Protein AF-0000000085049348 (afdb_homodimer)

Organism: Asticcacaulis excentricus (strain ATCC 15261 / DSM 4724 / KCTC 12464 / NCIMB 9791 / VKM B-1370 / CB 48) (NCBI:txid573065)

Secondary structure (DSSP, 8-state):
---HHHHHHHHHHHHHHHHHHHHHHHHHTT-HHHHHHHHHHHHHHHHHHHHHHHHHHTT-----------HHHHHHTT--S-EEEE-TTSPPEE-SHHHHHHHT-SSB--TTHHHHHHHHSSS---EEEETTEEEEEEEEEEEETTEEEEEEEEEE-HHHHHHHHHHHHHHHHHHHHHHHHHHHHHHHHHHHHHHHHHTT--SHHHHHHHHHHHHHHHHHHHHHHHHHHHHHHHT-PPP--EEE-HHHHHHHHHHHHHT-GGGTTEEEEEEE-TTPPPEEE-HHHHHHHHHHHHHHHHHHTTT-SS-EEEEEEEEE-SSEEEEEEEE-SS---HHHHTTTTTS---SSTT--S-HHHHHHHHHHHTT-EEEEE--TT-SEEEEEEEE---/---HHHHHHHHHHHHHHHHHHHHHHHHHTT-HHHHHHHHHHHHHHHHHHHHHHHHHHTT-----------HHHHHHTT-SS-EEEE-TTSPPEE-SHHHHHHHT-SSB--TTHHHHHHHHSSS---EEEETTEEEEEEEEEEEETTEEEEEEEEEE-HHHHHHHHHHHHHHHHHHHHHHHHHHHHHHHHHHHHHHHHHTT--SHHHHHHHHHHHHHHHHHHHHHHHHHHHHHHHT-PPP--EEE-HHHHHHHHHHHHHT-GGGTTEEEEEEE-TTPPPEEE-HHHHHHHHHHHHHHHHHHTTT-SS-EEEEEEEEE-SSEEEEEEEE-SS---HHHHTTTTTS---SSTT--S-HHHHHHHHHHHTT-EEEEE--TT-SEEEEEEEE---

pLDDT: mean 81.72, std 16.05, range [27.27, 98.62]

InterPro domains:
  IPR003594 Histidine kinase/HSP90-like ATPase domain [PF02518] (282-389)
  IPR003594 Histidine kinase/HSP90-like ATPase domain [SM00387] (281-390)
  IPR004358 Signal transduction histidine kinase-related protein, C-terminal [PR00344] (321-335)
  IPR004358 Signal transduction histidine kinase-related protein, C-terminal [PR00344] (339-349)
  IPR004358 Signal transduction histidine kinase-related protein, C-terminal [PR00344] (350-368)
  IPR004358 Signal transduction histidine kinase-related protein, C-terminal [PR00344] (374-387)
  IPR005467 Histidine kinase domain [PS50109] (175-390)
  IPR036890 Histidine kinase/HSP90-like ATPase superfamily [G3DSA:3.30.565.10] (240-390)
  IPR036890 Histidine kinase/HSP90-like ATPase superfamily [SSF55874] (227-388)

Solvent-accessible surface area (backbone atoms only — not comparable to full-atom values): 40828 Å² total; per-residue (Å²): 129,83,57,71,68,58,56,52,51,51,51,48,50,50,50,40,53,54,31,52,52,48,22,51,52,22,53,74,66,67,37,59,68,58,21,52,54,27,48,50,52,37,48,53,52,45,50,55,60,52,58,60,56,58,68,55,60,70,67,45,55,75,68,52,73,70,57,65,52,42,66,53,46,54,51,40,43,67,38,84,48,26,29,31,38,41,42,88,93,50,71,40,28,34,66,19,50,36,20,17,60,74,47,69,34,88,36,64,4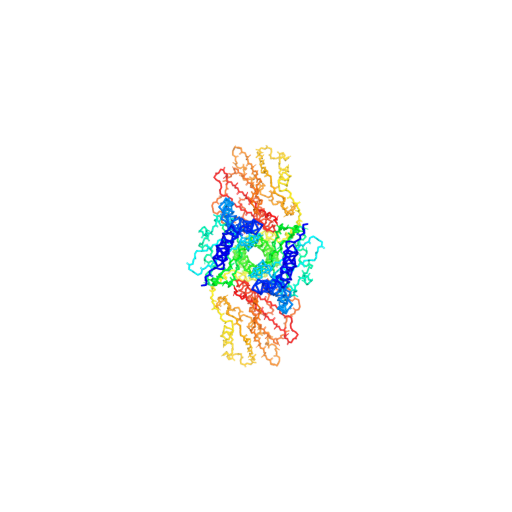7,66,64,65,34,67,50,53,50,56,26,64,40,76,66,52,47,50,62,32,74,51,96,91,37,40,28,42,56,46,62,40,81,43,79,49,96,94,43,72,35,33,40,33,38,46,42,83,40,42,36,60,50,26,29,46,41,34,50,45,51,24,54,50,32,46,54,50,39,53,56,49,48,70,38,48,53,56,38,45,51,28,38,52,51,24,42,59,41,42,64,83,53,77,57,70,45,47,50,53,22,43,50,30,36,52,52,30,42,52,39,46,51,51,48,49,51,54,45,49,52,47,35,55,54,29,62,59,70,81,72,64,53,33,83,36,52,58,60,59,52,50,52,57,55,48,46,63,50,72,69,30,73,92,39,67,77,44,47,78,45,78,46,67,49,86,82,62,65,60,26,60,38,26,63,69,58,54,48,51,27,48,50,34,53,50,50,50,38,55,59,40,22,63,78,47,89,64,82,27,46,41,39,36,38,36,42,66,56,96,54,28,37,35,42,36,42,31,15,63,27,82,47,74,60,73,87,48,58,86,44,55,72,78,38,70,64,47,96,44,94,86,46,77,21,41,48,65,37,45,26,29,44,52,26,12,55,55,26,19,36,58,44,80,50,93,44,90,91,36,44,37,32,40,34,39,35,35,47,44,77,104,128,82,57,72,68,58,56,52,51,50,51,48,50,51,49,40,53,54,33,49,50,49,22,52,54,24,53,73,67,67,38,61,68,56,22,51,54,28,49,50,53,36,50,54,53,45,50,55,59,52,59,58,57,59,67,56,62,70,67,46,54,77,70,52,75,70,58,65,53,43,67,54,47,56,51,40,43,67,39,84,49,26,30,32,38,40,42,89,94,50,72,41,27,36,65,20,50,35,20,17,60,76,48,70,34,88,37,65,47,65,62,63,35,67,49,52,51,57,28,65,40,77,64,49,48,51,61,32,72,52,96,92,38,39,26,42,54,45,64,40,82,42,78,49,96,94,42,72,34,33,40,34,37,46,40,84,40,43,38,59,50,26,28,46,42,33,51,45,51,24,55,50,32,47,54,50,39,53,56,49,48,69,38,48,52,56,38,44,52,28,38,52,50,25,41,58,41,44,65,84,52,78,54,70,45,47,50,52,21,44,50,29,36,51,52,29,42,52,40,45,51,51,48,49,53,54,45,49,52,47,35,57,54,30,62,59,70,83,72,64,52,33,84,37,51,59,59,59,53,50,52,58,56,48,47,62,50,71,70,31,76,92,40,68,77,44,46,78,45,80,45,69,48,86,82,62,63,61,27,62,39,28,64,70,59,52,48,50,29,49,49,34,53,52,49,51,38,55,59,40,20,65,78,46,88,65,85,27,45,41,39,37,36,37,43,64,57,96,55,27,37,35,43,37,42,31,14,62,26,81,45,74,59,74,87,47,58,86,44,56,72,78,38,69,64,47,96,44,94,85,47,77,21,41,48,66,39,45,25,31,44,52,25,12,54,56,25,19,36,58,46,80,50,93,45,91,91,37,42,37,31,40,34,38,34,35,47,43,77,106

Structure (mmCIF, N/CA/C/O backbone):
data_AF-0000000085049348-model_v1
#
loop_
_entity.id
_entity.type
_entity.pdbx_description
1 polymer 'histidine kinase'
#
loop_
_atom_site.group_PDB
_atom_site.id
_atom_site.type_symbol
_atom_site.label_atom_id
_atom_site.label_alt_id
_atom_site.label_comp_id
_atom_site.label_asym_id
_atom_site.label_entity_id
_atom_site.label_seq_id
_atom_site.pdbx_PDB_ins_code
_atom_site.Cartn_x
_atom_site.Cartn_y
_atom_site.Cartn_z
_atom_site.occupancy
_atom_site.B_iso_or_equiv
_atom_site.auth_seq_id
_atom_site.auth_comp_id
_atom_site.auth_asym_id
_atom_site.auth_atom_id
_atom_site.pdbx_PDB_model_num
ATOM 1 N N . MET A 1 1 ? 10.352 49.906 39.625 1 27.27 1 MET A N 1
ATOM 2 C CA . MET A 1 1 ? 9.906 50.844 38.625 1 27.27 1 MET A CA 1
ATOM 3 C C . MET A 1 1 ? 8.477 51.312 38.875 1 27.27 1 MET A C 1
ATOM 5 O O . MET A 1 1 ? 7.551 50.5 38.844 1 27.27 1 MET A O 1
ATOM 9 N N . VAL A 1 2 ? 8.359 52.219 39.688 1 42.31 2 VAL A N 1
ATOM 10 C CA . VAL A 1 2 ? 7.113 52.781 40.188 1 42.31 2 VAL A CA 1
ATOM 11 C C . VAL A 1 2 ? 6.203 53.125 39 1 42.31 2 VAL A C 1
ATOM 13 O O . VAL A 1 2 ? 6.605 53.844 38.094 1 42.31 2 VAL A O 1
ATOM 16 N N . SER A 1 3 ? 5.156 52.25 38.781 1 48.78 3 SER A N 1
ATOM 17 C CA . SER A 1 3 ? 4.324 52.25 37.594 1 48.78 3 SER A CA 1
ATOM 18 C C . SER A 1 3 ? 3.725 53.625 37.312 1 48.78 3 SER A C 1
ATOM 20 O O . SER A 1 3 ? 3.441 54.375 38.25 1 48.78 3 SER A O 1
ATOM 22 N N . GLU A 1 4 ? 3.85 54.094 36.094 1 55.69 4 GLU A N 1
ATOM 23 C CA . GLU A 1 4 ? 3.521 55.344 35.438 1 55.69 4 GLU A CA 1
ATOM 24 C C . GLU A 1 4 ? 2.125 55.844 35.844 1 55.69 4 GLU A C 1
ATOM 26 O O . GLU A 1 4 ? 1.901 57.031 36.031 1 55.69 4 GLU A O 1
ATOM 31 N N . PRO A 1 5 ? 1.223 54.844 36.188 1 59.09 5 PRO A N 1
ATOM 32 C CA . PRO A 1 5 ? -0.125 55.312 36.469 1 59.09 5 PRO A CA 1
ATOM 33 C C . PRO A 1 5 ? -0.217 56 37.844 1 59.09 5 PRO A C 1
ATOM 35 O O . PRO A 1 5 ? -0.988 56.938 38.031 1 59.09 5 PRO A O 1
ATOM 38 N N . ARG A 1 6 ? 0.5 55.594 38.812 1 57.62 6 ARG A N 1
ATOM 39 C CA . ARG A 1 6 ? 0.413 56.125 40.188 1 57.62 6 ARG A CA 1
ATOM 40 C C . ARG A 1 6 ? 1.01 57.531 40.25 1 57.62 6 ARG A C 1
ATOM 42 O O . ARG A 1 6 ? 0.539 58.344 41.031 1 57.62 6 ARG A O 1
ATOM 49 N N . LEU A 1 7 ? 1.936 57.75 39.469 1 60.59 7 LEU A N 1
ATOM 50 C CA . LEU A 1 7 ? 2.602 59.062 39.5 1 60.59 7 LEU A CA 1
ATOM 51 C C . LEU A 1 7 ? 1.714 60.125 38.906 1 60.59 7 LEU A C 1
ATOM 53 O O . LEU A 1 7 ? 1.661 61.25 39.438 1 60.59 7 LEU A O 1
ATOM 57 N N . ARG A 1 8 ? 0.784 59.719 38 1 63.69 8 ARG A N 1
ATOM 58 C CA . ARG A 1 8 ? -0.141 60.656 37.344 1 63.69 8 ARG A CA 1
ATOM 59 C C . ARG A 1 8 ? -1.269 61.031 38.312 1 63.69 8 ARG A C 1
ATOM 61 O O . ARG A 1 8 ? -1.679 62.188 38.344 1 63.69 8 ARG A O 1
ATOM 68 N N . GLN A 1 9 ? -1.614 59.875 38.969 1 64.19 9 GLN A N 1
ATOM 69 C CA . GLN A 1 9 ? -2.652 60.125 39.969 1 64.19 9 GLN A CA 1
ATOM 70 C C . GLN A 1 9 ? -2.133 61 41.094 1 64.19 9 GLN A C 1
ATOM 72 O O . GLN A 1 9 ? -2.85 61.875 41.594 1 64.19 9 GLN A O 1
ATOM 77 N N . GLY A 1 10 ? -0.919 60.781 41.5 1 65.94 10 GLY A N 1
ATOM 78 C CA . GLY A 1 10 ? -0.31 61.594 42.531 1 65.94 10 GLY A CA 1
ATOM 79 C C . GLY A 1 10 ? -0.125 63.031 42.125 1 65.94 10 GLY A C 1
ATOM 80 O O . GLY A 1 10 ? -0.373 63.969 42.938 1 65.94 10 GLY A O 1
ATOM 81 N N . LEU A 1 11 ? 0.167 63.281 40.875 1 67.88 11 LEU A N 1
ATOM 82 C CA . LEU A 1 11 ? 0.379 64.625 40.375 1 67.88 11 LEU A CA 1
ATOM 83 C C . LEU A 1 11 ? -0.946 65.375 40.219 1 67.88 11 LEU A C 1
ATOM 85 O O . LEU A 1 11 ? -1.028 66.562 40.5 1 67.88 11 LEU A O 1
ATOM 89 N N . ALA A 1 12 ? -2.035 64.5 39.938 1 66.38 12 ALA A N 1
ATOM 90 C CA . ALA A 1 12 ? -3.377 65.062 39.844 1 66.38 12 ALA A CA 1
ATOM 91 C C . ALA A 1 12 ? -3.885 65.438 41.219 1 66.38 12 ALA A C 1
ATOM 93 O O . ALA A 1 12 ? -4.52 66.5 41.375 1 66.38 12 ALA A O 1
ATOM 94 N N . LEU A 1 13 ? -3.5 64.625 42.125 1 69.81 13 LEU A N 1
ATOM 95 C CA . LEU A 1 13 ? -3.904 64.938 43.469 1 69.81 13 LEU A CA 1
ATOM 96 C C . LEU A 1 13 ? -3.164 66.125 44 1 69.81 13 LEU A C 1
ATOM 98 O O . LEU A 1 13 ? -3.75 67 44.688 1 69.81 13 LEU A O 1
ATOM 102 N N . LEU A 1 14 ? -1.941 66.312 43.656 1 70.25 14 LEU A N 1
ATOM 103 C CA . LEU A 1 14 ? -1.152 67.5 44.062 1 70.25 14 LEU A CA 1
ATOM 104 C C . LEU A 1 14 ? -1.65 68.75 43.375 1 70.25 14 LEU A C 1
ATOM 106 O O . LEU A 1 14 ? -1.762 69.812 44.031 1 70.25 14 LEU A O 1
ATOM 110 N N . ALA A 1 15 ? -2.105 68.562 42.156 1 68.88 15 ALA A N 1
ATOM 111 C CA . ALA A 1 15 ? -2.646 69.688 41.406 1 68.88 15 ALA A CA 1
ATOM 112 C C . ALA A 1 15 ? -3.986 70.125 41.969 1 68.88 15 ALA A C 1
ATOM 114 O O . ALA A 1 15 ? -4.266 71.375 42.062 1 68.88 15 ALA A O 1
ATOM 115 N N . LEU A 1 16 ? -4.703 69.062 42.438 1 69.25 16 LEU A N 1
ATOM 116 C CA . LEU A 1 16 ? -5.984 69.312 43.062 1 69.25 16 LEU A CA 1
ATOM 117 C C . LEU A 1 16 ? -5.781 70.062 44.375 1 69.25 16 LEU A C 1
ATOM 119 O O . LEU A 1 16 ? -6.516 71 44.688 1 69.25 16 LEU A O 1
ATOM 123 N N . ALA A 1 17 ? -4.832 69.75 45.156 1 72.38 17 ALA A N 1
ATOM 124 C CA . ALA A 1 17 ? -4.543 70.375 46.438 1 72.38 17 ALA A CA 1
ATOM 125 C C . ALA A 1 17 ? -4.066 71.812 46.219 1 72.38 17 ALA A C 1
ATOM 127 O O . ALA A 1 17 ? -4.484 72.75 46.938 1 72.38 17 ALA A O 1
ATOM 128 N N . LEU A 1 18 ? -3.283 72.062 45.188 1 69.94 18 LEU A N 1
ATOM 129 C CA . LEU A 1 18 ? -2.748 73.438 44.906 1 69.94 18 LEU A CA 1
ATOM 130 C C . LEU A 1 18 ? -3.838 74.375 44.375 1 69.94 18 LEU A C 1
ATOM 132 O O . LEU A 1 18 ? -3.889 75.5 44.75 1 69.94 18 LEU A O 1
ATOM 136 N N . SER A 1 19 ? -4.781 73.625 43.531 1 67.94 19 SER A N 1
ATOM 137 C CA . SER A 1 19 ? -5.906 74.438 43.031 1 67.94 19 SER A CA 1
ATOM 138 C C . SER A 1 19 ? -6.859 74.812 44.156 1 67.94 19 SER A C 1
ATOM 140 O O . SER A 1 19 ? -7.371 75.938 44.188 1 67.94 19 SER A O 1
ATOM 142 N N . ALA A 1 20 ? -7.031 73.875 45.062 1 70.31 20 ALA A N 1
ATOM 143 C CA . ALA A 1 20 ? -7.891 74.125 46.219 1 70.31 20 ALA A CA 1
ATOM 144 C C . ALA A 1 20 ? -7.301 75.25 47.094 1 70.31 20 ALA A C 1
ATOM 146 O O . ALA A 1 20 ? -8.031 76.125 47.562 1 70.31 20 ALA A O 1
ATOM 147 N N . ALA A 1 21 ? -6.023 75.312 47.281 1 71.19 21 ALA A N 1
ATOM 148 C CA . ALA A 1 21 ? -5.355 76.312 48.062 1 71.19 21 ALA A CA 1
ATOM 149 C C . ALA A 1 21 ? -5.48 77.688 47.344 1 71.19 21 ALA A C 1
ATOM 151 O O . ALA A 1 21 ? -5.695 78.75 48 1 71.19 21 ALA A O 1
ATOM 152 N N . PHE A 1 22 ? -5.441 77.625 46.094 1 66.94 22 PHE A N 1
ATOM 153 C CA . PHE A 1 22 ? -5.609 78.875 45.281 1 66.94 22 PHE A CA 1
ATOM 154 C C . PHE A 1 22 ? -7.012 79.438 45.469 1 66.94 22 PHE A C 1
ATOM 156 O O . PHE A 1 22 ? -7.176 80.625 45.625 1 66.94 22 PHE A O 1
ATOM 163 N N . VAL A 1 23 ? -8.016 78.5 45.344 1 67.56 23 VAL A N 1
ATOM 164 C CA . VAL A 1 23 ? -9.398 78.938 45.531 1 67.56 23 VAL A CA 1
ATOM 165 C C . VAL A 1 23 ? -9.57 79.562 46.906 1 67.56 23 VAL A C 1
ATOM 167 O O . VAL A 1 23 ? -10.211 80.562 47.062 1 67.56 23 VAL A O 1
ATOM 170 N N . GLY A 1 24 ? -9.016 79.062 47.875 1 70.5 24 GLY A N 1
ATOM 171 C CA . GLY A 1 24 ? -9.086 79.562 49.219 1 70.5 24 GLY A CA 1
ATOM 172 C C . GLY A 1 24 ? -8.484 80.938 49.344 1 70.5 24 GLY A C 1
ATOM 173 O O . GLY A 1 24 ? -9.062 81.875 49.969 1 70.5 24 GLY A O 1
ATOM 174 N N . ASP A 1 25 ? -7.363 81.125 48.781 1 67.5 25 ASP A N 1
ATOM 175 C CA . ASP A 1 25 ? -6.695 82.438 48.844 1 67.5 25 ASP A CA 1
ATOM 176 C C . ASP A 1 25 ? -7.48 83.5 48.094 1 67.5 25 ASP A C 1
ATOM 178 O O . ASP A 1 25 ? -7.602 84.625 48.531 1 67.5 25 ASP A O 1
ATOM 182 N N . ALA A 1 26 ? -8.086 83.062 46.969 1 64.94 26 ALA A N 1
ATOM 183 C CA . ALA A 1 26 ? -8.883 84 46.156 1 64.94 26 ALA A CA 1
ATOM 184 C C . ALA A 1 26 ? -10.133 84.438 46.938 1 64.94 26 ALA A C 1
ATOM 186 O O . ALA A 1 26 ? -10.523 85.625 46.875 1 64.94 26 ALA A O 1
ATOM 187 N N . VAL A 1 27 ? -10.688 83.5 47.625 1 67.31 27 VAL A N 1
ATOM 188 C CA . VAL A 1 27 ? -11.875 83.812 48.438 1 67.31 27 VAL A CA 1
ATOM 189 C C . VAL A 1 27 ? -11.508 84.75 49.562 1 67.31 27 VAL A C 1
ATOM 191 O O . VAL A 1 27 ? -12.227 85.688 49.844 1 67.31 27 VAL A O 1
ATOM 194 N N . ASN A 1 28 ? -10.453 84.5 50.125 1 69.62 28 ASN A N 1
ATOM 195 C CA . ASN A 1 28 ? -10.047 85.375 51.219 1 69.62 28 ASN A CA 1
ATOM 196 C C . ASN A 1 28 ? -9.734 86.75 50.75 1 69.62 28 ASN A C 1
ATOM 198 O O . ASN A 1 28 ? -9.93 87.75 51.5 1 69.62 28 ASN A O 1
ATOM 202 N N . ARG A 1 29 ? -9.352 86.938 49.562 1 66.81 29 ARG A N 1
ATOM 203 C CA . ARG A 1 29 ? -8.992 88.25 49.062 1 66.81 29 ARG A CA 1
ATOM 204 C C . ARG A 1 29 ? -10.133 88.875 48.219 1 66.81 29 ARG A C 1
ATOM 206 O O . ARG A 1 29 ? -9.953 89.875 47.562 1 66.81 29 ARG A O 1
ATOM 213 N N . ALA A 1 30 ? -11.336 88.25 48.156 1 66.75 30 ALA A N 1
ATOM 214 C CA . ALA A 1 30 ? -12.578 88.688 47.531 1 66.75 30 ALA A CA 1
ATOM 215 C C . ALA A 1 30 ? -12.438 88.812 46 1 66.75 30 ALA A C 1
ATOM 217 O O . ALA A 1 30 ? -13.016 89.688 45.375 1 66.75 30 ALA A O 1
ATOM 218 N N . LEU A 1 31 ? -11.406 88.25 45.594 1 66 31 LEU A N 1
ATOM 219 C CA . LEU A 1 31 ? -11.273 88.188 44.125 1 66 31 LEU A CA 1
ATOM 220 C C . LEU A 1 31 ? -12.164 87.062 43.562 1 66 31 LEU A C 1
ATOM 222 O O . LEU A 1 31 ? -11.703 85.938 43.344 1 66 31 LEU A O 1
ATOM 226 N N . TRP A 1 32 ? -13.492 87.312 43.344 1 68.12 32 TRP A N 1
ATOM 227 C CA . TRP A 1 32 ? -14.555 86.312 43.125 1 68.12 32 TRP A CA 1
ATOM 228 C C . TRP A 1 32 ? -14.406 85.688 41.75 1 68.12 32 TRP A C 1
ATOM 230 O O . TRP A 1 32 ? -14.711 84.5 41.594 1 68.12 32 TRP A O 1
ATOM 240 N N . ALA A 1 33 ? -13.891 86.375 40.875 1 64.81 33 ALA A N 1
ATOM 241 C CA . ALA A 1 33 ? -13.703 85.812 39.531 1 64.81 33 ALA A CA 1
ATOM 242 C C . ALA A 1 33 ? -12.602 84.812 39.5 1 64.81 33 ALA A C 1
ATOM 244 O O . ALA A 1 33 ? -12.742 83.75 38.875 1 64.81 33 ALA A O 1
ATOM 245 N N . ASN A 1 34 ? -11.547 85 40.25 1 63.97 34 ASN A N 1
ATOM 246 C CA . ASN A 1 34 ? -10.438 84.062 40.375 1 63.97 34 ASN A CA 1
ATOM 247 C C . ASN A 1 34 ? -10.844 82.875 41.188 1 63.97 34 ASN A C 1
ATOM 249 O O . ASN A 1 34 ? -10.438 81.75 40.875 1 63.97 34 ASN A O 1
ATOM 253 N N . ALA A 1 35 ? -11.734 82.938 42.156 1 67.81 35 ALA A N 1
ATOM 254 C CA . ALA A 1 35 ? -12.273 81.875 42.969 1 67.81 35 ALA A CA 1
ATOM 255 C C . ALA A 1 35 ? -13.164 80.938 42.094 1 67.81 35 ALA A C 1
ATOM 257 O O . ALA A 1 35 ? -13.094 79.75 42.219 1 67.81 35 ALA A O 1
ATOM 258 N N . ALA A 1 36 ? -13.906 81.562 41.219 1 67.38 36 ALA A N 1
ATOM 259 C CA . ALA A 1 36 ? -14.773 80.75 40.344 1 67.38 36 ALA A CA 1
ATOM 260 C C . ALA A 1 36 ? -13.961 79.938 39.312 1 67.38 36 ALA A C 1
ATOM 262 O O . ALA A 1 36 ? -14.258 78.812 39.062 1 67.38 36 ALA A O 1
ATOM 263 N N . LEU A 1 37 ? -12.906 80.625 38.844 1 67.25 37 LEU A N 1
ATOM 264 C CA . LEU A 1 37 ? -12.039 79.938 37.875 1 67.25 37 LEU A CA 1
ATOM 265 C C . LEU A 1 37 ? -11.258 78.812 38.531 1 67.25 37 LEU A C 1
ATOM 267 O O . LEU A 1 37 ? -11.117 77.75 37.969 1 67.25 37 LEU A O 1
ATOM 271 N N . GLY A 1 38 ? -10.797 79 39.719 1 64.88 38 GLY A N 1
ATOM 272 C CA . GLY A 1 38 ? -10.141 77.938 40.469 1 64.88 38 GLY A CA 1
ATOM 273 C C . GLY A 1 38 ? -11.07 76.812 40.844 1 64.88 38 GLY A C 1
ATOM 274 O O . GLY A 1 38 ? -10.688 75.625 40.781 1 64.88 38 GLY A O 1
ATOM 275 N N . ALA A 1 39 ? -12.32 77.062 41.156 1 71.5 39 ALA A N 1
ATOM 276 C CA . ALA A 1 39 ? -13.32 76.062 41.469 1 71.5 39 ALA A CA 1
ATOM 277 C C . ALA A 1 39 ? -13.656 75.188 40.25 1 71.5 39 ALA A C 1
ATOM 279 O O . ALA A 1 39 ? -13.828 74 40.344 1 71.5 39 ALA A O 1
ATOM 280 N N . LEU A 1 40 ? -13.688 75.875 39.094 1 69.75 40 LEU A N 1
ATOM 281 C CA . LEU A 1 40 ? -13.93 75.125 37.875 1 69.75 40 LEU A CA 1
ATOM 282 C C . LEU A 1 40 ? -12.766 74.188 37.562 1 69.75 40 LEU A C 1
ATOM 284 O O . LEU A 1 40 ? -12.969 73.062 37.156 1 69.75 40 LEU A O 1
ATOM 288 N N . VAL A 1 41 ? -11.523 74.625 37.812 1 69.12 41 VAL A N 1
ATOM 289 C CA . VAL A 1 41 ? -10.336 73.812 37.594 1 69.12 41 VAL A CA 1
ATOM 290 C C . VAL A 1 41 ? -10.336 72.625 38.594 1 69.12 41 VAL A C 1
ATOM 292 O O . VAL A 1 41 ? -10.031 71.5 38.25 1 69.12 41 VAL A O 1
ATOM 295 N N . CYS A 1 42 ? -10.797 72.812 39.875 1 68.44 42 CYS A N 1
ATOM 296 C CA . CYS A 1 42 ? -10.961 71.75 40.875 1 68.44 42 CYS A CA 1
ATOM 297 C C . CYS A 1 42 ? -12.016 70.75 40.438 1 68.44 42 CYS A C 1
ATOM 299 O O . CYS A 1 42 ? -11.828 69.562 40.594 1 68.44 42 CYS A O 1
ATOM 301 N N . LEU A 1 43 ? -13.109 71.25 39.906 1 67.5 43 LEU A N 1
ATOM 302 C CA . LEU A 1 43 ? -14.172 70.375 39.438 1 67.5 43 LEU A CA 1
ATOM 303 C C . LEU A 1 43 ? -13.719 69.562 38.25 1 67.5 43 LEU A C 1
ATOM 305 O O . LEU A 1 43 ? -14.008 68.312 38.188 1 67.5 43 LEU A O 1
ATOM 309 N N . ILE A 1 44 ? -13.023 70.125 37.281 1 68.19 44 ILE A N 1
ATOM 310 C CA . ILE A 1 44 ? -12.523 69.375 36.125 1 68.19 44 ILE A CA 1
ATOM 311 C C . ILE A 1 44 ? -11.477 68.375 36.562 1 68.19 44 ILE A C 1
ATOM 313 O O . ILE A 1 44 ? -11.492 67.25 36.094 1 68.19 44 ILE A O 1
ATOM 317 N N . LEU A 1 45 ? -10.492 68.625 37.531 1 66.69 45 LEU A N 1
ATOM 318 C CA . LEU A 1 45 ? -9.5 67.75 38.031 1 66.69 45 LEU A CA 1
ATOM 319 C C . LEU A 1 45 ? -10.156 66.625 38.906 1 66.69 45 LEU A C 1
ATOM 321 O O . LEU A 1 45 ? -9.766 65.5 38.844 1 66.69 45 LEU A O 1
ATOM 325 N N . PHE A 1 46 ? -11.266 67 39.688 1 66.62 46 PHE A N 1
ATOM 326 C CA . PHE A 1 46 ? -12.047 66 40.438 1 66.62 46 PHE A CA 1
ATOM 327 C C . PHE A 1 46 ? -12.828 65.062 39.5 1 66.62 46 PHE A C 1
ATOM 329 O O . PHE A 1 46 ? -12.852 63.875 39.719 1 66.62 46 PHE A O 1
ATOM 336 N N . ALA A 1 47 ? -13.594 65.625 38.562 1 61.09 47 ALA A N 1
ATOM 337 C CA . ALA A 1 47 ? -14.266 64.75 37.562 1 61.09 47 ALA A CA 1
ATOM 338 C C . ALA A 1 47 ? -13.266 63.875 36.812 1 61.09 47 ALA A C 1
ATOM 340 O O . ALA A 1 47 ? -13.562 62.719 36.531 1 61.09 47 ALA A O 1
ATOM 341 N N . TYR A 1 48 ? -12.062 64.312 36.5 1 60.28 48 TYR A N 1
ATOM 342 C CA . TYR A 1 48 ? -10.984 63.531 35.906 1 60.28 48 TYR A CA 1
ATOM 343 C C . TYR A 1 48 ? -10.531 62.438 36.875 1 60.28 48 TYR A C 1
ATOM 345 O O . TYR A 1 48 ? -10.312 61.281 36.469 1 60.28 48 TYR A O 1
ATOM 353 N N . LEU A 1 49 ? -10.367 62.688 38.156 1 58.72 49 LEU A N 1
ATOM 354 C CA . LEU A 1 49 ? -9.992 61.719 39.188 1 58.72 49 LEU A CA 1
ATOM 355 C C . LEU A 1 49 ? -11.141 60.75 39.438 1 58.72 49 LEU A C 1
ATOM 357 O O . LEU A 1 49 ? -10.922 59.562 39.688 1 58.72 49 LEU A O 1
ATOM 361 N N . MET A 1 50 ? -12.406 61.219 39.594 1 56.34 50 MET A N 1
ATOM 362 C CA . MET A 1 50 ? -13.555 60.344 39.844 1 56.34 50 MET A CA 1
ATOM 363 C C . MET A 1 50 ? -13.922 59.594 38.562 1 56.34 50 MET A C 1
ATOM 365 O O . MET A 1 50 ? -14.484 58.5 38.656 1 56.34 50 MET A O 1
ATOM 369 N N . SER A 1 51 ? -14.062 60.125 37.375 1 47.91 51 SER A N 1
ATOM 370 C CA . SER A 1 51 ? -14.344 59.375 36.156 1 47.91 51 SER A CA 1
ATOM 371 C C . SER A 1 51 ? -13.273 58.344 35.906 1 47.91 51 SER A C 1
ATOM 373 O O . SER A 1 51 ? -13.492 57.406 35.125 1 47.91 51 SER A O 1
ATOM 375 N N . GLY A 1 52 ? -12.109 58.375 36.5 1 42.78 52 GLY A N 1
ATOM 376 C CA . GLY A 1 52 ? -11.125 57.312 36.406 1 42.78 52 GLY A CA 1
ATOM 377 C C . GLY A 1 52 ? -11.539 56.031 37.125 1 42.78 52 GLY A C 1
ATOM 378 O O . GLY A 1 52 ? -11.188 54.938 36.719 1 42.78 52 GLY A O 1
ATOM 379 N N . ASP A 1 53 ? -12.172 56.062 38.312 1 40 53 ASP A N 1
ATOM 380 C CA . ASP A 1 53 ? -12.5 54.844 39.031 1 40 53 ASP A CA 1
ATOM 381 C C . ASP A 1 53 ? -13.805 54.219 38.531 1 40 53 ASP A C 1
ATOM 383 O O . ASP A 1 53 ? -14.016 53.031 38.656 1 40 53 ASP A O 1
ATOM 387 N N . ARG A 1 54 ? -14.93 54.844 38.406 1 38.69 54 ARG A N 1
ATOM 388 C CA . ARG A 1 54 ? -16.172 54.156 38.031 1 38.69 54 ARG A CA 1
ATOM 389 C C . ARG A 1 54 ? -16.094 53.594 36.625 1 38.69 54 ARG A C 1
ATOM 391 O O . ARG A 1 54 ? -16.938 52.781 36.219 1 38.69 54 ARG A O 1
ATOM 398 N N . ALA A 1 55 ? -15.609 54.156 35.688 1 33.44 55 ALA A N 1
ATOM 399 C CA . ALA A 1 55 ? -15.555 53.5 34.406 1 33.44 55 ALA A CA 1
ATOM 400 C C . ALA A 1 55 ? -14.727 52.219 34.5 1 33.44 55 ALA A C 1
ATOM 402 O O . ALA A 1 55 ? -14.641 51.438 33.531 1 33.44 55 ALA A O 1
ATOM 403 N N . ALA A 1 56 ? -14.109 51.969 35.625 1 31.5 56 ALA A N 1
ATOM 404 C CA . ALA A 1 56 ? -13.539 50.656 35.781 1 31.5 56 ALA A CA 1
ATOM 405 C C . ALA A 1 56 ? -14.602 49.625 36.188 1 31.5 56 ALA A C 1
ATOM 407 O O . ALA A 1 56 ? -14.484 48.438 35.906 1 31.5 56 ALA A O 1
ATOM 408 N N . ALA A 1 57 ? -15.484 49.875 37.094 1 31.19 57 ALA A N 1
ATOM 409 C CA . ALA A 1 57 ? -16.266 48.781 37.656 1 31.19 57 ALA A CA 1
ATOM 410 C C . ALA A 1 57 ? -17.328 48.281 36.688 1 31.19 57 ALA A C 1
ATOM 412 O O . ALA A 1 57 ? -17.688 47.125 36.656 1 31.19 57 ALA A O 1
ATOM 413 N N . ALA A 1 58 ? -18.266 49 36.375 1 32.81 58 ALA A N 1
ATOM 414 C CA . ALA A 1 58 ? -19.453 48.438 35.719 1 32.81 58 ALA A CA 1
ATOM 415 C C . ALA A 1 58 ? -19.078 47.781 34.406 1 32.81 58 ALA A C 1
ATOM 417 O O . ALA A 1 58 ? -19.844 47 33.844 1 32.81 58 ALA A O 1
ATOM 418 N N . ALA A 1 59 ? -18.516 48.531 33.625 1 30.59 59 ALA A N 1
ATOM 419 C CA . ALA A 1 59 ? -18.234 47.938 32.312 1 30.59 59 ALA A CA 1
ATOM 420 C C . ALA A 1 59 ? -17.281 46.75 32.469 1 30.59 59 ALA A C 1
ATOM 422 O O . ALA A 1 59 ? -16.109 46.875 32.094 1 30.59 59 ALA A O 1
ATOM 423 N N . SER A 1 60 ? -17.219 46.281 33.688 1 27.41 60 SER A N 1
ATOM 424 C CA . SER A 1 60 ? -16.516 45.031 33.406 1 27.41 60 SER A CA 1
ATOM 425 C C . SER A 1 60 ? -17.266 44.188 32.406 1 27.41 60 SER A C 1
ATOM 427 O O . SER A 1 60 ? -18.359 43.688 32.688 1 27.41 60 SER A O 1
ATOM 429 N N . PRO A 1 61 ? -17.609 44.625 31.281 1 30.72 61 PRO A N 1
ATOM 430 C CA . PRO A 1 61 ? -18.359 43.562 30.625 1 30.72 61 PRO A CA 1
ATOM 431 C C . PRO A 1 61 ? -18.047 42.188 31.219 1 30.72 61 PRO A C 1
ATOM 433 O O . PRO A 1 61 ? -16.984 42 31.828 1 30.72 61 PRO A O 1
ATOM 436 N N . PRO A 1 62 ? -19.031 41.281 31.688 1 30.75 62 PRO A N 1
ATOM 437 C CA . PRO A 1 62 ? -18.453 39.969 31.984 1 30.75 62 PRO A CA 1
ATOM 438 C C . PRO A 1 62 ? -17.094 39.781 31.312 1 30.75 62 PRO A C 1
ATOM 440 O O . PRO A 1 62 ? -16.844 40.312 30.234 1 30.75 62 PRO A O 1
ATOM 443 N N . SER A 1 63 ? -16.016 39.938 32.062 1 30.17 63 SER A N 1
ATOM 444 C CA . SER A 1 63 ? -14.766 39.5 31.438 1 30.17 63 SER A CA 1
ATOM 445 C C . SER A 1 63 ? -15.023 38.469 30.359 1 30.17 63 SER A C 1
ATOM 447 O O . SER A 1 63 ? -15.367 37.344 30.656 1 30.17 63 SER A O 1
ATOM 449 N N . ALA A 1 64 ? -15.836 38.844 29.531 1 35.19 64 ALA A N 1
ATOM 450 C CA . ALA A 1 64 ? -15.688 37.75 28.562 1 35.19 64 ALA A CA 1
ATOM 451 C C . ALA A 1 64 ? -14.312 37.125 28.672 1 35.19 64 ALA A C 1
ATOM 453 O O . ALA A 1 64 ? -13.305 37.812 28.844 1 35.19 64 ALA A O 1
ATOM 454 N N . PRO A 1 65 ? -14.195 36 29.422 1 33.22 65 PRO A N 1
ATOM 455 C CA . PRO A 1 65 ? -12.781 35.594 29.422 1 33.22 65 PRO A CA 1
ATOM 456 C C . PRO A 1 65 ? -11.953 36.344 28.391 1 33.22 65 PRO A C 1
ATOM 458 O O . PRO A 1 65 ? -12.312 36.375 27.203 1 33.22 65 PRO A O 1
ATOM 461 N N . THR A 1 66 ? -11.797 37.656 28.672 1 33.53 66 THR A N 1
ATOM 462 C CA . THR A 1 66 ? -10.781 38.25 27.812 1 33.53 66 THR A CA 1
ATOM 463 C C . THR A 1 66 ? -9.781 37.219 27.344 1 33.53 66 THR A C 1
ATOM 465 O O . THR A 1 66 ? -8.719 37.031 27.953 1 33.53 66 THR A O 1
ATOM 468 N N . GLY A 1 67 ? -10.117 36.094 27.703 1 34.41 67 GLY A N 1
ATOM 469 C CA . GLY A 1 67 ? -9.289 35.156 26.953 1 34.41 67 GLY A CA 1
ATOM 470 C C . GLY A 1 67 ? -8.742 35.75 25.672 1 34.41 67 GLY A C 1
ATOM 471 O O . GLY A 1 67 ? -9.484 35.906 24.703 1 34.41 67 GLY A O 1
ATOM 472 N N . HIS A 1 68 ? -8.227 37 25.844 1 36.38 68 HIS A N 1
ATOM 473 C CA . HIS A 1 68 ? -7.305 37.312 24.766 1 36.38 68 HIS A CA 1
ATOM 474 C C . HIS A 1 68 ? -7.047 36.094 23.875 1 36.38 68 HIS A C 1
ATOM 476 O O . HIS A 1 68 ? -6.285 35.219 24.25 1 36.38 68 HIS A O 1
ATOM 482 N N . SER A 1 69 ? -7.984 35.625 23.609 1 44.56 69 SER A N 1
ATOM 483 C CA . SER A 1 69 ? -7.758 34.625 22.547 1 44.56 69 SER A CA 1
ATOM 484 C C . SER A 1 69 ? -6.555 35.031 21.703 1 44.56 69 SER A C 1
ATOM 486 O O . SER A 1 69 ? -6.598 36 20.969 1 44.56 69 SER A O 1
ATOM 488 N N . ASP A 1 70 ? -5.293 35.219 22.453 1 53.69 70 ASP A N 1
ATOM 489 C CA . ASP A 1 70 ? -4.02 35.344 21.75 1 53.69 70 ASP A CA 1
ATOM 490 C C . ASP A 1 70 ? -4.199 35.125 20.25 1 53.69 70 ASP A C 1
ATOM 492 O O . ASP A 1 70 ? -4.766 34.094 19.828 1 53.69 70 ASP A O 1
ATOM 496 N N . PRO A 1 71 ? -4.359 36.469 19.625 1 56.19 71 PRO A N 1
ATOM 497 C CA . PRO A 1 71 ? -4.48 36.344 18.172 1 56.19 71 PRO A CA 1
ATOM 498 C C . PRO A 1 71 ? -3.898 35.031 17.656 1 56.19 71 PRO A C 1
ATOM 500 O O . PRO A 1 71 ? -4.406 34.469 16.688 1 56.19 71 PRO A O 1
ATOM 503 N N . VAL A 1 72 ? -3.01 34.656 18.484 1 65.19 72 VAL A N 1
ATOM 504 C CA . VAL A 1 72 ? -2.375 33.406 18.062 1 65.19 72 VAL A CA 1
ATOM 505 C C . VAL A 1 72 ? -3.35 32.25 18.234 1 65.19 72 VAL A C 1
ATOM 507 O O . VAL A 1 72 ? -3.463 31.391 17.344 1 65.19 72 VAL A O 1
ATOM 510 N N . HIS A 1 73 ? -4.125 32.375 19.328 1 65.75 73 HIS A N 1
ATOM 511 C CA . HIS A 1 73 ? -5.035 31.266 19.594 1 65.75 73 HIS A CA 1
ATOM 512 C C . HIS A 1 73 ? -6.184 31.234 18.578 1 65.75 73 HIS A C 1
ATOM 514 O O . HIS A 1 73 ? -6.605 30.172 18.141 1 65.75 73 HIS A O 1
ATOM 520 N N . VAL A 1 74 ? -6.613 32.438 18.297 1 66.44 74 VAL A N 1
ATOM 521 C CA . VAL A 1 74 ? -7.699 32.531 17.328 1 66.44 74 VAL A CA 1
ATOM 522 C C . VAL A 1 74 ? -7.234 32 15.977 1 66.44 74 VAL A C 1
ATOM 524 O O . VAL A 1 74 ? -7.969 31.266 15.305 1 66.44 74 VAL A O 1
ATOM 527 N N . PHE A 1 75 ? -6.055 32.281 15.719 1 71.06 75 PHE A N 1
ATOM 528 C CA . PHE A 1 75 ? -5.531 31.828 14.43 1 71.06 75 PHE A CA 1
ATOM 529 C C . PHE A 1 75 ? -5.336 30.312 14.414 1 71.06 75 PHE A C 1
ATOM 531 O O . PHE A 1 75 ? -5.664 29.656 13.43 1 71.06 75 PHE A O 1
ATOM 538 N N . LEU A 1 76 ? -4.891 29.828 15.57 1 78.19 76 LEU A N 1
ATOM 539 C CA . LEU A 1 76 ? -4.641 28.391 15.664 1 78.19 76 LEU A CA 1
ATOM 540 C C . LEU A 1 76 ? -5.941 27.609 15.531 1 78.19 76 LEU A C 1
ATOM 542 O O . LEU A 1 76 ? -5.957 26.5 14.977 1 78.19 76 LEU A O 1
ATOM 546 N N . ASP A 1 77 ? -6.941 28.203 15.961 1 81.25 77 ASP A N 1
ATOM 547 C CA . ASP A 1 77 ? -8.234 27.531 15.922 1 81.25 77 ASP A CA 1
ATOM 548 C C . ASP A 1 77 ? -8.781 27.453 14.5 1 81.25 77 ASP A C 1
ATOM 550 O O . ASP A 1 77 ? -9.719 26.719 14.227 1 81.25 77 ASP A O 1
ATOM 554 N N . GLN A 1 78 ? -8.133 28.172 13.633 1 73.5 78 GLN A N 1
ATOM 555 C CA . GLN A 1 78 ? -8.562 28.156 12.234 1 73.5 78 GLN A CA 1
ATOM 556 C C . GLN A 1 78 ? -7.816 27.078 11.445 1 73.5 78 GLN A C 1
ATOM 558 O O . GLN A 1 78 ? -8.211 26.734 10.328 1 73.5 78 GLN A O 1
ATOM 563 N N . ILE A 1 79 ? -6.77 26.578 12.047 1 75.94 79 ILE A N 1
ATOM 564 C CA . ILE A 1 79 ? -6.016 25.516 11.391 1 75.94 79 ILE A CA 1
ATOM 565 C C . ILE A 1 79 ? -6.758 24.188 11.539 1 75.94 79 ILE A C 1
ATOM 567 O O . ILE A 1 79 ? -7.031 23.75 12.656 1 75.94 79 ILE A O 1
ATOM 571 N N . PRO A 1 80 ? -7.102 23.547 10.477 1 77.12 80 PRO A N 1
ATOM 572 C CA . PRO A 1 80 ? -7.926 22.344 10.555 1 77.12 80 PRO A CA 1
ATOM 573 C C . PRO A 1 80 ? -7.117 21.094 10.938 1 77.12 80 PRO A C 1
ATOM 575 O O . PRO A 1 80 ? -7.645 19.984 10.906 1 77.12 80 PRO A O 1
ATOM 578 N N . LEU A 1 81 ? -5.953 21.234 11.312 1 84.62 81 LEU A N 1
ATOM 579 C CA . LEU A 1 81 ? -5.117 20.109 11.75 1 84.62 81 LEU A CA 1
ATOM 580 C C . LEU A 1 81 ? -4.918 20.141 13.258 1 84.62 81 LEU A C 1
ATOM 582 O O . LEU A 1 81 ? -4.602 21.188 13.828 1 84.62 81 LEU A O 1
ATOM 586 N N . PRO A 1 82 ? -5.195 18.984 13.844 1 89.56 82 PRO A N 1
ATOM 587 C CA . PRO A 1 82 ? -4.977 18.953 15.289 1 89.56 82 PRO A CA 1
ATOM 588 C C . PRO A 1 82 ? -3.537 19.281 15.672 1 89.56 82 PRO A C 1
ATOM 590 O O . PRO A 1 82 ? -2.596 18.688 15.148 1 89.56 82 PRO A O 1
ATOM 593 N N . LEU A 1 83 ? -3.439 20.234 16.531 1 89.12 83 LEU A N 1
ATOM 594 C CA . LEU A 1 83 ? -2.16 20.656 17.109 1 89.12 83 LEU A CA 1
ATOM 595 C C . LEU A 1 83 ? -2.082 20.297 18.578 1 89.12 83 LEU A C 1
ATOM 597 O O . LEU A 1 83 ? -2.969 20.672 19.359 1 89.12 83 LEU A O 1
ATOM 601 N N . ILE A 1 84 ? -1.005 19.594 18.906 1 90.69 84 ILE A N 1
ATOM 602 C CA . ILE A 1 84 ? -0.842 19.109 20.281 1 90.69 84 ILE A CA 1
ATOM 603 C C . ILE A 1 84 ? 0.477 19.625 20.844 1 90.69 84 ILE A C 1
ATOM 605 O O . ILE A 1 84 ? 1.523 19.531 20.203 1 90.69 84 ILE A O 1
ATOM 609 N N . SER A 1 85 ? 0.413 20.219 21.953 1 90.12 85 SER A N 1
ATOM 610 C CA . SER A 1 85 ? 1.619 20.672 22.641 1 90.12 85 SER A CA 1
ATOM 611 C C . SER A 1 85 ? 2.121 19.609 23.609 1 90.12 85 SER A C 1
ATOM 613 O O . SER A 1 85 ? 1.336 19.016 24.359 1 90.12 85 SER A O 1
ATOM 615 N N . LEU A 1 86 ? 3.328 19.344 23.406 1 88.06 86 LEU A N 1
ATOM 616 C CA . LEU A 1 86 ? 3.99 18.391 24.281 1 88.06 86 LEU A CA 1
ATOM 617 C C . LEU A 1 86 ? 5.074 19.062 25.125 1 88.06 86 LEU A C 1
ATOM 619 O O . LEU A 1 86 ? 6.172 19.328 24.625 1 88.06 86 LEU A O 1
ATOM 623 N N . ALA A 1 87 ? 4.773 19.391 26.344 1 82 87 ALA A N 1
ATOM 624 C CA . ALA A 1 87 ? 5.762 19.938 27.266 1 82 87 ALA A CA 1
ATOM 625 C C . ALA A 1 87 ? 6.492 18.828 28.016 1 82 87 ALA A C 1
ATOM 627 O O . ALA A 1 87 ? 5.93 17.75 28.234 1 82 87 ALA A O 1
ATOM 628 N N . PRO A 1 88 ? 7.812 19.141 28.344 1 77.31 88 PRO A N 1
ATOM 629 C CA . PRO A 1 88 ? 8.547 18.125 29.109 1 77.31 88 PRO A CA 1
ATOM 630 C C . PRO A 1 88 ? 7.863 17.781 30.422 1 77.31 88 PRO A C 1
ATOM 632 O O . PRO A 1 88 ? 7.582 18.656 31.234 1 77.31 88 PRO A O 1
ATOM 635 N N . GLY A 1 89 ? 7.559 16.531 30.594 1 74.44 89 GLY A N 1
ATOM 636 C CA . GLY A 1 89 ? 7.004 16.047 31.844 1 74.44 89 GLY A CA 1
ATOM 637 C C . GLY A 1 89 ? 5.531 16.359 32 1 74.44 89 GLY A C 1
ATOM 638 O O . GLY A 1 89 ? 4.926 16.016 33.031 1 74.44 89 GLY A O 1
ATOM 639 N N . GLY A 1 90 ? 4.988 17.031 31.078 1 78.69 90 GLY A N 1
ATOM 640 C CA . GLY A 1 90 ? 3.594 17.422 31.219 1 78.69 90 GLY A CA 1
ATOM 641 C C . GLY A 1 90 ? 2.65 16.547 30.406 1 78.69 90 GLY A C 1
ATOM 642 O O . GLY A 1 90 ? 3.092 15.648 29.688 1 78.69 90 GLY A O 1
ATOM 643 N N . MET A 1 91 ? 1.387 16.766 30.719 1 87.56 91 MET A N 1
ATOM 644 C CA . MET A 1 91 ? 0.344 16.109 29.922 1 87.56 91 MET A CA 1
ATOM 645 C C . MET A 1 91 ? 0.204 16.781 28.562 1 87.56 91 MET A C 1
ATOM 647 O O . MET A 1 91 ? 0.281 18 28.453 1 87.56 91 MET A O 1
ATOM 651 N N . PRO A 1 92 ? 0.068 15.891 27.531 1 91.88 92 PRO A N 1
ATOM 652 C CA . PRO A 1 92 ? -0.208 16.5 26.234 1 91.88 92 PRO A CA 1
ATOM 653 C C . PRO A 1 92 ? -1.462 17.375 26.234 1 91.88 92 PRO A C 1
ATOM 655 O O . PRO A 1 92 ? -2.449 17.031 26.891 1 91.88 92 PRO A O 1
ATOM 658 N N . GLN A 1 93 ? -1.38 18.516 25.562 1 92.81 93 GLN A N 1
ATOM 659 C CA . GLN A 1 93 ? -2.488 19.469 25.562 1 92.81 93 GLN A CA 1
ATOM 660 C C . GLN A 1 93 ? -2.967 19.766 24.141 1 92.81 93 GLN A C 1
ATOM 662 O O . GLN A 1 93 ? -2.16 19.875 23.219 1 92.81 93 GLN A O 1
ATOM 667 N N . ALA A 1 94 ? -4.238 19.922 24.016 1 93.62 94 ALA A N 1
ATOM 668 C CA . ALA A 1 94 ? -4.832 20.328 22.75 1 93.62 94 ALA A CA 1
ATOM 669 C C . ALA A 1 94 ? -4.703 21.844 22.547 1 93.62 94 ALA A C 1
ATOM 671 O O . ALA A 1 94 ? -5.258 22.625 23.312 1 93.62 94 ALA A O 1
ATOM 672 N N . VAL A 1 95 ? -4.082 22.219 21.453 1 88.75 95 VAL A N 1
ATOM 673 C CA . VAL A 1 95 ? -3.719 23.609 21.25 1 88.75 95 VAL A CA 1
ATOM 674 C C . VAL A 1 95 ? -4.812 24.328 20.469 1 88.75 95 VAL A C 1
ATOM 676 O O . VAL A 1 95 ? -5.039 25.516 20.656 1 88.75 95 VAL A O 1
ATOM 679 N N . ASN A 1 96 ? -5.43 23.609 19.578 1 88.56 96 ASN A N 1
ATOM 680 C CA . ASN A 1 96 ? -6.426 24.266 18.75 1 88.56 96 ASN A CA 1
ATOM 681 C C . ASN A 1 96 ? -7.75 23.516 18.734 1 88.56 96 ASN A C 1
ATOM 683 O O . ASN A 1 96 ? -7.871 22.469 19.391 1 88.56 96 ASN A O 1
ATOM 687 N N . ARG A 1 97 ? -8.711 24.094 18.047 1 89.44 97 ARG A N 1
ATOM 688 C CA . ARG A 1 97 ? -10.062 23.547 18.031 1 89.44 97 ARG A CA 1
ATOM 689 C C . ARG A 1 97 ? -10.078 22.156 17.438 1 89.44 97 ARG A C 1
ATOM 691 O O . ARG A 1 97 ? -10.781 21.266 17.922 1 89.44 97 ARG A O 1
ATOM 698 N N . ALA A 1 98 ? -9.297 21.969 16.391 1 89.38 98 ALA A N 1
ATOM 699 C CA . ALA A 1 98 ? -9.25 20.672 15.742 1 89.38 98 ALA A CA 1
ATOM 700 C C . ALA A 1 98 ? -8.773 19.594 16.719 1 89.38 98 ALA A C 1
ATOM 702 O O . ALA A 1 98 ? -9.328 18.484 16.75 1 89.38 98 ALA A O 1
ATOM 703 N N . ALA A 1 99 ? -7.781 19.891 17.484 1 92.62 99 ALA A N 1
ATOM 704 C CA . ALA A 1 99 ? -7.273 18.938 18.469 1 92.62 99 ALA A CA 1
ATOM 705 C C . ALA A 1 99 ? -8.297 18.688 19.578 1 92.62 99 ALA A C 1
ATOM 707 O O . ALA A 1 99 ? -8.508 17.547 19.984 1 92.62 99 ALA A O 1
ATOM 708 N N . ARG A 1 100 ? -8.93 19.734 20 1 93.62 100 ARG A N 1
ATOM 709 C CA . ARG A 1 100 ? -9.938 19.594 21.047 1 93.62 100 ARG A CA 1
ATOM 710 C C . ARG A 1 100 ? -11.102 18.734 20.578 1 93.62 100 ARG A C 1
ATOM 712 O O . ARG A 1 100 ? -11.625 17.922 21.328 1 93.62 100 ARG A O 1
ATOM 719 N N . ALA A 1 101 ? -11.422 18.938 19.375 1 90.06 101 ALA A N 1
ATOM 720 C CA . ALA A 1 101 ? -12.5 18.141 18.797 1 90.06 101 ALA A CA 1
ATOM 721 C C . ALA A 1 101 ? -12.094 16.688 18.656 1 90.06 101 ALA A C 1
ATOM 723 O O . ALA A 1 101 ? -12.859 15.781 18.984 1 90.06 101 ALA A O 1
ATOM 724 N N . LEU A 1 102 ? -10.938 16.406 18.156 1 90.19 102 LEU A N 1
ATOM 725 C CA . LEU A 1 102 ? -10.453 15.047 17.922 1 90.19 102 LEU A CA 1
ATOM 726 C C . LEU A 1 102 ? -10.367 14.266 19.219 1 90.19 102 LEU A C 1
ATOM 728 O O . LEU A 1 102 ? -10.805 13.109 19.281 1 90.19 102 LEU A O 1
ATOM 732 N N . PHE A 1 103 ? -9.859 14.914 20.203 1 93.06 103 PHE A N 1
ATOM 733 C CA . PHE A 1 103 ? -9.625 14.203 21.469 1 93.06 103 PHE A CA 1
ATOM 734 C C . PHE A 1 103 ? -10.773 14.43 22.438 1 93.06 103 PHE A C 1
ATOM 736 O O . PHE A 1 103 ? -10.734 13.945 23.578 1 93.06 103 PHE A O 1
ATOM 743 N N . GLU A 1 104 ? -11.75 15.156 21.969 1 90.56 104 GLU A N 1
ATOM 744 C CA . GLU A 1 104 ? -12.922 15.445 22.797 1 90.56 104 GLU A CA 1
ATOM 745 C C . GLU A 1 104 ? -12.508 15.977 24.172 1 90.56 104 GLU A C 1
ATOM 747 O O . GLU A 1 104 ? -12.938 15.445 25.203 1 90.56 104 GLU A O 1
ATOM 752 N N . THR A 1 105 ? -11.703 17.031 24.125 1 89.88 105 THR A N 1
ATOM 753 C CA . THR A 1 105 ? -11.203 17.656 25.344 1 89.88 105 THR A CA 1
ATOM 754 C C . THR A 1 105 ? -11.133 19.172 25.172 1 89.88 105 THR A C 1
ATOM 756 O O . THR A 1 105 ? -11.18 19.688 24.047 1 89.88 105 THR A O 1
ATOM 759 N N . ASP A 1 106 ? -11.062 19.797 26.281 1 88.12 106 ASP A N 1
ATOM 760 C CA . ASP A 1 106 ? -10.922 21.25 26.234 1 88.12 106 ASP A CA 1
ATOM 761 C C . ASP A 1 106 ? -9.461 21.672 26.359 1 88.12 106 ASP A C 1
ATOM 763 O O . ASP A 1 106 ? -9.094 22.781 25.969 1 88.12 106 ASP A O 1
ATOM 767 N N . ASP A 1 107 ? -8.758 20.781 26.922 1 88.19 107 ASP A N 1
ATOM 768 C CA . ASP A 1 107 ? -7.367 21.156 27.156 1 88.19 107 ASP A CA 1
ATOM 769 C C . ASP A 1 107 ? -6.465 19.922 27.188 1 88.19 107 ASP A C 1
ATOM 771 O O . ASP A 1 107 ? -6.035 19.438 26.141 1 88.19 107 ASP A O 1
ATOM 775 N N . ALA A 1 108 ? -6.402 19.234 28.344 1 90.31 108 ALA A N 1
ATOM 776 C CA . ALA A 1 108 ? -5.496 18.094 28.516 1 90.31 108 ALA A CA 1
ATOM 777 C C . ALA A 1 108 ? -6.02 16.859 27.797 1 90.31 108 ALA A C 1
ATOM 779 O O . ALA A 1 108 ? -7.219 16.562 27.844 1 90.31 108 ALA A O 1
ATOM 780 N N . ILE A 1 109 ? -5.145 16.172 27.141 1 92.12 109 ILE A N 1
ATOM 781 C CA . ILE A 1 109 ? -5.496 14.977 26.391 1 92.12 109 ILE A CA 1
ATOM 782 C C . ILE A 1 109 ? -5.359 13.75 27.281 1 92.12 109 ILE A C 1
ATOM 784 O O . ILE A 1 109 ? -4.254 13.398 27.703 1 92.12 109 ILE A O 1
ATOM 788 N N . VAL A 1 110 ? -6.5 13.188 27.516 1 89.5 110 VAL A N 1
ATOM 789 C CA . VAL A 1 110 ? -6.516 11.984 28.344 1 89.5 110 VAL A CA 1
ATOM 790 C C . VAL A 1 110 ? -6.797 10.758 27.469 1 89.5 110 VAL A C 1
ATOM 792 O O . VAL A 1 110 ? -6.031 9.789 27.5 1 89.5 110 VAL A O 1
ATOM 795 N N . ARG A 1 111 ? -7.898 10.922 26.688 1 88.75 111 ARG A N 1
ATOM 796 C CA . ARG A 1 111 ? -8.211 9.844 25.75 1 88.75 111 ARG A CA 1
ATOM 797 C C . ARG A 1 111 ? -7.223 9.82 24.594 1 88.75 111 ARG A C 1
ATOM 799 O O . ARG A 1 111 ? -6.957 10.859 23.984 1 88.75 111 ARG A O 1
ATOM 806 N N . GLY A 1 112 ? -6.684 8.68 24.297 1 88.06 112 GLY A N 1
ATOM 807 C CA . GLY A 1 112 ? -5.742 8.555 23.188 1 88.06 112 GLY A CA 1
ATOM 808 C C . GLY A 1 112 ? -4.32 8.906 23.594 1 88.06 112 GLY A C 1
ATOM 809 O O . GLY A 1 112 ? -3.414 8.875 22.75 1 88.06 112 GLY A O 1
ATOM 810 N N . ARG A 1 113 ? -4.191 9.211 24.844 1 87.06 113 ARG A N 1
ATOM 811 C CA . ARG A 1 113 ? -2.887 9.641 25.328 1 87.06 113 ARG A CA 1
ATOM 812 C C . ARG A 1 113 ? -1.84 8.547 25.156 1 87.06 113 ARG A C 1
ATOM 814 O O . ARG A 1 113 ? -0.72 8.82 24.719 1 87.06 113 ARG A O 1
ATOM 821 N N . GLU A 1 114 ? -2.186 7.367 25.469 1 85.81 114 GLU A N 1
ATOM 822 C CA . GLU A 1 114 ? -1.232 6.266 25.375 1 85.81 114 GLU A CA 1
ATOM 823 C C . GLU A 1 114 ? -0.748 6.082 23.938 1 85.81 114 GLU A C 1
ATOM 825 O O . GLU A 1 114 ? 0.446 5.891 23.703 1 85.81 114 GLU A O 1
ATOM 830 N N . ALA A 1 115 ? -1.67 6.148 23.031 1 85.75 115 ALA A N 1
ATOM 831 C CA . ALA A 1 115 ? -1.304 6.012 21.625 1 85.75 115 ALA A CA 1
ATOM 832 C C . ALA A 1 115 ? -0.4 7.156 21.172 1 85.75 115 ALA A C 1
ATOM 834 O O . ALA A 1 115 ? 0.577 6.938 20.453 1 85.75 115 ALA A O 1
ATOM 835 N N . LEU A 1 116 ? -0.732 8.297 21.625 1 85.38 116 LEU A N 1
ATOM 836 C CA . LEU A 1 116 ? 0.033 9.484 21.266 1 85.38 116 LEU A CA 1
ATOM 837 C C . LEU A 1 116 ? 1.453 9.406 21.812 1 85.38 116 LEU A C 1
ATOM 839 O O . LEU A 1 116 ? 2.42 9.648 21.094 1 85.38 116 LEU A O 1
ATOM 843 N N . LEU A 1 117 ? 1.57 9.023 23.062 1 82.12 117 LEU A N 1
ATOM 844 C CA . LEU A 1 117 ? 2.879 8.953 23.703 1 82.12 117 LEU A CA 1
ATOM 845 C C . LEU A 1 117 ? 3.729 7.848 23.078 1 82.12 117 LEU A C 1
ATOM 847 O O . LEU A 1 117 ? 4.941 8.008 22.922 1 82.12 117 LEU A O 1
ATOM 851 N N . SER A 1 118 ? 3.07 6.785 22.766 1 79.12 118 SER A N 1
ATOM 852 C CA . SER A 1 118 ? 3.791 5.684 22.125 1 79.12 118 SER A CA 1
ATOM 853 C C . SER A 1 118 ? 4.363 6.105 20.781 1 79.12 118 SER A C 1
ATOM 855 O O . SER A 1 118 ? 5.469 5.699 20.422 1 79.12 118 SER A O 1
ATOM 857 N N . ALA A 1 119 ? 3.631 6.949 20.109 1 77.12 119 ALA A N 1
ATOM 858 C CA . ALA A 1 119 ? 4.059 7.406 18.781 1 77.12 119 ALA A CA 1
ATOM 859 C C . ALA A 1 119 ? 5.203 8.414 18.891 1 77.12 119 ALA A C 1
ATOM 861 O O . ALA A 1 119 ? 5.965 8.602 17.953 1 77.12 119 ALA A O 1
ATOM 862 N N . LEU A 1 120 ? 5.27 8.984 20.062 1 74.25 120 LEU A N 1
ATOM 863 C CA . LEU A 1 120 ? 6.258 10.047 20.266 1 74.25 120 LEU A CA 1
ATOM 864 C C . LEU A 1 120 ? 7.555 9.477 20.828 1 74.25 120 LEU A C 1
ATOM 866 O O . LEU A 1 120 ? 8.586 10.156 20.812 1 74.25 120 LEU A O 1
ATOM 870 N N . THR A 1 121 ? 7.531 8.352 21.328 1 68.5 121 THR A N 1
ATOM 871 C CA . THR A 1 121 ? 8.711 7.75 21.938 1 68.5 121 THR A CA 1
ATOM 872 C C . THR A 1 121 ? 9.586 7.078 20.875 1 68.5 121 THR A C 1
ATOM 874 O O . THR A 1 121 ? 9.094 6.262 20.094 1 68.5 121 THR A O 1
ATOM 877 N N . PRO A 1 122 ? 10.844 7.707 20.719 1 59.16 122 PRO A N 1
ATOM 878 C CA . PRO A 1 122 ? 11.758 6.996 19.812 1 59.16 122 PRO A CA 1
ATOM 879 C C . PRO A 1 122 ? 11.836 5.5 20.109 1 59.16 122 PRO A C 1
ATOM 881 O O . PRO A 1 122 ? 11.688 5.09 21.266 1 59.16 122 PRO A O 1
ATOM 884 N N . PRO A 1 123 ? 12.172 4.535 19.219 1 52.97 123 PRO A N 1
ATOM 885 C CA . PRO A 1 123 ? 12.336 4.859 17.797 1 52.97 123 PRO A CA 1
ATOM 886 C C . PRO A 1 123 ? 11.008 5.145 17.109 1 52.97 123 PRO A C 1
ATOM 888 O O . PRO A 1 123 ? 10.062 4.359 17.219 1 52.97 123 PRO A O 1
ATOM 891 N N . ASN A 1 124 ? 10.594 6.355 17.031 1 53.78 124 ASN A N 1
ATOM 892 C CA . ASN A 1 124 ? 9.367 7.047 16.641 1 53.78 124 ASN A CA 1
ATOM 893 C C . ASN A 1 124 ? 8.766 6.445 15.367 1 53.78 124 ASN A C 1
ATOM 895 O O . ASN A 1 124 ? 9.484 6.152 14.414 1 53.78 124 ASN A O 1
ATOM 899 N N . GLU A 1 125 ? 7.777 5.473 15.586 1 58.28 125 GLU A N 1
ATOM 900 C CA . GLU A 1 125 ? 7.016 5.266 14.352 1 58.28 125 GLU A CA 1
ATOM 901 C C . GLU A 1 125 ? 6.031 6.406 14.117 1 58.28 125 GLU A C 1
ATOM 903 O O . GLU A 1 125 ? 5.156 6.664 14.945 1 58.28 125 GLU A O 1
ATOM 908 N N . PRO A 1 126 ? 6.355 7.332 13.195 1 60.19 126 PRO A N 1
ATOM 909 C CA . PRO A 1 126 ? 5.473 8.484 13 1 60.19 126 PRO A CA 1
ATOM 910 C C . PRO A 1 126 ? 4.051 8.078 12.633 1 60.19 126 PRO A C 1
ATOM 912 O O . PRO A 1 126 ? 3.266 8.922 12.18 1 60.19 126 PRO A O 1
ATOM 915 N N . ARG A 1 127 ? 3.709 6.656 12.891 1 67.88 127 ARG A N 1
ATOM 916 C CA . ARG A 1 127 ? 2.326 6.293 12.594 1 67.88 127 ARG A CA 1
ATOM 917 C C . ARG A 1 127 ? 1.507 6.18 13.875 1 67.88 127 ARG A C 1
ATOM 919 O O . ARG A 1 127 ? 1.965 5.602 14.867 1 67.88 127 ARG A O 1
ATOM 926 N N . LEU A 1 128 ? 0.395 6.875 13.852 1 82 128 LEU A N 1
ATOM 927 C CA . LEU A 1 128 ? -0.496 6.91 15.008 1 82 128 LEU A CA 1
ATOM 928 C C . LEU A 1 128 ? -1.884 6.395 14.641 1 82 128 LEU A C 1
ATOM 930 O O . LEU A 1 128 ? -2.5 6.887 13.688 1 82 128 LEU A O 1
ATOM 934 N N . ASP A 1 129 ? -2.209 5.281 15.25 1 84.94 129 ASP A N 1
ATOM 935 C CA . ASP A 1 129 ? -3.588 4.812 15.141 1 84.94 129 ASP A CA 1
ATOM 936 C C . ASP A 1 129 ? -4.461 5.41 16.234 1 84.94 129 ASP A C 1
ATOM 938 O O . ASP A 1 129 ? -4.27 5.117 17.422 1 84.94 129 ASP A O 1
ATOM 942 N N . LEU A 1 130 ? -5.328 6.266 15.797 1 86.5 130 LEU A N 1
ATOM 943 C CA . LEU A 1 130 ? -6.191 6.945 16.766 1 86.5 130 LEU A CA 1
ATOM 944 C C . LEU A 1 130 ? -7.656 6.828 16.344 1 86.5 130 LEU A C 1
ATOM 946 O O . LEU A 1 130 ? -8.016 7.18 15.227 1 86.5 130 LEU A O 1
ATOM 950 N N . PHE A 1 131 ? -8.453 6.273 17.25 1 84.75 131 PHE A N 1
ATOM 951 C CA . PHE A 1 131 ? -9.898 6.242 17.094 1 84.75 131 PHE A CA 1
ATOM 952 C C . PHE A 1 131 ? -10.289 5.574 15.773 1 84.75 131 PHE A C 1
ATOM 954 O O . PHE A 1 131 ? -11.172 6.055 15.062 1 84.75 131 PHE A O 1
ATOM 961 N N . GLY A 1 132 ? -9.586 4.57 15.383 1 80.19 132 GLY A N 1
ATOM 962 C CA . GLY A 1 132 ? -9.93 3.752 14.227 1 80.19 132 GLY A CA 1
ATOM 963 C C . GLY A 1 132 ? -9.383 4.309 12.922 1 80.19 132 GLY A C 1
ATOM 964 O O . GLY A 1 132 ? -9.711 3.811 11.844 1 80.19 132 GLY A O 1
ATOM 965 N N . ARG A 1 133 ? -8.609 5.371 13.062 1 87.94 133 ARG A N 1
ATOM 966 C CA . ARG A 1 133 ? -8.023 5.977 11.867 1 87.94 133 ARG A CA 1
ATOM 967 C C . ARG A 1 133 ? -6.512 6.105 12.008 1 87.94 133 ARG A C 1
ATOM 969 O O . ARG A 1 133 ? -5.988 6.133 13.125 1 87.94 133 ARG A O 1
ATOM 976 N N . ARG A 1 134 ? -5.902 6.242 10.836 1 87.44 134 ARG A N 1
ATOM 977 C CA . ARG A 1 134 ? -4.453 6.41 10.812 1 87.44 134 ARG A CA 1
ATOM 978 C C . ARG A 1 134 ? -4.074 7.875 10.625 1 87.44 134 ARG A C 1
ATOM 980 O O . ARG A 1 134 ? -4.598 8.547 9.734 1 87.44 134 ARG A O 1
ATOM 987 N N . TYR A 1 135 ? -3.102 8.281 11.492 1 87.5 135 TYR A N 1
ATOM 988 C CA . TYR A 1 135 ? -2.635 9.664 11.43 1 87.5 135 TYR A CA 1
ATOM 989 C C . TYR A 1 135 ? -1.124 9.727 11.242 1 87.5 135 TYR A C 1
ATOM 991 O O . TYR A 1 135 ? -0.389 8.93 11.836 1 87.5 135 TYR A O 1
ATOM 999 N N . ALA A 1 136 ? -0.717 10.617 10.406 1 83.12 136 ALA A N 1
ATOM 1000 C CA . ALA A 1 136 ? 0.697 10.977 10.352 1 83.12 136 ALA A CA 1
ATOM 1001 C C . ALA A 1 136 ? 1.039 12.023 11.406 1 83.12 136 ALA A C 1
ATOM 1003 O O . ALA A 1 136 ? 0.322 13.016 11.562 1 83.12 136 ALA A O 1
ATOM 1004 N N . LEU A 1 137 ? 2.092 11.727 12.125 1 83.75 137 LEU A N 1
ATOM 1005 C CA . LEU A 1 137 ? 2.518 12.625 13.195 1 83.75 137 LEU A CA 1
ATOM 1006 C C . LEU A 1 137 ? 3.801 13.352 12.82 1 83.75 137 LEU A C 1
ATOM 1008 O O . LEU A 1 137 ? 4.773 12.727 12.391 1 83.75 137 LEU A O 1
ATOM 1012 N N . THR A 1 138 ? 3.754 14.672 12.922 1 77.81 138 THR A N 1
ATOM 1013 C CA . THR A 1 138 ? 4.938 15.508 12.719 1 77.81 138 THR A CA 1
ATOM 1014 C C . THR A 1 138 ? 5.27 16.281 13.984 1 77.81 138 THR A C 1
ATOM 1016 O O . THR A 1 138 ? 4.387 16.875 14.609 1 77.81 138 THR A O 1
ATOM 1019 N N . LEU A 1 139 ? 6.547 16.25 14.336 1 79.44 139 LEU A N 1
ATOM 1020 C CA . LEU A 1 139 ? 6.988 16.922 15.555 1 79.44 139 LEU A CA 1
ATOM 1021 C C . LEU A 1 139 ? 7.922 18.078 15.227 1 79.44 139 LEU A C 1
ATOM 1023 O O . LEU A 1 139 ? 8.797 17.953 14.375 1 79.44 139 LEU A O 1
ATOM 1027 N N . ASN A 1 140 ? 7.621 19.188 15.938 1 76.5 140 ASN A N 1
ATOM 1028 C CA . ASN A 1 140 ? 8.484 20.359 15.812 1 76.5 140 ASN A CA 1
ATOM 1029 C C . ASN A 1 140 ? 8.805 20.969 17.172 1 76.5 140 ASN A C 1
ATOM 1031 O O . ASN A 1 140 ? 7.945 21 18.062 1 76.5 140 ASN A O 1
ATOM 1035 N N . GLU A 1 141 ? 10.023 21.406 17.266 1 78.62 141 GLU A N 1
ATOM 1036 C CA . GLU A 1 141 ? 10.406 22.141 18.469 1 78.62 141 GLU A CA 1
ATOM 1037 C C . GLU A 1 141 ? 10.141 23.625 18.328 1 78.62 141 GLU A C 1
ATOM 1039 O O . GLU A 1 141 ? 10.578 24.25 17.359 1 78.62 141 GLU A O 1
ATOM 1044 N N . VAL A 1 142 ? 9.32 24.094 19.219 1 75.5 142 VAL A N 1
ATOM 1045 C CA . VAL A 1 142 ? 8.977 25.516 19.219 1 75.5 142 VAL A CA 1
ATOM 1046 C C . VAL A 1 142 ? 9.594 26.203 20.422 1 75.5 142 VAL A C 1
ATOM 1048 O O . VAL A 1 142 ? 9.469 25.719 21.547 1 75.5 142 VAL A O 1
ATOM 1051 N N . GLN A 1 143 ? 10.344 27.25 20.125 1 76.88 143 GLN A N 1
ATOM 1052 C CA . GLN A 1 143 ? 10.945 28.047 21.203 1 76.88 143 GLN A CA 1
ATOM 1053 C C . GLN A 1 143 ? 10.094 29.266 21.516 1 76.88 143 GLN A C 1
ATOM 1055 O O . GLN A 1 143 ? 9.742 30.047 20.625 1 76.88 143 GLN A O 1
ATOM 1060 N N . THR A 1 144 ? 9.594 29.281 22.688 1 69.94 144 THR A N 1
ATOM 1061 C CA . THR A 1 144 ? 8.852 30.453 23.141 1 69.94 144 THR A CA 1
ATOM 1062 C C . THR A 1 144 ? 9.602 31.172 24.266 1 69.94 144 THR A C 1
ATOM 1064 O O . THR A 1 144 ? 10.695 30.766 24.641 1 69.94 144 THR A O 1
ATOM 1067 N N . GLU A 1 145 ? 9.102 32.344 24.609 1 67.75 145 GLU A N 1
ATOM 1068 C CA . GLU A 1 145 ? 9.688 33.062 25.734 1 67.75 145 GLU A CA 1
ATOM 1069 C C . GLU A 1 145 ? 9.648 32.219 27.016 1 67.75 145 GLU A C 1
ATOM 1071 O O . GLU A 1 145 ? 10.547 32.344 27.859 1 67.75 145 GLU A O 1
ATOM 1076 N N . ASP A 1 146 ? 8.625 31.438 27.219 1 68.31 146 ASP A N 1
ATOM 1077 C CA . ASP A 1 146 ? 8.414 30.641 28.438 1 68.31 146 ASP A CA 1
ATOM 1078 C C . ASP A 1 146 ? 9.195 29.328 28.375 1 68.31 146 ASP A C 1
ATOM 1080 O O . ASP A 1 146 ? 9.172 28.547 29.328 1 68.31 146 ASP A O 1
ATOM 1084 N N . GLY A 1 147 ? 9.883 29.125 27.297 1 75.25 147 GLY A N 1
ATOM 1085 C CA . GLY A 1 147 ? 10.648 27.891 27.156 1 75.25 147 GLY A CA 1
ATOM 1086 C C . GLY A 1 147 ? 10.359 27.156 25.875 1 75.25 147 GLY A C 1
ATOM 1087 O O . GLY A 1 147 ? 9.625 27.641 25.016 1 75.25 147 GLY A O 1
ATOM 1088 N N . ALA A 1 148 ? 11.078 26.031 25.812 1 79.06 148 ALA A N 1
ATOM 1089 C CA . ALA A 1 148 ? 10.945 25.219 24.594 1 79.06 148 ALA A CA 1
ATOM 1090 C C . ALA A 1 148 ? 9.898 24.125 24.781 1 79.06 148 ALA A C 1
ATOM 1092 O O . ALA A 1 148 ? 9.758 23.562 25.875 1 79.06 148 ALA A O 1
ATOM 1093 N N . PHE A 1 149 ? 8.984 23.984 23.812 1 81.25 149 PHE A N 1
ATOM 1094 C CA . PHE A 1 149 ? 8.07 22.844 23.812 1 81.25 149 PHE A CA 1
ATOM 1095 C C . PHE A 1 149 ? 7.969 22.234 22.406 1 81.25 149 PHE A C 1
ATOM 1097 O O . PHE A 1 149 ? 8.461 22.812 21.438 1 81.25 149 PHE A O 1
ATOM 1104 N N . ARG A 1 150 ? 7.43 20.984 22.438 1 85.06 150 ARG A N 1
ATOM 1105 C CA . ARG A 1 150 ? 7.238 20.312 21.156 1 85.06 150 ARG A CA 1
ATOM 1106 C C . ARG A 1 150 ? 5.785 20.422 20.688 1 85.06 150 ARG A C 1
ATOM 1108 O O . ARG A 1 150 ? 4.863 20.297 21.5 1 85.06 150 ARG A O 1
ATOM 1115 N N . LEU A 1 151 ? 5.652 20.781 19.453 1 85.06 151 LEU A N 1
ATOM 1116 C CA . LEU A 1 151 ? 4.34 20.859 18.828 1 85.06 151 LEU A CA 1
ATOM 1117 C C . LEU A 1 151 ? 4.133 19.688 17.859 1 85.06 151 LEU A C 1
ATOM 1119 O O . LEU A 1 151 ? 4.914 19.516 16.922 1 85.06 151 LEU A O 1
ATOM 1123 N N . ALA A 1 152 ? 3.129 18.891 18.203 1 86.06 152 ALA A N 1
ATOM 1124 C CA . ALA A 1 152 ? 2.787 17.766 17.328 1 86.06 152 ALA A CA 1
ATOM 1125 C C . ALA A 1 152 ? 1.581 18.094 16.453 1 86.06 152 ALA A C 1
ATOM 1127 O O . ALA A 1 152 ? 0.618 18.703 16.922 1 86.06 152 ALA A O 1
ATOM 1128 N N . THR A 1 153 ? 1.697 17.781 15.195 1 85 153 THR A N 1
ATOM 1129 C CA . THR A 1 153 ? 0.591 17.922 14.258 1 85 153 THR A CA 1
ATOM 1130 C C . THR A 1 153 ? 0.12 16.547 13.766 1 85 153 THR A C 1
ATOM 1132 O O . THR A 1 153 ? 0.937 15.695 13.43 1 85 153 THR A O 1
ATOM 1135 N N . LEU A 1 154 ? -1.198 16.359 13.734 1 88 154 LEU A N 1
ATOM 1136 C CA . LEU A 1 154 ? -1.771 15.109 13.266 1 88 154 LEU A CA 1
ATOM 1137 C C . LEU A 1 154 ? -2.488 15.305 11.93 1 88 154 LEU A C 1
ATOM 1139 O O . LEU A 1 154 ? -3.322 16.203 11.797 1 88 154 LEU A O 1
ATOM 1143 N N . THR A 1 155 ? -2.105 14.539 10.945 1 83.94 155 THR A N 1
ATOM 1144 C CA . THR A 1 155 ? -2.77 14.547 9.648 1 83.94 155 THR A CA 1
ATOM 1145 C C . THR A 1 155 ? -3.447 13.211 9.383 1 83.94 155 THR A C 1
ATOM 1147 O O . THR A 1 155 ? -2.797 12.164 9.398 1 83.94 155 THR A O 1
ATOM 1150 N N . ASP A 1 156 ? -4.734 13.281 9.117 1 86.38 156 ASP A N 1
ATOM 1151 C CA . ASP A 1 156 ? -5.465 12.062 8.781 1 86.38 156 ASP A CA 1
ATOM 1152 C C . ASP A 1 156 ? -5.031 11.523 7.418 1 86.38 156 ASP A C 1
ATOM 1154 O O . ASP A 1 156 ? -5.23 12.18 6.395 1 86.38 156 ASP A O 1
ATOM 1158 N N . VAL A 1 157 ? -4.434 10.305 7.434 1 86.19 157 VAL A N 1
ATOM 1159 C CA . VAL A 1 157 ? -3.918 9.773 6.18 1 86.19 157 VAL A CA 1
ATOM 1160 C C . VAL A 1 157 ? -4.621 8.453 5.852 1 86.19 157 VAL A C 1
ATOM 1162 O O . VAL A 1 157 ? -4.152 7.688 5.004 1 86.19 157 VAL A O 1
ATOM 1165 N N . GLN A 1 158 ? -5.734 8.227 6.406 1 88.56 158 GLN A N 1
ATOM 1166 C CA . GLN A 1 158 ? -6.422 6.949 6.258 1 88.56 158 GLN A CA 1
ATOM 1167 C C . GLN A 1 158 ? -6.805 6.695 4.805 1 88.56 158 GLN A C 1
ATOM 1169 O O . GLN A 1 158 ? -6.547 5.613 4.27 1 88.56 158 GLN A O 1
ATOM 1174 N N . SER A 1 159 ? -7.406 7.613 4.184 1 88.44 159 SER A N 1
ATOM 1175 C CA . SER A 1 159 ? -7.879 7.441 2.814 1 88.44 159 SER A CA 1
ATOM 1176 C C . SER A 1 159 ? -6.715 7.207 1.856 1 88.44 159 SER A C 1
ATOM 1178 O O . SER A 1 159 ? -6.82 6.398 0.933 1 88.44 159 SER A O 1
ATOM 1180 N N . GLU A 1 160 ? -5.695 7.914 2.107 1 85.81 160 GLU A N 1
ATOM 1181 C CA . GLU A 1 160 ? -4.508 7.738 1.273 1 85.81 160 GLU A CA 1
ATOM 1182 C C . GLU A 1 160 ? -3.932 6.336 1.427 1 85.81 160 GLU A C 1
ATOM 1184 O O . GLU A 1 160 ? -3.506 5.723 0.445 1 85.81 160 GLU A O 1
ATOM 1189 N N . ILE A 1 161 ? -3.914 5.887 2.625 1 88.81 161 ILE A N 1
ATOM 1190 C CA . ILE A 1 161 ? -3.422 4.547 2.908 1 88.81 161 ILE A CA 1
ATOM 1191 C C . ILE A 1 161 ? -4.262 3.518 2.154 1 88.81 161 ILE A C 1
ATOM 1193 O O . ILE A 1 161 ? -3.721 2.607 1.521 1 88.81 161 ILE A O 1
ATOM 1197 N N . TYR A 1 162 ? -5.523 3.672 2.158 1 90.94 162 TYR A N 1
ATOM 1198 C CA . TYR A 1 162 ? -6.406 2.754 1.449 1 90.94 162 TYR A CA 1
ATOM 1199 C C . TYR A 1 162 ? -6.117 2.764 -0.047 1 90.94 162 TYR A C 1
ATOM 1201 O O . TYR A 1 162 ? -6.02 1.705 -0.672 1 90.94 162 TYR A O 1
ATOM 1209 N N . ARG A 1 163 ? -5.934 3.852 -0.595 1 89.62 163 ARG A N 1
ATOM 1210 C CA . ARG A 1 163 ? -5.668 3.965 -2.025 1 89.62 163 ARG A CA 1
ATOM 1211 C C . ARG A 1 163 ? -4.344 3.303 -2.393 1 89.62 163 ARG A C 1
ATOM 1213 O O . ARG A 1 163 ? -4.242 2.637 -3.424 1 89.62 163 ARG A O 1
ATOM 1220 N N . VAL A 1 164 ? -3.389 3.516 -1.533 1 89.62 164 VAL A N 1
ATOM 1221 C CA . VAL A 1 164 ? -2.074 2.926 -1.771 1 89.62 164 VAL A CA 1
ATOM 1222 C C . VAL A 1 164 ? -2.166 1.405 -1.677 1 89.62 164 VAL A C 1
ATOM 1224 O O . VAL A 1 164 ? -1.572 0.69 -2.486 1 89.62 164 VAL A O 1
ATOM 1227 N N . GLU A 1 165 ? -2.881 0.965 -0.732 1 90.44 165 GLU A N 1
ATOM 1228 C CA . GLU A 1 165 ? -3.088 -0.473 -0.594 1 90.44 165 GLU A CA 1
ATOM 1229 C C . GLU A 1 165 ? -3.725 -1.062 -1.85 1 90.44 165 GLU A C 1
ATOM 1231 O O . GLU A 1 165 ? -3.262 -2.08 -2.369 1 90.44 165 GLU A O 1
ATOM 1236 N N . ALA A 1 166 ? -4.723 -0.436 -2.342 1 90.94 166 ALA A N 1
ATOM 1237 C CA . ALA A 1 166 ? -5.418 -0.908 -3.537 1 90.94 166 ALA A CA 1
ATOM 1238 C C . ALA A 1 166 ? -4.48 -0.931 -4.742 1 90.94 166 ALA A C 1
ATOM 1240 O O . ALA A 1 166 ? -4.449 -1.908 -5.492 1 90.94 166 ALA A O 1
ATOM 1241 N N . ALA A 1 167 ? -3.742 0.109 -4.887 1 88.81 167 ALA A N 1
ATOM 1242 C CA . ALA A 1 167 ? -2.83 0.215 -6.023 1 88.81 167 ALA A CA 1
ATOM 1243 C C . ALA A 1 167 ? -1.724 -0.832 -5.938 1 88.81 167 ALA A C 1
ATOM 1245 O O . ALA A 1 167 ? -1.366 -1.45 -6.941 1 88.81 167 ALA A O 1
ATOM 1246 N N . THR A 1 168 ? -1.193 -1.014 -4.77 1 88 168 THR A N 1
ATOM 1247 C CA . THR A 1 168 ? -0.12 -1.98 -4.562 1 88 168 THR A CA 1
ATOM 1248 C C . THR A 1 168 ? -0.606 -3.396 -4.852 1 88 168 THR A C 1
ATOM 1250 O O . THR A 1 168 ? 0.089 -4.176 -5.512 1 88 168 THR A O 1
ATOM 1253 N N . LEU A 1 169 ? -1.736 -3.691 -4.352 1 87.75 169 LEU A N 1
ATOM 1254 C CA . LEU A 1 169 ? -2.322 -5 -4.625 1 87.75 169 LEU A CA 1
ATOM 1255 C C . LEU A 1 169 ? -2.51 -5.211 -6.121 1 87.75 169 LEU A C 1
ATOM 1257 O O . LEU A 1 169 ? -2.133 -6.254 -6.656 1 87.75 169 LEU A O 1
ATOM 1261 N N . ARG A 1 170 ? -3.057 -4.281 -6.77 1 87.25 170 ARG A N 1
ATOM 1262 C CA . ARG A 1 170 ? -3.299 -4.352 -8.203 1 87.25 170 ARG A CA 1
ATOM 1263 C C . ARG A 1 170 ? -2 -4.594 -8.969 1 87.25 170 ARG A C 1
ATOM 1265 O O . ARG A 1 170 ? -1.929 -5.492 -9.812 1 87.25 170 ARG A O 1
ATOM 1272 N N . ASP A 1 171 ? -1.007 -3.877 -8.656 1 84.44 171 ASP A N 1
ATOM 1273 C CA . ASP A 1 171 ? 0.271 -3.971 -9.352 1 84.44 171 ASP A CA 1
ATOM 1274 C C . ASP A 1 171 ? 0.938 -5.32 -9.102 1 84.44 171 ASP A C 1
ATOM 1276 O O . ASP A 1 171 ? 1.483 -5.934 -10.016 1 84.44 171 ASP A O 1
ATOM 1280 N N . THR A 1 172 ? 0.875 -5.703 -7.902 1 83.62 172 THR A N 1
ATOM 1281 C CA . THR A 1 172 ? 1.464 -6.984 -7.531 1 83.62 172 THR A CA 1
ATOM 1282 C C . THR A 1 172 ? 0.767 -8.133 -8.258 1 83.62 172 THR A C 1
ATOM 1284 O O . THR A 1 172 ? 1.426 -9 -8.836 1 83.62 172 THR A O 1
ATOM 1287 N N . LEU A 1 173 ? -0.528 -8.078 -8.273 1 86.75 173 LEU A N 1
ATOM 1288 C CA . LEU A 1 173 ? -1.309 -9.148 -8.883 1 86.75 173 LEU A CA 1
ATOM 1289 C C . LEU A 1 173 ? -1.132 -9.164 -10.391 1 86.75 173 LEU A C 1
ATOM 1291 O O . LEU A 1 173 ? -1.157 -10.234 -11.016 1 86.75 173 LEU A O 1
ATOM 1295 N N . GLN A 1 174 ? -0.973 -8.031 -10.945 1 85.44 174 GLN A N 1
ATOM 1296 C CA . GLN A 1 174 ? -0.758 -7.957 -12.391 1 85.44 174 GLN A CA 1
ATOM 1297 C C . GLN A 1 174 ? 0.535 -8.664 -12.789 1 85.44 174 GLN A C 1
ATOM 1299 O O . GLN A 1 174 ? 0.548 -9.469 -13.719 1 85.44 174 GLN A O 1
ATOM 1304 N N . VAL A 1 175 ? 1.54 -8.414 -12.078 1 80.81 175 VAL A N 1
ATOM 1305 C CA . VAL A 1 175 ? 2.852 -8.977 -12.398 1 80.81 175 VAL A CA 1
ATOM 1306 C C . VAL A 1 175 ? 2.879 -10.461 -12.055 1 80.81 175 VAL A C 1
ATOM 1308 O O . VAL A 1 175 ? 3.256 -11.289 -12.891 1 80.81 175 VAL A O 1
ATOM 1311 N N . LEU A 1 176 ? 2.426 -10.844 -10.883 1 84.12 176 LEU A N 1
ATOM 1312 C CA . LEU A 1 176 ? 2.443 -12.234 -10.445 1 84.12 176 LEU A CA 1
ATOM 1313 C C . LEU A 1 176 ? 1.513 -13.094 -11.297 1 84.12 176 LEU A C 1
ATOM 1315 O O . LEU A 1 176 ? 1.853 -14.219 -11.648 1 84.12 176 LEU A O 1
ATOM 1319 N N . GLY A 1 177 ? 0.34 -12.453 -11.508 1 87.25 177 GLY A N 1
ATOM 1320 C CA . GLY A 1 177 ? -0.606 -13.18 -12.336 1 87.25 177 GLY A CA 1
ATOM 1321 C C . GLY A 1 177 ? -0.042 -13.562 -13.695 1 87.25 177 GLY A C 1
ATOM 1322 O O . GLY A 1 177 ? -0.236 -14.688 -14.156 1 87.25 177 GLY A O 1
ATOM 1323 N N . HIS A 1 178 ? 0.638 -12.617 -14.305 1 85.12 178 HIS A N 1
ATOM 1324 C CA . HIS A 1 178 ? 1.242 -12.852 -15.609 1 85.12 178 HIS A CA 1
ATOM 1325 C C . HIS A 1 178 ? 2.305 -13.945 -15.531 1 85.12 178 HIS A C 1
ATOM 1327 O O . HIS A 1 178 ? 2.312 -14.867 -16.344 1 85.12 178 HIS A O 1
ATOM 1333 N N . GLU A 1 179 ? 3.107 -13.977 -14.555 1 82.62 179 GLU A N 1
ATOM 1334 C CA . GLU A 1 179 ? 4.199 -14.938 -14.414 1 82.62 179 GLU A CA 1
ATOM 1335 C C . GLU A 1 179 ? 3.672 -16.328 -14.062 1 82.62 179 GLU A C 1
ATOM 1337 O O . GLU A 1 179 ? 4.172 -17.328 -14.578 1 82.62 179 GLU A O 1
ATOM 1342 N N . ILE A 1 180 ? 2.707 -16.391 -13.273 1 88.56 180 ILE A N 1
ATOM 1343 C CA . ILE A 1 180 ? 2.141 -17.672 -12.867 1 88.56 180 ILE A CA 1
ATOM 1344 C C . ILE A 1 180 ? 1.43 -18.312 -14.055 1 88.56 180 ILE A C 1
ATOM 1346 O O . ILE A 1 180 ? 1.592 -19.516 -14.305 1 88.56 180 ILE A O 1
ATOM 1350 N N . MET A 1 181 ? 0.751 -17.516 -14.82 1 89.44 181 MET A N 1
ATOM 1351 C CA . MET A 1 181 ? 0.027 -18.031 -15.977 1 89.44 181 MET A CA 1
ATOM 1352 C C . MET A 1 181 ? 0.995 -18.531 -17.047 1 89.44 181 MET A C 1
ATOM 1354 O O . MET A 1 181 ? 0.718 -19.516 -17.734 1 89.44 181 MET A O 1
ATOM 1358 N N . ASN A 1 182 ? 2.098 -17.875 -17.141 1 88.94 182 ASN A N 1
ATOM 1359 C CA . ASN A 1 182 ? 3.113 -18.281 -18.109 1 88.94 182 ASN A CA 1
ATOM 1360 C C . ASN A 1 182 ? 3.658 -19.672 -17.797 1 88.94 182 ASN A C 1
ATOM 1362 O O . ASN A 1 182 ? 4.188 -20.344 -18.688 1 88.94 182 ASN A O 1
ATOM 1366 N N . SER A 1 183 ? 3.525 -20.156 -16.641 1 89.44 183 SER A N 1
ATOM 1367 C CA . SER A 1 183 ? 3.99 -21.469 -16.234 1 89.44 183 SER A CA 1
ATOM 1368 C C . SER A 1 183 ? 2.834 -22.469 -16.156 1 89.44 183 SER A C 1
ATOM 1370 O O . SER A 1 183 ? 2.975 -23.625 -16.562 1 89.44 183 SER A O 1
ATOM 1372 N N . LEU A 1 184 ? 1.734 -22 -15.703 1 91.44 184 LEU A N 1
ATOM 1373 C CA . LEU A 1 184 ? 0.604 -22.875 -15.43 1 91.44 184 LEU A CA 1
ATOM 1374 C C . LEU A 1 184 ? -0.043 -23.344 -16.719 1 91.44 184 LEU A C 1
ATOM 1376 O O . LEU A 1 184 ? -0.44 -24.516 -16.828 1 91.44 184 LEU A O 1
ATOM 1380 N N . THR A 1 185 ? -0.13 -22.5 -17.719 1 91.38 185 THR A N 1
ATOM 1381 C CA . THR A 1 185 ? -0.763 -22.859 -18.984 1 91.38 185 THR A CA 1
ATOM 1382 C C . THR A 1 185 ? -0.031 -24.016 -19.656 1 91.38 185 THR A C 1
ATOM 1384 O O . THR A 1 185 ? -0.648 -25.016 -20.016 1 91.38 185 THR A O 1
ATOM 1387 N N . PRO A 1 186 ? 1.293 -23.906 -19.75 1 93.12 186 PRO A N 1
ATOM 1388 C CA . PRO A 1 186 ? 2.02 -25.047 -20.297 1 93.12 186 PRO A CA 1
ATOM 1389 C C . PRO A 1 186 ? 1.859 -26.312 -19.438 1 93.12 186 PRO A C 1
ATOM 1391 O O . PRO A 1 186 ? 1.785 -27.422 -19.984 1 93.12 186 PRO A O 1
ATOM 1394 N N . ILE A 1 187 ? 1.816 -26.203 -18.188 1 93.56 187 ILE A N 1
ATOM 1395 C CA . ILE A 1 187 ? 1.654 -27.328 -17.281 1 93.56 187 ILE A CA 1
ATOM 1396 C C . ILE A 1 187 ? 0.343 -28.047 -17.594 1 93.56 187 ILE A C 1
ATOM 1398 O O . ILE A 1 187 ? 0.322 -29.281 -17.766 1 93.56 187 ILE A O 1
ATOM 1402 N N . SER A 1 188 ? -0.687 -27.312 -17.719 1 92 188 SER A N 1
ATOM 1403 C CA . SER A 1 188 ? -1.994 -27.875 -18.031 1 92 188 SER A CA 1
ATOM 1404 C C . SER A 1 188 ? -1.995 -28.547 -19.406 1 92 188 SER A C 1
ATOM 1406 O O . SER A 1 188 ? -2.498 -29.656 -19.562 1 92 188 SER A O 1
ATOM 1408 N N . SER A 1 189 ? -1.432 -27.891 -20.344 1 93.88 189 SER A N 1
ATOM 1409 C CA . SER A 1 189 ? -1.38 -28.406 -21.703 1 93.88 189 SER A CA 1
ATOM 1410 C C . SER A 1 189 ? -0.577 -29.703 -21.75 1 93.88 189 SER A C 1
ATOM 1412 O O . SER A 1 189 ? -0.985 -30.672 -22.406 1 93.88 189 SER A O 1
ATOM 1414 N N . LEU A 1 190 ? 0.518 -29.734 -21.062 1 93.88 190 LEU A N 1
ATOM 1415 C CA . LEU A 1 190 ? 1.394 -30.906 -21.047 1 93.88 190 LEU A CA 1
ATOM 1416 C C . LEU A 1 190 ? 0.711 -32.094 -20.375 1 93.88 190 LEU A C 1
ATOM 1418 O O . LEU A 1 190 ? 0.893 -33.25 -20.781 1 93.88 190 LEU A O 1
ATOM 1422 N N . ALA A 1 191 ? -0.028 -31.844 -19.391 1 93.06 191 ALA A N 1
ATOM 1423 C CA . ALA A 1 191 ? -0.788 -32.906 -18.719 1 93.06 191 ALA A CA 1
ATOM 1424 C C . ALA A 1 191 ? -1.805 -33.531 -19.672 1 93.06 191 ALA A C 1
ATOM 1426 O O . ALA A 1 191 ? -1.927 -34.75 -19.75 1 93.06 191 ALA A O 1
ATOM 1427 N N . ASP A 1 192 ? -2.445 -32.719 -20.438 1 92.5 192 ASP A N 1
ATOM 1428 C CA . ASP A 1 192 ? -3.432 -33.188 -21.406 1 92.5 192 ASP A CA 1
ATOM 1429 C C . ASP A 1 192 ? -2.768 -34 -22.516 1 92.5 192 ASP A C 1
ATOM 1431 O O . ASP A 1 192 ? -3.279 -35.031 -22.922 1 92.5 192 ASP A O 1
ATOM 1435 N N . ILE A 1 193 ? -1.673 -33.531 -22.938 1 92.94 193 ILE A N 1
ATOM 1436 C CA . ILE A 1 193 ? -0.922 -34.219 -23.984 1 92.94 193 ILE A CA 1
ATOM 1437 C C . ILE A 1 193 ? -0.484 -35.594 -23.5 1 92.94 193 ILE A C 1
ATOM 1439 O O . ILE A 1 193 ? -0.637 -36.594 -24.203 1 92.94 193 ILE A O 1
ATOM 1443 N N . ALA A 1 194 ? 0.028 -35.625 -22.281 1 93.81 194 ALA A N 1
ATOM 1444 C CA . ALA A 1 194 ? 0.459 -36.906 -21.719 1 93.81 194 ALA A CA 1
ATOM 1445 C C . ALA A 1 194 ? -0.711 -37.875 -21.594 1 93.81 194 ALA A C 1
ATOM 1447 O O . ALA A 1 194 ? -0.58 -39.062 -21.938 1 93.81 194 ALA A O 1
ATOM 1448 N N . ARG A 1 195 ? -1.812 -37.344 -21.188 1 92.38 195 ARG A N 1
ATOM 1449 C CA . ARG A 1 195 ? -3.006 -38.188 -21.062 1 92.38 195 ARG A CA 1
ATOM 1450 C C . ARG A 1 195 ? -3.451 -38.719 -22.422 1 92.38 195 ARG A C 1
ATOM 1452 O O . ARG A 1 195 ? -3.844 -39.875 -22.547 1 92.38 195 ARG A O 1
ATOM 1459 N N . ASP A 1 196 ? -3.338 -37.938 -23.438 1 92.88 196 ASP A N 1
ATOM 1460 C CA . ASP A 1 196 ? -3.732 -38.344 -24.781 1 92.88 196 ASP A CA 1
ATOM 1461 C C . ASP A 1 196 ? -2.832 -39.438 -25.328 1 92.88 196 ASP A C 1
ATOM 1463 O O . ASP A 1 196 ? -3.309 -40.375 -25.969 1 92.88 196 ASP A O 1
ATOM 1467 N N . TYR A 1 197 ? -1.586 -39.344 -25 1 92.19 197 TYR A N 1
ATOM 1468 C CA . TYR A 1 197 ? -0.649 -40.375 -25.422 1 92.19 197 TYR A CA 1
ATOM 1469 C C . TYR A 1 197 ? -0.943 -41.688 -24.734 1 92.19 197 TYR A C 1
ATOM 1471 O O . TYR A 1 197 ? -0.725 -42.75 -25.312 1 92.19 197 TYR A O 1
ATOM 1479 N N . LEU A 1 198 ? -1.543 -41.594 -23.594 1 91.88 198 LEU A N 1
ATOM 1480 C CA . LEU A 1 198 ? -1.746 -42.812 -22.797 1 91.88 198 LEU A CA 1
ATOM 1481 C C . LEU A 1 198 ? -3.125 -43.406 -23.062 1 91.88 198 LEU A C 1
ATOM 1483 O O . LEU A 1 198 ? -3.391 -44.562 -22.688 1 91.88 198 LEU A O 1
ATOM 1487 N N . SER A 1 199 ? -3.967 -42.656 -23.688 1 90.62 199 SER A N 1
ATOM 1488 C CA . SER A 1 199 ? -5.367 -43.031 -23.844 1 90.62 199 SER A CA 1
ATOM 1489 C C . SER A 1 199 ? -5.496 -44.406 -24.5 1 90.62 199 SER A C 1
ATOM 1491 O O . SER A 1 199 ? -6.309 -45.25 -24.078 1 90.62 199 SER A O 1
ATOM 1493 N N . PRO A 1 200 ? -4.574 -44.75 -25.5 1 87.19 200 PRO A N 1
ATOM 1494 C CA . PRO A 1 200 ? -4.73 -46.062 -26.156 1 87.19 200 PRO A CA 1
ATOM 1495 C C . PRO A 1 200 ? -4.082 -47.188 -25.375 1 87.19 200 PRO A C 1
ATOM 1497 O O . PRO A 1 200 ? -4.227 -48.375 -25.75 1 87.19 200 PRO A O 1
ATOM 1500 N N . MET A 1 201 ? -3.387 -46.906 -24.359 1 86.38 201 MET A N 1
ATOM 1501 C CA . MET A 1 201 ? -2.621 -47.906 -23.656 1 86.38 201 MET A CA 1
ATOM 1502 C C . MET A 1 201 ? -3.479 -48.594 -22.594 1 86.38 201 MET A C 1
ATOM 1504 O O . MET A 1 201 ? -4.332 -47.969 -21.969 1 86.38 201 MET A O 1
ATOM 1508 N N . SER A 1 202 ? -3.307 -49.844 -22.547 1 85.69 202 SER A N 1
ATOM 1509 C CA . SER A 1 202 ? -4.016 -50.625 -21.531 1 85.69 202 SER A CA 1
ATOM 1510 C C . SER A 1 202 ? -3.059 -51.156 -20.469 1 85.69 202 SER A C 1
ATOM 1512 O O . SER A 1 202 ? -1.845 -51.188 -20.688 1 85.69 202 SER A O 1
ATOM 1514 N N . GLY A 1 203 ? -3.604 -51.469 -19.234 1 88.12 203 GLY A N 1
ATOM 1515 C CA . GLY A 1 203 ? -2.812 -52 -18.141 1 88.12 203 GLY A CA 1
ATOM 1516 C C . GLY A 1 203 ? -2.908 -51.156 -16.875 1 88.12 203 GLY A C 1
ATOM 1517 O O . GLY A 1 203 ? -3.223 -49.969 -16.922 1 88.12 203 GLY A O 1
ATOM 1518 N N . GLU A 1 204 ? -2.561 -51.781 -15.859 1 90.56 204 GLU A N 1
ATOM 1519 C CA . GLU A 1 204 ? -2.701 -51.156 -14.539 1 90.56 204 GLU A CA 1
ATOM 1520 C C . GLU A 1 204 ? -1.819 -49.906 -14.406 1 90.56 204 GLU A C 1
ATOM 1522 O O . GLU A 1 204 ? -2.252 -48.906 -13.867 1 90.56 204 GLU A O 1
ATOM 1527 N N . ALA A 1 205 ? -0.594 -50.031 -14.914 1 89.56 205 ALA A N 1
ATOM 1528 C CA . ALA A 1 205 ? 0.337 -48.906 -14.82 1 89.56 205 ALA A CA 1
ATOM 1529 C C . ALA A 1 205 ? -0.167 -47.688 -15.617 1 89.56 205 ALA A C 1
ATOM 1531 O O . ALA A 1 205 ? -0.096 -46.562 -15.148 1 89.56 205 ALA A O 1
ATOM 1532 N N . ALA A 1 206 ? -0.671 -47.938 -16.812 1 90.25 206 ALA A N 1
ATOM 1533 C CA . ALA A 1 206 ? -1.213 -46.875 -17.656 1 90.25 206 ALA A CA 1
ATOM 1534 C C . ALA A 1 206 ? -2.451 -46.25 -17.016 1 90.25 206 ALA A C 1
ATOM 1536 O O . ALA A 1 206 ? -2.635 -45.031 -17.078 1 90.25 206 ALA A O 1
ATOM 1537 N N . ASP A 1 207 ? -3.232 -47.094 -16.391 1 92.94 207 ASP A N 1
ATOM 1538 C CA . ASP A 1 207 ? -4.434 -46.594 -15.727 1 92.94 207 ASP A CA 1
ATOM 1539 C C . ASP A 1 207 ? -4.082 -45.688 -14.547 1 92.94 207 ASP A C 1
ATOM 1541 O O . ASP A 1 207 ? -4.676 -44.625 -14.375 1 92.94 207 ASP A O 1
ATOM 1545 N N . HIS A 1 208 ? -3.105 -46.094 -13.789 1 93.38 208 HIS A N 1
ATOM 1546 C CA . HIS A 1 208 ? -2.674 -45.312 -12.656 1 93.38 208 HIS A CA 1
ATOM 1547 C C . HIS A 1 208 ? -2.082 -43.969 -13.109 1 93.38 208 HIS A C 1
ATOM 1549 O O . HIS A 1 208 ? -2.328 -42.938 -12.492 1 93.38 208 HIS A O 1
ATOM 1555 N N . ALA A 1 209 ? -1.344 -44.031 -14.133 1 93.56 209 ALA A N 1
ATOM 1556 C CA . ALA A 1 209 ? -0.761 -42.812 -14.68 1 93.56 209 ALA A CA 1
ATOM 1557 C C . ALA A 1 209 ? -1.847 -41.844 -15.172 1 93.56 209 ALA A C 1
ATOM 1559 O O . ALA A 1 209 ? -1.786 -40.656 -14.914 1 93.56 209 ALA A O 1
ATOM 1560 N N . ARG A 1 210 ? -2.84 -42.375 -15.82 1 93.62 210 ARG A N 1
ATOM 1561 C CA . ARG A 1 210 ? -3.945 -41.562 -16.312 1 93.62 210 ARG A CA 1
ATOM 1562 C C . ARG A 1 210 ? -4.723 -40.938 -15.156 1 93.62 210 ARG A C 1
ATOM 1564 O O . ARG A 1 210 ? -5.137 -39.781 -15.227 1 93.62 210 ARG A O 1
ATOM 1571 N N . ASP A 1 211 ? -4.859 -41.688 -14.117 1 94.5 211 ASP A N 1
ATOM 1572 C CA . ASP A 1 211 ? -5.547 -41.156 -12.938 1 94.5 211 ASP A CA 1
ATOM 1573 C C . ASP A 1 211 ? -4.762 -40 -12.312 1 94.5 211 ASP A C 1
ATOM 1575 O O . ASP A 1 211 ? -5.344 -39 -11.93 1 94.5 211 ASP A O 1
ATOM 1579 N N . ALA A 1 212 ? -3.508 -40.219 -12.234 1 95 212 ALA A N 1
ATOM 1580 C CA . ALA A 1 212 ? -2.646 -39.156 -11.695 1 95 212 ALA A CA 1
ATOM 1581 C C . ALA A 1 212 ? -2.729 -37.906 -12.555 1 95 212 ALA A C 1
ATOM 1583 O O . ALA A 1 212 ? -2.836 -36.781 -12.023 1 95 212 ALA A O 1
ATOM 1584 N N . LEU A 1 213 ? -2.764 -38.094 -13.812 1 94.88 213 LEU A N 1
ATOM 1585 C CA . LEU A 1 213 ? -2.807 -36.969 -14.742 1 94.88 213 LEU A CA 1
ATOM 1586 C C . LEU A 1 213 ? -4.16 -36.281 -14.688 1 94.88 213 LEU A C 1
ATOM 1588 O O . LEU A 1 213 ? -4.238 -35.062 -14.82 1 94.88 213 LEU A O 1
ATOM 1592 N N . THR A 1 214 ? -5.168 -37.031 -14.531 1 94.12 214 THR A N 1
ATOM 1593 C CA . THR A 1 214 ? -6.504 -36.469 -14.398 1 94.12 214 THR A CA 1
ATOM 1594 C C . THR A 1 214 ? -6.594 -35.594 -13.141 1 94.12 214 THR A C 1
ATOM 1596 O O . THR A 1 214 ? -7.109 -34.469 -13.188 1 94.12 214 THR A O 1
ATOM 1599 N N . THR A 1 215 ? -6.059 -36.094 -12.07 1 94.75 215 THR A N 1
ATOM 1600 C CA . THR A 1 215 ? -6.035 -35.344 -10.828 1 94.75 215 THR A CA 1
ATOM 1601 C C . THR A 1 215 ? -5.18 -34.094 -10.977 1 94.75 215 THR A C 1
ATOM 1603 O O . THR A 1 215 ? -5.555 -33 -10.508 1 94.75 215 THR A O 1
ATOM 1606 N N . LEU A 1 216 ? -4.059 -34.219 -11.617 1 95.31 216 LEU A N 1
ATOM 1607 C CA . LEU A 1 216 ? -3.176 -33.094 -11.883 1 95.31 216 LEU A CA 1
ATOM 1608 C C . LEU A 1 216 ? -3.896 -32.031 -12.695 1 95.31 216 LEU A C 1
ATOM 1610 O O . LEU A 1 216 ? -3.799 -30.844 -12.391 1 95.31 216 LEU A O 1
ATOM 1614 N N . SER A 1 217 ? -4.566 -32.438 -13.688 1 93.44 217 SER A N 1
ATOM 1615 C CA . SER A 1 217 ? -5.312 -31.516 -14.531 1 93.44 217 SER A CA 1
ATOM 1616 C C . SER A 1 217 ? -6.367 -30.75 -13.727 1 93.44 217 SER A C 1
ATOM 1618 O O . SER A 1 217 ? -6.539 -29.547 -13.898 1 93.44 217 SER A O 1
ATOM 1620 N N . ARG A 1 218 ? -7.012 -31.422 -12.867 1 92.5 218 ARG A N 1
ATOM 1621 C CA . ARG A 1 218 ? -8.023 -30.797 -12.023 1 92.5 218 ARG A CA 1
ATOM 1622 C C . ARG A 1 218 ? -7.395 -29.766 -11.094 1 92.5 218 ARG A C 1
ATOM 1624 O O . ARG A 1 218 ? -7.926 -28.672 -10.93 1 92.5 218 ARG A O 1
ATOM 1631 N N . ARG A 1 219 ? -6.285 -30.078 -10.555 1 91.88 219 ARG A N 1
ATOM 1632 C CA . ARG A 1 219 ? -5.594 -29.156 -9.664 1 91.88 219 ARG A CA 1
ATOM 1633 C C . ARG A 1 219 ? -5.086 -27.938 -10.414 1 91.88 219 ARG A C 1
ATOM 1635 O O . ARG A 1 219 ? -5.16 -26.812 -9.914 1 91.88 219 ARG A O 1
ATOM 1642 N N . SER A 1 220 ? -4.543 -28.203 -11.523 1 92.44 220 SER A N 1
ATOM 1643 C CA . SER A 1 220 ? -4.062 -27.109 -12.367 1 92.44 220 SER A CA 1
ATOM 1644 C C . SER A 1 220 ? -5.199 -26.172 -12.766 1 92.44 220 SER A C 1
ATOM 1646 O O . SER A 1 220 ? -5.039 -24.953 -12.758 1 92.44 220 SER A O 1
ATOM 1648 N N . ALA A 1 221 ? -6.328 -26.734 -13.109 1 90.44 221 ALA A N 1
ATOM 1649 C CA . ALA A 1 221 ? -7.5 -25.953 -13.469 1 90.44 221 ALA A CA 1
ATOM 1650 C C . ALA A 1 221 ? -7.977 -25.109 -12.289 1 90.44 221 ALA A C 1
ATOM 1652 O O . ALA A 1 221 ? -8.359 -23.953 -12.461 1 90.44 221 ALA A O 1
ATOM 1653 N N . SER A 1 222 ? -7.957 -25.703 -11.148 1 88.62 222 SER A N 1
ATOM 1654 C CA . SER A 1 222 ? -8.344 -24.969 -9.945 1 88.62 222 SER A CA 1
ATOM 1655 C C . SER A 1 222 ? -7.41 -23.797 -9.68 1 88.62 222 SER A C 1
ATOM 1657 O O . SER A 1 222 ? -7.859 -22.703 -9.352 1 88.62 222 SER A O 1
ATOM 1659 N N . LEU A 1 223 ? -6.141 -24.016 -9.867 1 89.38 223 LEU A N 1
ATOM 1660 C CA . LEU A 1 223 ? -5.168 -22.938 -9.672 1 89.38 223 LEU A CA 1
ATOM 1661 C C . LEU A 1 223 ? -5.348 -21.844 -10.719 1 89.38 223 LEU A C 1
ATOM 1663 O O . LEU A 1 223 ? -5.219 -20.656 -10.414 1 89.38 223 LEU A O 1
ATOM 1667 N N . THR A 1 224 ? -5.625 -22.266 -11.898 1 89.12 224 THR A N 1
ATOM 1668 C CA . THR A 1 224 ? -5.871 -21.297 -12.969 1 89.12 224 THR A CA 1
ATOM 1669 C C . THR A 1 224 ? -7.07 -20.406 -12.633 1 89.12 224 THR A C 1
ATOM 1671 O O . THR A 1 224 ? -7.004 -19.188 -12.789 1 89.12 224 THR A O 1
ATOM 1674 N N . ARG A 1 225 ? -8.109 -21.031 -12.156 1 86.56 225 ARG A N 1
ATOM 1675 C CA . ARG A 1 225 ? -9.289 -20.266 -11.758 1 86.56 225 ARG A CA 1
ATOM 1676 C C . ARG A 1 225 ? -8.961 -19.312 -10.617 1 86.56 225 ARG A C 1
ATOM 1678 O O . ARG A 1 225 ? -9.43 -18.172 -10.617 1 86.56 225 ARG A O 1
ATOM 1685 N N . PHE A 1 226 ? -8.211 -19.75 -9.703 1 84.19 226 PHE A N 1
ATOM 1686 C CA . PHE A 1 226 ? -7.777 -18.938 -8.578 1 84.19 226 PHE A CA 1
ATOM 1687 C C . PHE A 1 226 ? -7.008 -17.719 -9.055 1 84.19 226 PHE A C 1
ATOM 1689 O O . PHE A 1 226 ? -7.297 -16.594 -8.641 1 84.19 226 PHE A O 1
ATOM 1696 N N . ILE A 1 227 ? -6.086 -17.922 -9.93 1 86.81 227 ILE A N 1
ATOM 1697 C CA . ILE A 1 227 ? -5.246 -16.844 -10.422 1 86.81 227 ILE A CA 1
ATOM 1698 C C . ILE A 1 227 ? -6.082 -15.898 -11.289 1 86.81 227 ILE A C 1
ATOM 1700 O O . ILE A 1 227 ? -5.887 -14.68 -11.258 1 86.81 227 ILE A O 1
ATOM 1704 N N . ASP A 1 228 ? -6.961 -16.438 -12.055 1 86.56 228 ASP A N 1
ATOM 1705 C CA . ASP A 1 228 ? -7.812 -15.609 -12.914 1 86.56 228 ASP A CA 1
ATOM 1706 C C . ASP A 1 228 ? -8.68 -14.672 -12.078 1 86.56 228 ASP A C 1
ATOM 1708 O O . ASP A 1 228 ? -8.914 -13.523 -12.477 1 86.56 228 ASP A O 1
ATOM 1712 N N . ALA A 1 229 ? -9.18 -15.133 -10.984 1 83.62 229 ALA A N 1
ATOM 1713 C CA . ALA A 1 229 ? -9.969 -14.297 -10.078 1 83.62 229 ALA A CA 1
ATOM 1714 C C . ALA A 1 229 ? -9.148 -13.109 -9.578 1 83.62 229 ALA A C 1
ATOM 1716 O O . ALA A 1 229 ? -9.648 -11.977 -9.547 1 83.62 229 ALA A O 1
ATOM 1717 N N . TYR A 1 230 ? -7.93 -13.367 -9.312 1 83.25 230 TYR A N 1
ATOM 1718 C CA . TYR A 1 230 ? -7.059 -12.305 -8.82 1 83.25 230 TYR A CA 1
ATOM 1719 C C . TYR A 1 230 ? -6.695 -11.336 -9.938 1 83.25 230 TYR A C 1
ATOM 1721 O O . TYR A 1 230 ? -6.609 -10.125 -9.719 1 83.25 230 TYR A O 1
ATOM 1729 N N . ARG A 1 231 ? -6.492 -11.891 -11.039 1 83.38 231 ARG A N 1
ATOM 1730 C CA . ARG A 1 231 ? -6.156 -11.039 -12.18 1 83.38 231 ARG A CA 1
ATOM 1731 C C . ARG A 1 231 ? -7.309 -10.102 -12.523 1 83.38 231 ARG A C 1
ATOM 1733 O O . ARG A 1 231 ? -7.086 -8.977 -12.977 1 83.38 231 ARG A O 1
ATOM 1740 N N . ALA A 1 232 ? -8.461 -10.602 -12.367 1 82.56 232 ALA A N 1
ATOM 1741 C CA . ALA A 1 232 ? -9.633 -9.758 -12.602 1 82.56 232 ALA A CA 1
ATOM 1742 C C . ALA A 1 232 ? -9.633 -8.547 -11.664 1 82.56 232 ALA A C 1
ATOM 1744 O O . ALA A 1 232 ? -10.023 -7.445 -12.062 1 82.56 232 ALA A O 1
ATOM 1745 N N . LEU A 1 233 ? -9.18 -8.688 -10.492 1 83.69 233 LEU A N 1
ATOM 1746 C CA . LEU A 1 233 ? -9.055 -7.59 -9.539 1 83.69 233 LEU A CA 1
ATOM 1747 C C . LEU A 1 233 ? -8 -6.586 -10 1 83.69 233 LEU A C 1
ATOM 1749 O O . LEU A 1 233 ? -8.172 -5.379 -9.828 1 83.69 233 LEU A O 1
ATOM 1753 N N . ALA A 1 234 ? -6.988 -7.121 -10.516 1 84.44 234 ALA A N 1
ATOM 1754 C CA . ALA A 1 234 ? -5.867 -6.293 -10.945 1 84.44 234 ALA A CA 1
ATOM 1755 C C . ALA A 1 234 ? -6.25 -5.426 -12.141 1 84.44 234 ALA A C 1
ATOM 1757 O O . ALA A 1 234 ? -5.594 -4.422 -12.422 1 84.44 234 ALA A O 1
ATOM 1758 N N . ARG A 1 235 ? -7.23 -5.773 -12.828 1 85.88 235 ARG A N 1
ATOM 1759 C CA . ARG A 1 235 ? -7.621 -5.07 -14.047 1 85.88 235 ARG A CA 1
ATOM 1760 C C . ARG A 1 235 ? -8.547 -3.904 -13.734 1 85.88 235 ARG A C 1
ATOM 1762 O O . ARG A 1 235 ? -8.867 -3.104 -14.617 1 85.88 235 ARG A O 1
ATOM 1769 N N . LEU A 1 236 ? -8.922 -3.805 -12.523 1 87.12 236 LEU A N 1
ATOM 1770 C CA . LEU A 1 236 ? -9.766 -2.68 -12.141 1 87.12 236 LEU A CA 1
ATOM 1771 C C . LEU A 1 236 ? -9.078 -1.354 -12.438 1 87.12 236 L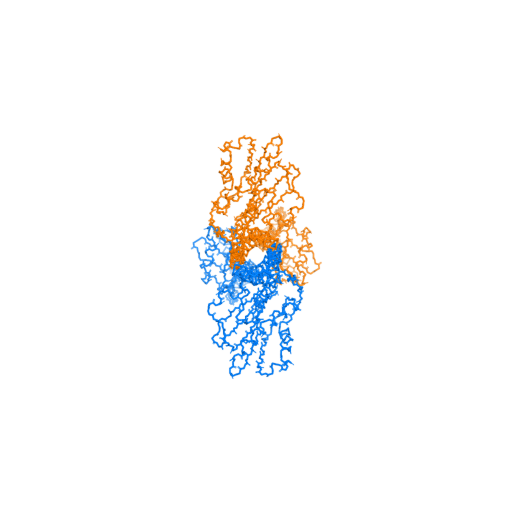EU A C 1
ATOM 1773 O O . LEU A 1 236 ? -8 -1.076 -11.906 1 87.12 236 LEU A O 1
ATOM 1777 N N . PRO A 1 237 ? -9.641 -0.617 -13.32 1 86.12 237 PRO A N 1
ATOM 1778 C CA . PRO A 1 237 ? -9.031 0.68 -13.617 1 86.12 237 PRO A CA 1
ATOM 1779 C C . PRO A 1 237 ? -9.133 1.662 -12.453 1 86.12 237 PRO A C 1
ATOM 1781 O O . PRO A 1 237 ? -9.945 1.467 -11.547 1 86.12 237 PRO A O 1
ATOM 1784 N N . ALA A 1 238 ? -8.297 2.695 -12.539 1 86.19 238 ALA A N 1
ATOM 1785 C CA . ALA A 1 238 ? -8.422 3.779 -11.57 1 86.19 238 ALA A CA 1
ATOM 1786 C C . ALA A 1 238 ? -9.805 4.422 -11.648 1 86.19 238 ALA A C 1
ATOM 1788 O O . ALA A 1 238 ? -10.344 4.621 -12.742 1 86.19 238 ALA A O 1
ATOM 1789 N N . PRO A 1 239 ? -10.375 4.699 -10.508 1 91.62 239 PRO A N 1
ATOM 1790 C CA . PRO A 1 239 ? -11.719 5.277 -10.523 1 91.62 239 PRO A CA 1
ATOM 1791 C C . PRO A 1 239 ? -11.758 6.656 -11.172 1 91.62 239 PRO A C 1
ATOM 1793 O O . PRO A 1 239 ? -10.828 7.449 -11.008 1 91.62 239 PRO A O 1
ATOM 1796 N N . GLN A 1 240 ? -12.758 6.844 -11.992 1 89.75 240 GLN A N 1
ATOM 1797 C CA . GLN A 1 240 ? -13.094 8.18 -12.469 1 89.75 240 GLN A CA 1
ATOM 1798 C C . GLN A 1 240 ? -14.062 8.883 -11.523 1 89.75 240 GLN A C 1
ATOM 1800 O O . GLN A 1 240 ? -15.273 8.703 -11.625 1 89.75 240 GLN A O 1
ATOM 1805 N N . LEU A 1 241 ? -13.523 9.812 -10.742 1 88.56 241 LEU A N 1
ATOM 1806 C CA . LEU A 1 241 ? -14.273 10.367 -9.625 1 88.56 241 LEU A CA 1
ATOM 1807 C C . LEU A 1 241 ? -15.156 11.523 -10.086 1 88.56 241 LEU A C 1
ATOM 1809 O O . LEU A 1 241 ? -14.719 12.375 -10.867 1 88.56 241 LEU A O 1
ATOM 1813 N N . GLN A 1 242 ? -16.391 11.469 -9.688 1 89.88 242 GLN A N 1
ATOM 1814 C CA . GLN A 1 242 ? -17.375 12.531 -9.875 1 89.88 242 GLN A CA 1
ATOM 1815 C C . GLN A 1 242 ? -18.25 12.68 -8.641 1 89.88 242 GLN A C 1
ATOM 1817 O O . GLN A 1 242 ? -18.391 11.742 -7.852 1 89.88 242 GLN A O 1
ATOM 1822 N N . PRO A 1 243 ? -18.75 13.875 -8.461 1 90.62 243 PRO A N 1
ATOM 1823 C CA . PRO A 1 243 ? -19.688 14.016 -7.348 1 90.62 243 PRO A CA 1
ATOM 1824 C C . PRO A 1 243 ? -20.922 13.125 -7.5 1 90.62 243 PRO A C 1
ATOM 1826 O O . PRO A 1 243 ? -21.594 13.156 -8.539 1 90.62 243 PRO A O 1
ATOM 1829 N N . VAL A 1 244 ? -21.141 12.359 -6.492 1 94.56 244 VAL A N 1
ATOM 1830 C CA . VAL A 1 244 ? -22.25 11.422 -6.496 1 94.56 244 VAL A CA 1
ATOM 1831 C C . VAL A 1 244 ? -22.984 11.492 -5.156 1 94.56 244 VAL A C 1
ATOM 1833 O O . VAL A 1 244 ? -22.359 11.562 -4.098 1 94.56 244 VAL A O 1
ATOM 1836 N N . HIS A 1 245 ? -24.312 11.586 -5.254 1 96.5 245 HIS A N 1
ATOM 1837 C CA . HIS A 1 245 ? -25.094 11.438 -4.031 1 96.5 245 HIS A CA 1
ATOM 1838 C C . HIS A 1 245 ? -25.266 9.969 -3.662 1 96.5 245 HIS A C 1
ATOM 1840 O O . HIS A 1 245 ? -25.984 9.242 -4.344 1 96.5 245 HIS A O 1
ATOM 1846 N N . PRO A 1 246 ? -24.719 9.531 -2.57 1 97.25 246 PRO A N 1
ATOM 1847 C CA . PRO A 1 246 ? -24.703 8.102 -2.252 1 97.25 246 PRO A CA 1
ATOM 1848 C C . PRO A 1 246 ? -26.109 7.523 -2.084 1 97.25 246 PRO A C 1
ATOM 1850 O O . PRO A 1 246 ? -26.359 6.375 -2.459 1 97.25 246 PRO A O 1
ATOM 1853 N N . GLY A 1 247 ? -26.984 8.289 -1.494 1 97.75 247 GLY A N 1
ATOM 1854 C CA . GLY A 1 247 ? -28.359 7.832 -1.365 1 97.75 247 GLY A CA 1
ATOM 1855 C C . GLY A 1 247 ? -29.016 7.508 -2.697 1 97.75 247 GLY A C 1
ATOM 1856 O O . GLY A 1 247 ? -29.641 6.461 -2.846 1 97.75 247 GLY A O 1
ATOM 1857 N N . ARG A 1 248 ? -28.844 8.359 -3.617 1 97.56 248 ARG A N 1
ATOM 1858 C CA . ARG A 1 248 ? -29.406 8.156 -4.949 1 97.56 248 ARG A CA 1
ATOM 1859 C C . ARG A 1 248 ? -28.781 6.945 -5.629 1 97.56 248 ARG A C 1
ATOM 1861 O O . ARG A 1 248 ? -29.469 6.164 -6.281 1 97.56 248 ARG A O 1
ATOM 1868 N N . LEU A 1 249 ? -27.531 6.836 -5.473 1 98.19 249 LEU A N 1
ATOM 1869 C CA . LEU A 1 249 ? -26.828 5.699 -6.062 1 98.19 249 LEU A CA 1
ATOM 1870 C C . LEU A 1 249 ? -27.375 4.383 -5.52 1 98.19 249 LEU A C 1
ATOM 1872 O O . LEU A 1 249 ? -27.641 3.457 -6.289 1 98.19 249 LEU A O 1
ATOM 1876 N N . VAL A 1 250 ? -27.547 4.305 -4.262 1 98.62 250 VAL A N 1
ATOM 1877 C CA . VAL A 1 250 ? -28.031 3.086 -3.621 1 98.62 250 VAL A CA 1
ATOM 1878 C C . VAL A 1 250 ? -29.453 2.789 -4.082 1 98.62 250 VAL A C 1
ATOM 1880 O O . VAL A 1 250 ? -29.797 1.637 -4.348 1 98.62 250 VAL A O 1
ATOM 1883 N N . GLU A 1 251 ? -30.234 3.816 -4.133 1 97.88 251 GLU A N 1
ATOM 1884 C CA . GLU A 1 251 ? -31.609 3.666 -4.609 1 97.88 251 GLU A CA 1
ATOM 1885 C C . GLU A 1 251 ? -31.641 3.092 -6.023 1 97.88 251 GLU A C 1
ATOM 1887 O O . GLU A 1 251 ? -32.406 2.18 -6.309 1 97.88 251 GLU A O 1
ATOM 1892 N N . ASP A 1 252 ? -30.828 3.607 -6.879 1 97.62 252 ASP A N 1
ATOM 1893 C CA . ASP A 1 252 ? -30.766 3.158 -8.266 1 97.62 252 ASP A CA 1
ATOM 1894 C C . ASP A 1 252 ? -30.344 1.694 -8.352 1 97.62 252 ASP A C 1
ATOM 1896 O O . ASP A 1 252 ? -30.938 0.909 -9.086 1 97.62 252 ASP A O 1
ATOM 1900 N N . VAL A 1 253 ? -29.359 1.34 -7.605 1 98 253 VAL A N 1
ATOM 1901 C CA . VAL A 1 253 ? -28.859 -0.031 -7.621 1 98 253 VAL A CA 1
ATOM 1902 C C . VAL A 1 253 ? -29.938 -0.976 -7.074 1 98 253 VAL A C 1
ATOM 1904 O O . VAL A 1 253 ? -30.172 -2.051 -7.633 1 98 253 VAL A O 1
ATOM 1907 N N . LEU A 1 254 ? -30.547 -0.557 -6.008 1 97.5 254 LEU A N 1
ATOM 1908 C CA . LEU A 1 254 ? -31.562 -1.388 -5.363 1 97.5 254 LEU A CA 1
ATOM 1909 C C . LEU A 1 254 ? -32.75 -1.635 -6.301 1 97.5 254 LEU A C 1
ATOM 1911 O O . LEU A 1 254 ? -33.375 -2.693 -6.246 1 97.5 254 LEU A O 1
ATOM 1915 N N . SER A 1 255 ? -33.031 -0.702 -7.117 1 96.69 255 SER A N 1
ATOM 1916 C CA . SER A 1 255 ? -34.125 -0.822 -8.055 1 96.69 255 SER A CA 1
ATOM 1917 C C . SER A 1 255 ? -33.938 -2.012 -8.992 1 96.69 255 SER A C 1
ATOM 1919 O O . SER A 1 255 ? -34.906 -2.639 -9.414 1 96.69 255 SER A O 1
ATOM 1921 N N . PHE A 1 256 ? -32.719 -2.344 -9.273 1 94.69 256 PHE A N 1
ATOM 1922 C CA . PHE A 1 256 ? -32.406 -3.506 -10.102 1 94.69 256 PHE A CA 1
ATOM 1923 C C . PHE A 1 256 ? -32.844 -4.789 -9.414 1 94.69 256 PHE A C 1
ATOM 1925 O O . PHE A 1 256 ? -33.25 -5.742 -10.078 1 94.69 256 PHE A O 1
ATOM 1932 N N . PHE A 1 257 ? -32.812 -4.824 -8.172 1 96.38 257 PHE A N 1
ATOM 1933 C CA . PHE A 1 257 ? -33.188 -6.016 -7.406 1 96.38 257 PHE A CA 1
ATOM 1934 C C . PHE A 1 257 ? -34.688 -6.043 -7.133 1 96.38 257 PHE A C 1
ATOM 1936 O O . PHE A 1 257 ? -35.344 -7.086 -7.273 1 96.38 257 PHE A O 1
ATOM 1943 N N . THR A 1 258 ? -35.25 -4.93 -6.812 1 94.81 258 THR A N 1
ATOM 1944 C CA . THR A 1 258 ? -36.656 -4.867 -6.445 1 94.81 258 THR A CA 1
ATOM 1945 C C . THR A 1 258 ? -37.531 -5.098 -7.664 1 94.81 258 THR A C 1
ATOM 1947 O O . THR A 1 258 ? -38.656 -5.578 -7.539 1 94.81 258 THR A O 1
ATOM 1950 N N . ARG A 1 259 ? -37.031 -4.793 -8.781 1 94 259 ARG A N 1
ATOM 1951 C CA . ARG A 1 259 ? -37.812 -4.938 -10 1 94 259 ARG A CA 1
ATOM 1952 C C . ARG A 1 259 ? -37.656 -6.328 -10.602 1 94 259 ARG A C 1
ATOM 1954 O O . ARG A 1 259 ? -38.312 -6.676 -11.586 1 94 259 ARG A O 1
ATOM 1961 N N . ASN A 1 260 ? -36.781 -7.035 -10.062 1 93.56 260 ASN A N 1
ATOM 1962 C CA . ASN A 1 260 ? -36.562 -8.398 -10.531 1 93.56 260 ASN A CA 1
ATOM 1963 C C . ASN A 1 260 ? -37.594 -9.367 -9.961 1 93.56 260 ASN A C 1
ATOM 1965 O O . ASN A 1 260 ? -37.594 -9.609 -8.75 1 93.56 260 ASN A O 1
ATOM 1969 N N . PRO A 1 261 ? -38.344 -9.992 -10.789 1 90.94 261 PRO A N 1
ATOM 1970 C CA . PRO A 1 261 ? -39.375 -10.898 -10.305 1 90.94 261 PRO A CA 1
ATOM 1971 C C . PRO A 1 261 ? -38.812 -12.094 -9.539 1 90.94 261 PRO A C 1
ATOM 1973 O O . PRO A 1 261 ? -39.5 -12.625 -8.648 1 90.94 261 PRO A O 1
ATOM 1976 N N . ALA A 1 262 ? -37.688 -12.43 -9.805 1 91.81 262 ALA A N 1
ATOM 1977 C CA . ALA A 1 262 ? -37.062 -13.57 -9.141 1 91.81 262 ALA A CA 1
ATOM 1978 C C . ALA A 1 262 ? -36.781 -13.266 -7.672 1 91.81 262 ALA A C 1
ATOM 1980 O O . ALA A 1 262 ? -36.531 -14.172 -6.883 1 91.81 262 ALA A O 1
ATOM 1981 N N . MET A 1 263 ? -37 -11.984 -7.34 1 92.5 263 MET A N 1
ATOM 1982 C CA . MET A 1 263 ? -36.656 -11.57 -5.98 1 92.5 263 MET A CA 1
ATOM 1983 C C . MET A 1 263 ? -37.906 -11.055 -5.254 1 92.5 263 MET A C 1
ATOM 1985 O O . MET A 1 263 ? -37.781 -10.328 -4.266 1 92.5 263 MET A O 1
ATOM 1989 N N . ALA A 1 264 ? -39 -11.453 -5.738 1 90.62 264 ALA A N 1
ATOM 1990 C CA . ALA A 1 264 ? -40.25 -10.953 -5.203 1 90.62 264 ALA A CA 1
ATOM 1991 C C . ALA A 1 264 ? -40.469 -11.43 -3.768 1 90.62 264 ALA A C 1
ATOM 1993 O O . ALA A 1 264 ? -41.188 -10.797 -2.998 1 90.62 264 ALA A O 1
ATOM 1994 N N . ASP A 1 265 ? -39.844 -12.477 -3.381 1 93.06 265 ASP A N 1
ATOM 1995 C CA . ASP A 1 265 ? -40.031 -13.055 -2.053 1 93.06 265 ASP A CA 1
ATOM 1996 C C . ASP A 1 265 ? -39.094 -12.422 -1.037 1 93.06 265 ASP A C 1
ATOM 1998 O O . ASP A 1 265 ? -39.094 -12.781 0.143 1 93.06 265 ASP A O 1
ATOM 2002 N N . ILE A 1 266 ? -38.344 -11.508 -1.466 1 96.5 266 ILE A N 1
ATOM 2003 C CA . ILE A 1 266 ? -37.375 -10.875 -0.589 1 96.5 266 ILE A CA 1
ATOM 2004 C C . ILE A 1 266 ? -37.844 -9.461 -0.244 1 96.5 266 ILE A C 1
ATOM 2006 O O . ILE A 1 266 ? -38.25 -8.703 -1.127 1 96.5 266 ILE A O 1
ATOM 2010 N N . ARG A 1 267 ? -37.812 -9.109 0.985 1 97 267 ARG A N 1
ATOM 2011 C CA . ARG A 1 267 ? -38.125 -7.75 1.418 1 97 267 ARG A CA 1
ATOM 2012 C C . ARG A 1 267 ? -36.844 -6.887 1.407 1 97 267 ARG A C 1
ATOM 2014 O O . ARG A 1 267 ? -35.875 -7.207 2.08 1 97 267 ARG A O 1
ATOM 2021 N N . PHE A 1 268 ? -36.906 -5.82 0.661 1 97.56 268 PHE A N 1
ATOM 2022 C CA . PHE A 1 268 ? -35.812 -4.848 0.629 1 97.56 268 PHE A CA 1
ATOM 2023 C C . PHE A 1 268 ? -36.188 -3.57 1.357 1 97.56 268 PHE A C 1
ATOM 2025 O O . PHE A 1 268 ? -37.25 -2.984 1.071 1 97.56 268 PHE A O 1
ATOM 2032 N N . ASP A 1 269 ? -35.406 -3.168 2.314 1 96.81 269 ASP A N 1
ATOM 2033 C CA . ASP A 1 269 ? -35.625 -1.915 3.033 1 96.81 269 ASP A CA 1
ATOM 2034 C C . ASP A 1 269 ? -34.469 -0.953 2.805 1 96.81 269 ASP A C 1
ATOM 2036 O O . ASP A 1 269 ? -33.312 -1.37 2.766 1 96.81 269 ASP A O 1
ATOM 2040 N N . LEU A 1 270 ? -34.812 0.303 2.65 1 97.94 270 LEU A N 1
ATOM 2041 C CA . LEU A 1 270 ? -33.781 1.328 2.451 1 97.94 270 LEU A CA 1
ATOM 2042 C C . LEU A 1 270 ? -34.062 2.541 3.336 1 97.94 270 LEU A C 1
ATOM 2044 O O . LEU A 1 270 ? -35.156 3.064 3.355 1 97.94 270 LEU A O 1
ATOM 2048 N N . GLU A 1 271 ? -33.094 2.883 4.117 1 98.31 271 GLU A N 1
ATOM 2049 C CA . GLU A 1 271 ? -33.125 4.105 4.914 1 98.31 271 GLU A CA 1
ATOM 2050 C C . GLU A 1 271 ? -31.969 5.043 4.539 1 98.31 271 GLU A C 1
ATOM 2052 O O . GLU A 1 271 ? -30.797 4.645 4.555 1 98.31 271 GLU A O 1
ATOM 2057 N N . ILE A 1 272 ? -32.312 6.277 4.211 1 98 272 ILE A N 1
ATOM 2058 C CA . ILE A 1 272 ? -31.328 7.289 3.887 1 98 272 ILE A CA 1
ATOM 2059 C C . ILE A 1 272 ? -31.391 8.43 4.898 1 98 272 ILE A C 1
ATOM 2061 O O . ILE A 1 272 ? -32.438 9.102 5.016 1 98 272 ILE A O 1
ATOM 2065 N N . GLU A 1 273 ? -30.297 8.602 5.562 1 97.56 273 GLU A N 1
ATOM 2066 C CA . GLU A 1 273 ? -30.234 9.695 6.527 1 97.56 273 GLU A CA 1
ATOM 2067 C C . GLU A 1 273 ? -30.297 11.047 5.832 1 97.56 273 GLU A C 1
ATOM 2069 O O . GLU A 1 273 ? -29.781 11.203 4.723 1 97.56 273 GLU A O 1
ATOM 2074 N N . THR A 1 274 ? -30.875 11.977 6.523 1 95.31 274 THR A N 1
ATOM 2075 C CA . THR A 1 274 ? -30.953 13.336 6 1 95.31 274 THR A CA 1
ATOM 2076 C C . THR A 1 274 ? -29.578 14.008 6.047 1 95.31 274 THR A C 1
ATOM 2078 O O . THR A 1 274 ? -28.828 13.812 7 1 95.31 274 THR A O 1
ATOM 2081 N N . GLY A 1 275 ? -29.266 14.719 5.035 1 94.25 275 GLY A N 1
ATOM 2082 C CA . GLY A 1 275 ? -28.062 15.539 5.055 1 94.25 275 GLY A CA 1
ATOM 2083 C C . GLY A 1 275 ? -26.828 14.797 4.602 1 94.25 275 GLY A C 1
ATOM 2084 O O . GLY A 1 275 ? -25.703 15.273 4.789 1 94.25 275 GLY A O 1
ATOM 2085 N N . VAL A 1 276 ? -27.047 13.648 3.998 1 95.44 276 VAL A N 1
ATOM 2086 C CA . VAL A 1 276 ? -25.891 12.914 3.49 1 95.44 276 VAL A CA 1
ATOM 2087 C C . VAL A 1 276 ? -25.188 13.742 2.414 1 95.44 276 VAL A C 1
ATOM 2089 O O . VAL A 1 276 ? -25.828 14.227 1.477 1 95.44 276 VAL A O 1
ATOM 2092 N N . PRO A 1 277 ? -23.922 13.953 2.607 1 93.94 277 PRO A N 1
ATOM 2093 C CA . PRO A 1 277 ? -23.219 14.797 1.647 1 93.94 277 PRO A CA 1
ATOM 2094 C C . PRO A 1 277 ? -22.891 14.07 0.344 1 93.94 277 PRO A C 1
ATOM 2096 O O . PRO A 1 277 ? -22.922 12.836 0.297 1 93.94 277 PRO A O 1
ATOM 2099 N N . TRP A 1 278 ? -22.656 14.891 -0.652 1 93.19 278 TRP A N 1
ATOM 2100 C CA . TRP A 1 278 ? -22.094 14.359 -1.893 1 93.19 278 TRP A CA 1
ATOM 2101 C C . TRP A 1 278 ? -20.656 13.891 -1.688 1 93.19 278 TRP A C 1
ATOM 2103 O O . TRP A 1 278 ? -19.922 14.453 -0.877 1 93.19 278 TRP A O 1
ATOM 2113 N N . VAL A 1 279 ? -20.312 12.812 -2.383 1 91.94 279 VAL A N 1
ATOM 2114 C CA . VAL A 1 279 ? -18.938 12.305 -2.297 1 91.94 279 VAL A CA 1
ATOM 2115 C C . VAL A 1 279 ? -18.406 12.031 -3.699 1 91.94 279 VAL A C 1
ATOM 2117 O O . VAL A 1 279 ? -19.188 11.844 -4.645 1 91.94 279 VAL A O 1
ATOM 2120 N N . ALA A 1 280 ? -17.125 12.047 -3.824 1 89.5 280 ALA A N 1
ATOM 2121 C CA . ALA A 1 280 ? -16.484 11.766 -5.105 1 89.5 280 ALA A CA 1
ATOM 2122 C C . ALA A 1 280 ? -16.344 10.258 -5.328 1 89.5 280 ALA A C 1
ATOM 2124 O O . ALA A 1 280 ? -15.57 9.594 -4.645 1 89.5 280 ALA A O 1
ATOM 2125 N N . LEU A 1 281 ? -17.094 9.773 -6.305 1 93.94 281 LEU A N 1
ATOM 2126 C CA . LEU A 1 281 ? -17.109 8.344 -6.59 1 93.94 281 LEU A CA 1
ATOM 2127 C C . LEU A 1 281 ? -17.156 8.086 -8.094 1 93.94 281 LEU A C 1
ATOM 2129 O O . LEU A 1 281 ? -17.578 8.961 -8.859 1 93.94 281 LEU A O 1
ATOM 2133 N N . ASP A 1 282 ? -16.609 6.949 -8.492 1 95.56 282 ASP A N 1
ATOM 2134 C CA . ASP A 1 282 ? -16.953 6.336 -9.766 1 95.56 282 ASP A CA 1
ATOM 2135 C C . ASP A 1 282 ? -18.25 5.539 -9.664 1 95.56 282 ASP A C 1
ATOM 2137 O O . ASP A 1 282 ? -18.281 4.449 -9.094 1 95.56 282 ASP A O 1
ATOM 2141 N N . GLU A 1 283 ? -19.219 6.082 -10.242 1 96.62 283 GLU A N 1
ATOM 2142 C CA . GLU A 1 283 ? -20.562 5.555 -10.055 1 96.62 283 GLU A CA 1
ATOM 2143 C C . GLU A 1 283 ? -20.672 4.113 -10.539 1 96.62 283 GLU A C 1
ATOM 2145 O O . GLU A 1 283 ? -21.281 3.27 -9.875 1 96.62 283 GLU A O 1
ATOM 2150 N N . ALA A 1 284 ? -20.094 3.865 -11.625 1 97.25 284 ALA A N 1
ATOM 2151 C CA . ALA A 1 284 ? -20.172 2.525 -12.203 1 97.25 284 ALA A CA 1
ATOM 2152 C C . ALA A 1 284 ? -19.453 1.508 -11.312 1 97.25 284 ALA A C 1
ATOM 2154 O O . ALA A 1 284 ? -19.984 0.422 -11.062 1 97.25 284 ALA A O 1
ATOM 2155 N N . GLN A 1 285 ? -18.312 1.848 -10.836 1 96.75 285 GLN A N 1
ATOM 2156 C CA . GLN A 1 285 ? -17.547 0.926 -10.016 1 96.75 285 GLN A CA 1
ATOM 2157 C C . GLN A 1 285 ? -18.219 0.688 -8.672 1 96.75 285 GLN A C 1
ATOM 2159 O O . GLN A 1 285 ? -18.344 -0.455 -8.227 1 96.75 285 GLN A O 1
ATOM 2164 N N . VAL A 1 286 ? -18.641 1.744 -8.078 1 98.06 286 VAL A N 1
ATOM 2165 C CA . VAL A 1 286 ? -19.266 1.592 -6.77 1 98.06 286 VAL A CA 1
ATOM 2166 C C . VAL A 1 286 ? -20.609 0.876 -6.926 1 98.06 286 VAL A C 1
ATOM 2168 O O . VAL A 1 286 ? -21 0.079 -6.07 1 98.06 286 VAL A O 1
ATOM 2171 N N . GLY A 1 287 ? -21.281 1.188 -8.023 1 98.19 287 GLY A N 1
ATOM 2172 C CA . GLY A 1 287 ? -22.484 0.429 -8.312 1 98.19 287 GLY A CA 1
ATOM 2173 C C . GLY A 1 287 ? -22.25 -1.068 -8.375 1 98.19 287 GLY A C 1
ATOM 2174 O O . GLY A 1 287 ? -23.016 -1.85 -7.809 1 98.19 287 GLY A O 1
ATOM 2175 N N . GLN A 1 288 ? -21.219 -1.457 -8.984 1 96.25 288 GLN A N 1
ATOM 2176 C CA . GLN A 1 288 ? -20.844 -2.865 -9.086 1 96.25 288 GLN A CA 1
ATOM 2177 C C . GLN A 1 288 ? -20.531 -3.451 -7.715 1 96.25 288 GLN A C 1
ATOM 2179 O O . GLN A 1 288 ? -20.938 -4.578 -7.41 1 96.25 288 GLN A O 1
ATOM 2184 N N . ALA A 1 289 ? -19.844 -2.699 -6.949 1 97.5 289 ALA A N 1
ATOM 2185 C CA . ALA A 1 289 ? -19.516 -3.15 -5.598 1 97.5 289 ALA A CA 1
ATOM 2186 C C . ALA A 1 289 ? -20.797 -3.391 -4.785 1 97.5 289 ALA A C 1
ATOM 2188 O O . ALA A 1 289 ? -20.906 -4.406 -4.094 1 97.5 289 ALA A O 1
ATOM 2189 N N . LEU A 1 290 ? -21.672 -2.49 -4.934 1 98.5 290 LEU A N 1
ATOM 2190 C CA . LEU A 1 290 ? -22.938 -2.611 -4.227 1 98.5 290 LEU A CA 1
ATOM 2191 C C . LEU A 1 290 ? -23.703 -3.842 -4.695 1 98.5 290 LEU A C 1
ATOM 2193 O O . LEU A 1 290 ? -24.234 -4.594 -3.877 1 98.5 290 LEU A O 1
ATOM 2197 N N . ILE A 1 291 ? -23.734 -4.031 -5.945 1 97.88 291 ILE A N 1
ATOM 2198 C CA . ILE A 1 291 ? -24.422 -5.18 -6.52 1 97.88 291 ILE A CA 1
ATOM 2199 C C . ILE A 1 291 ? -23.828 -6.469 -5.953 1 97.88 291 ILE A C 1
ATOM 2201 O O . ILE A 1 291 ? -24.578 -7.391 -5.594 1 97.88 291 ILE A O 1
ATOM 2205 N N . ASN A 1 292 ? -22.594 -6.516 -5.836 1 94.94 292 ASN A N 1
ATOM 2206 C CA . ASN A 1 292 ? -21.922 -7.707 -5.316 1 94.94 292 ASN A CA 1
ATOM 2207 C C . ASN A 1 292 ? -22.344 -8.008 -3.883 1 94.94 292 ASN A C 1
ATOM 2209 O O . ASN A 1 292 ? -22.625 -9.156 -3.543 1 94.94 292 ASN A O 1
ATOM 2213 N N . ILE A 1 293 ? -22.406 -6.992 -3.105 1 96.88 293 ILE A N 1
ATOM 2214 C CA . ILE A 1 293 ? -22.703 -7.203 -1.692 1 96.88 293 ILE A CA 1
ATOM 2215 C C . ILE A 1 293 ? -24.188 -7.52 -1.518 1 96.88 293 ILE A C 1
ATOM 2217 O O . ILE A 1 293 ? -24.562 -8.383 -0.714 1 96.88 293 ILE A O 1
ATOM 2221 N N . ILE A 1 294 ? -25.016 -6.852 -2.248 1 97.44 294 ILE A N 1
ATOM 2222 C CA . ILE A 1 294 ? -26.453 -7.133 -2.17 1 97.44 294 ILE A CA 1
ATOM 2223 C C . ILE A 1 294 ? -26.719 -8.547 -2.666 1 97.44 294 ILE A C 1
ATOM 2225 O O . ILE A 1 294 ? -27.531 -9.273 -2.076 1 97.44 294 ILE A O 1
ATOM 2229 N N . THR A 1 295 ? -26.078 -8.922 -3.748 1 95.31 295 THR A N 1
ATOM 2230 C CA . THR A 1 295 ? -26.219 -10.281 -4.258 1 95.31 295 THR A CA 1
ATOM 2231 C C . THR A 1 295 ? -25.828 -11.305 -3.195 1 95.31 295 THR A C 1
ATOM 2233 O O . THR A 1 295 ? -26.531 -12.289 -2.979 1 95.31 295 THR A O 1
ATOM 2236 N N . ASN A 1 296 ? -24.703 -11.039 -2.545 1 92.5 296 ASN A N 1
ATOM 2237 C CA . ASN A 1 296 ? -24.266 -11.914 -1.461 1 92.5 296 ASN A CA 1
ATOM 2238 C C . ASN A 1 296 ? -25.312 -12 -0.356 1 92.5 296 ASN A C 1
ATOM 2240 O O . ASN A 1 296 ? -25.578 -13.078 0.182 1 92.5 296 ASN A O 1
ATOM 2244 N N . ALA A 1 297 ? -25.859 -10.898 -0.035 1 94.69 297 ALA A N 1
ATOM 2245 C CA . ALA A 1 297 ? -26.891 -10.844 1.001 1 94.69 297 ALA A CA 1
ATOM 2246 C C . ALA A 1 297 ? -28.109 -11.664 0.602 1 94.69 297 ALA A C 1
ATOM 2248 O O . ALA A 1 297 ? -28.641 -12.438 1.406 1 94.69 297 ALA A O 1
ATOM 2249 N N . VAL A 1 298 ? -28.547 -11.516 -0.608 1 94.75 298 VAL A N 1
ATOM 2250 C CA . VAL A 1 298 ? -29.703 -12.242 -1.136 1 94.75 298 VAL A CA 1
ATOM 2251 C C . VAL A 1 298 ? -29.438 -13.742 -1.074 1 94.75 298 VAL A C 1
ATOM 2253 O O . VAL A 1 298 ? -30.281 -14.508 -0.596 1 94.75 298 VAL A O 1
ATOM 2256 N N . GLU A 1 299 ? -28.266 -14.141 -1.524 1 92.06 299 GLU A N 1
ATOM 2257 C CA . GLU A 1 299 ? -27.906 -15.555 -1.551 1 92.06 299 GLU A CA 1
ATOM 2258 C C . GLU A 1 299 ? -27.844 -16.141 -0.141 1 92.06 299 GLU A C 1
ATOM 2260 O O . GLU A 1 299 ? -28.203 -17.297 0.076 1 92.06 299 GLU A O 1
ATOM 2265 N N . ALA A 1 300 ? -27.422 -15.375 0.78 1 91.25 300 ALA A N 1
ATOM 2266 C CA . ALA A 1 300 ? -27.297 -15.82 2.166 1 91.25 300 ALA A CA 1
ATOM 2267 C C . ALA A 1 300 ? -28.672 -16.125 2.762 1 91.25 300 ALA A C 1
ATOM 2269 O O . ALA A 1 300 ? -28.781 -16.906 3.707 1 91.25 300 ALA A O 1
ATOM 2270 N N . THR A 1 301 ? -29.734 -15.555 2.246 1 93.5 301 THR A N 1
ATOM 2271 C CA . THR A 1 301 ? -31.062 -15.719 2.807 1 93.5 301 THR A CA 1
ATOM 2272 C C . THR A 1 301 ? -31.781 -16.906 2.162 1 93.5 301 THR A C 1
ATOM 2274 O O . THR A 1 301 ? -32.906 -17.234 2.537 1 93.5 301 THR A O 1
ATOM 2277 N N . GLU A 1 302 ? -31.172 -17.516 1.221 1 90.94 302 GLU A N 1
ATOM 2278 C CA . GLU A 1 302 ? -31.828 -18.562 0.452 1 90.94 302 GLU A CA 1
ATOM 2279 C C . GLU A 1 302 ? -32.25 -19.719 1.354 1 90.94 302 GLU A C 1
ATOM 2281 O O . GLU A 1 302 ? -33.281 -20.359 1.093 1 90.94 302 GLU A O 1
ATOM 2286 N N . SER A 1 303 ? -31.516 -19.938 2.373 1 88.06 303 SER A N 1
ATOM 2287 C CA . SER A 1 303 ? -31.797 -21.078 3.248 1 88.06 303 SER A CA 1
ATOM 2288 C C . SER A 1 303 ? -32.844 -20.703 4.293 1 88.06 303 SER A C 1
ATOM 2290 O O . SER A 1 303 ? -33.281 -21.562 5.07 1 88.06 303 SER A O 1
ATOM 2292 N N . ASN A 1 304 ? -33.219 -19.5 4.207 1 90.56 304 ASN A N 1
ATOM 2293 C CA . ASN A 1 304 ? -34.188 -19.078 5.195 1 90.56 304 ASN A CA 1
ATOM 2294 C C . ASN A 1 304 ? -35.531 -19.781 5 1 90.56 304 ASN A C 1
ATOM 2296 O O . ASN A 1 304 ? -35.969 -20 3.863 1 90.56 304 ASN A O 1
ATOM 2300 N N . THR A 1 305 ? -36.125 -20.203 6.09 1 88.38 305 THR A N 1
ATOM 2301 C CA . THR A 1 305 ? -37.469 -20.797 6.035 1 88.38 305 THR A CA 1
ATOM 2302 C C . THR A 1 305 ? -38.531 -19.719 6.133 1 88.38 305 THR A C 1
ATOM 2304 O O . THR A 1 305 ? -39.656 -19.906 5.652 1 88.38 305 THR A O 1
ATOM 2307 N N . GLY A 1 306 ? -38.156 -18.625 6.621 1 88.12 306 GLY A N 1
ATOM 2308 C CA . GLY A 1 306 ? -39.094 -17.531 6.809 1 88.12 306 GLY A CA 1
ATOM 2309 C C . GLY A 1 306 ? -38.812 -16.344 5.891 1 88.12 306 GLY A C 1
ATOM 2310 O O . GLY A 1 306 ? -38.531 -16.531 4.703 1 88.12 306 GLY A O 1
ATOM 2311 N N . LEU A 1 307 ? -39 -15.266 6.43 1 91.25 307 LEU A N 1
ATOM 2312 C CA . LEU A 1 307 ? -38.875 -14.008 5.711 1 91.25 307 LEU A CA 1
ATOM 2313 C C . LEU A 1 307 ? -37.406 -13.797 5.27 1 91.25 307 LEU A C 1
ATOM 2315 O O . LEU A 1 307 ? -36.5 -14 6.055 1 91.25 307 LEU A O 1
ATOM 2319 N N . ARG A 1 308 ? -37.25 -13.578 4.012 1 95.5 308 ARG A N 1
ATOM 2320 C CA . ARG A 1 308 ? -35.969 -13.141 3.473 1 95.5 308 ARG A CA 1
ATOM 2321 C C . ARG A 1 308 ? -35.875 -11.617 3.43 1 95.5 308 ARG A C 1
ATOM 2323 O O . ARG A 1 308 ? -36.719 -10.961 2.812 1 95.5 308 ARG A O 1
ATOM 2330 N N . GLN A 1 309 ? -34.875 -11.062 4.133 1 96.31 309 GLN A N 1
ATOM 2331 C CA . GLN A 1 309 ? -34.812 -9.609 4.254 1 96.31 309 GLN A CA 1
ATOM 2332 C C . GLN A 1 309 ? -33.406 -9.109 4.008 1 96.31 309 GLN A C 1
ATOM 2334 O O . GLN A 1 309 ? -32.438 -9.703 4.488 1 96.31 309 GLN A O 1
ATOM 2339 N N . VAL A 1 310 ? -33.312 -8.07 3.238 1 97.31 310 VAL A N 1
ATOM 2340 C CA . VAL A 1 310 ? -32.062 -7.305 3.029 1 97.31 310 VAL A CA 1
ATOM 2341 C C . VAL A 1 310 ? -32.344 -5.824 3.293 1 97.31 310 VAL A C 1
ATOM 2343 O O . VAL A 1 310 ? -33.219 -5.227 2.672 1 97.31 310 VAL A O 1
ATOM 2346 N N . SER A 1 311 ? -31.609 -5.254 4.238 1 97.19 311 SER A N 1
ATOM 2347 C CA . SER A 1 311 ? -31.797 -3.857 4.621 1 97.19 311 SER A CA 1
ATOM 2348 C C . SER A 1 311 ? -30.562 -3.02 4.301 1 97.19 311 SER A C 1
ATOM 2350 O O . SER A 1 311 ? -29.438 -3.457 4.531 1 97.19 311 SER A O 1
ATOM 2352 N N . LEU A 1 312 ? -30.781 -1.882 3.682 1 98.12 312 LEU A N 1
ATOM 2353 C CA . LEU A 1 312 ? -29.719 -0.939 3.385 1 98.12 312 LEU A CA 1
ATOM 2354 C C . LEU A 1 312 ? -29.922 0.37 4.141 1 98.12 312 LEU A C 1
ATOM 2356 O O . LEU A 1 312 ? -31.047 0.848 4.273 1 98.12 312 LEU A O 1
ATOM 2360 N N . GLN A 1 313 ? -28.812 0.9 4.645 1 98.12 313 GLN A N 1
ATOM 2361 C CA . GLN A 1 313 ? -28.828 2.186 5.336 1 98.12 313 GLN A CA 1
ATOM 2362 C C . GLN A 1 313 ? -27.688 3.076 4.859 1 98.12 313 GLN A C 1
ATOM 2364 O O . GLN A 1 313 ? -26.547 2.633 4.77 1 98.12 313 GLN A O 1
ATOM 2369 N N . VAL A 1 314 ? -28.031 4.277 4.508 1 98.44 314 VAL A N 1
ATOM 2370 C CA . VAL A 1 314 ? -27.031 5.277 4.156 1 98.44 314 VAL A CA 1
ATOM 2371 C C . VAL A 1 314 ? -26.969 6.352 5.242 1 98.44 314 VAL A C 1
ATOM 2373 O O . VAL A 1 314 ? -27.969 7 5.539 1 98.44 314 VAL A O 1
ATOM 2376 N N . SER A 1 315 ? -25.828 6.43 5.871 1 97.88 315 SER A N 1
ATOM 2377 C CA . SER A 1 315 ? -25.594 7.426 6.914 1 97.88 315 SER A CA 1
ATOM 2378 C C . SER A 1 315 ? -24.234 8.117 6.727 1 97.88 315 SER A C 1
ATOM 2380 O O . SER A 1 315 ? -23.562 7.902 5.719 1 97.88 315 SER A O 1
ATOM 2382 N N . HIS A 1 316 ? -23.969 9.109 7.613 1 95 316 HIS A N 1
ATOM 2383 C CA . HIS A 1 316 ? -22.688 9.797 7.477 1 95 316 HIS A CA 1
ATOM 2384 C C . HIS A 1 316 ? -22.141 10.211 8.836 1 95 316 HIS A C 1
ATOM 2386 O O . HIS A 1 316 ? -22.906 10.367 9.797 1 95 316 HIS A O 1
ATOM 2392 N N . THR A 1 317 ? -20.844 10.141 8.906 1 88.19 317 THR A N 1
ATOM 2393 C CA . THR A 1 317 ? -20.062 10.781 9.961 1 88.19 317 THR A CA 1
ATOM 2394 C C . THR A 1 317 ? -19.375 12.031 9.438 1 88.19 317 THR A C 1
ATOM 2396 O O . THR A 1 317 ? -19.469 12.352 8.25 1 88.19 317 THR A O 1
ATOM 2399 N N . PRO A 1 318 ? -18.719 12.742 10.32 1 80.5 318 PRO A N 1
ATOM 2400 C CA . PRO A 1 318 ? -18 13.93 9.836 1 80.5 318 PRO A CA 1
ATOM 2401 C C . PRO A 1 318 ? -16.953 13.594 8.781 1 80.5 318 PRO A C 1
ATOM 2403 O O . PRO A 1 318 ? -16.641 14.43 7.934 1 80.5 318 PRO A O 1
ATOM 2406 N N . HIS A 1 319 ? -16.578 12.297 8.758 1 83.5 319 HIS A N 1
ATOM 2407 C CA . HIS A 1 319 ? -15.453 11.984 7.902 1 83.5 319 HIS A CA 1
ATOM 2408 C C . HIS A 1 319 ? -15.867 11.07 6.754 1 83.5 319 HIS A C 1
ATOM 2410 O O . HIS A 1 319 ? -15.172 11 5.73 1 83.5 319 HIS A O 1
ATOM 2416 N N . ASP A 1 320 ? -16.969 10.391 6.984 1 92.69 320 ASP A N 1
ATOM 2417 C CA . ASP A 1 320 ? -17.266 9.344 6.016 1 92.69 320 ASP A CA 1
ATOM 2418 C C . ASP A 1 320 ? -18.781 9.25 5.773 1 92.69 320 ASP A C 1
ATOM 2420 O O . ASP A 1 320 ? -19.578 9.57 6.656 1 92.69 320 ASP A O 1
ATOM 2424 N N . VAL A 1 321 ? -19.078 8.875 4.566 1 96.75 321 VAL A N 1
ATOM 2425 C CA . VAL A 1 321 ? -20.391 8.305 4.293 1 96.75 321 VAL A CA 1
ATOM 2426 C C . VAL A 1 321 ? -20.359 6.793 4.512 1 96.75 321 VAL A C 1
ATOM 2428 O O . VAL A 1 321 ? -19.391 6.129 4.133 1 96.75 321 VAL A O 1
ATOM 2431 N N . VAL A 1 322 ? -21.422 6.27 5.148 1 97.69 322 VAL A N 1
ATOM 2432 C CA . VAL A 1 322 ? -21.469 4.848 5.473 1 97.69 322 VAL A CA 1
ATOM 2433 C C . VAL A 1 322 ? -22.688 4.199 4.816 1 97.69 322 VAL A C 1
ATOM 2435 O O . VAL A 1 322 ? -23.797 4.703 4.945 1 97.69 322 VAL A O 1
ATOM 2438 N N . ILE A 1 323 ? -22.453 3.146 4.078 1 98.44 323 ILE A N 1
ATOM 2439 C CA . ILE A 1 323 ? -23.516 2.348 3.494 1 98.44 323 ILE A CA 1
ATOM 2440 C C . ILE A 1 323 ? -23.531 0.954 4.117 1 98.44 323 ILE A C 1
ATOM 2442 O O . ILE A 1 323 ? -22.625 0.15 3.857 1 98.44 323 ILE A O 1
ATOM 2446 N N . ARG A 1 324 ? -24.547 0.69 4.852 1 97.88 324 ARG A N 1
ATOM 2447 C CA . ARG A 1 324 ? -24.688 -0.603 5.516 1 97.88 324 ARG A CA 1
ATOM 2448 C C . ARG A 1 324 ? -25.656 -1.508 4.754 1 97.88 324 ARG A C 1
ATOM 2450 O O . ARG A 1 324 ? -26.703 -1.056 4.285 1 97.88 324 ARG A O 1
ATOM 2457 N N . ILE A 1 325 ? -25.281 -2.723 4.602 1 98.06 325 ILE A N 1
ATOM 2458 C CA . ILE A 1 325 ? -26.109 -3.758 4.004 1 98.06 325 ILE A CA 1
ATOM 2459 C C . ILE A 1 325 ? -26.234 -4.938 4.965 1 98.06 325 ILE A C 1
ATOM 2461 O O . ILE A 1 325 ? -25.25 -5.602 5.273 1 98.06 325 ILE A O 1
ATOM 2465 N N . ALA A 1 326 ? -27.438 -5.148 5.398 1 96.88 326 ALA A N 1
ATOM 2466 C CA . ALA A 1 326 ? -27.703 -6.199 6.375 1 96.88 326 ALA A CA 1
ATOM 2467 C C . ALA A 1 326 ? -28.641 -7.254 5.797 1 96.88 326 ALA A C 1
ATOM 2469 O O . ALA A 1 326 ? -29.578 -6.926 5.066 1 96.88 326 ALA A O 1
ATOM 2470 N N . ASP A 1 327 ? -28.312 -8.484 6.16 1 96 327 ASP A N 1
ATOM 2471 C CA . ASP A 1 327 ? -29.219 -9.57 5.793 1 96 327 ASP A CA 1
ATOM 2472 C C . ASP A 1 327 ? -29.562 -10.43 7.004 1 96 327 ASP A C 1
ATOM 2474 O O . ASP A 1 327 ? -28.906 -10.344 8.039 1 96 327 ASP A O 1
ATOM 2478 N N . ASN A 1 328 ? -30.594 -11.188 6.922 1 94 328 ASN A N 1
ATOM 2479 C CA . ASN A 1 328 ? -30.969 -12.102 7.996 1 94 328 ASN A CA 1
ATOM 2480 C C . ASN A 1 328 ? -30.719 -13.555 7.613 1 94 328 ASN A C 1
ATOM 2482 O O . ASN A 1 328 ? -31.5 -14.438 7.949 1 94 328 ASN A O 1
ATOM 2486 N N . GLY A 1 329 ? -29.656 -13.703 6.82 1 92.75 329 GLY A N 1
ATOM 2487 C CA . GLY A 1 329 ? -29.312 -15.039 6.375 1 92.75 329 GLY A CA 1
ATOM 2488 C C . GLY A 1 329 ? -28.578 -15.852 7.43 1 92.75 329 GLY A C 1
ATOM 2489 O O . GLY A 1 329 ? -28.797 -15.656 8.625 1 92.75 329 GLY A O 1
ATOM 2490 N N . GLU A 1 330 ? -27.844 -16.844 6.992 1 88.5 330 GLU A N 1
ATOM 2491 C CA . GLU A 1 330 ? -27.219 -17.844 7.855 1 88.5 330 GLU A CA 1
ATOM 2492 C C . GLU A 1 330 ? -26.047 -17.25 8.641 1 88.5 330 GLU A C 1
ATOM 2494 O O . GLU A 1 330 ? -25.594 -17.844 9.625 1 88.5 330 GLU A O 1
ATOM 2499 N N . GLY A 1 331 ? -25.594 -16.109 8.258 1 88.25 331 GLY A N 1
ATOM 2500 C CA . GLY A 1 331 ? -24.453 -15.516 8.922 1 88.25 331 GLY A CA 1
ATOM 2501 C C . GLY A 1 331 ? -23.125 -16.062 8.438 1 88.25 331 GLY A C 1
ATOM 2502 O O . GLY A 1 331 ? -23.078 -16.797 7.453 1 88.25 331 GLY A O 1
ATOM 2503 N N . ILE A 1 332 ? -22.078 -15.555 9.031 1 86.12 332 ILE A N 1
ATOM 2504 C CA . ILE A 1 332 ? -20.719 -15.953 8.648 1 86.12 332 ILE A CA 1
ATOM 2505 C C . ILE A 1 332 ? -20.047 -16.688 9.812 1 86.12 332 ILE A C 1
ATOM 2507 O O . ILE A 1 332 ? -19.984 -16.156 10.922 1 86.12 332 ILE A O 1
ATOM 2511 N N . ALA A 1 333 ? -19.562 -17.828 9.5 1 83.69 333 ALA A N 1
ATOM 2512 C CA . ALA A 1 333 ? -18.875 -18.625 10.516 1 83.69 333 ALA A CA 1
ATOM 2513 C C . ALA A 1 333 ? -17.594 -17.938 10.984 1 83.69 333 ALA A C 1
ATOM 2515 O O . ALA A 1 333 ? -16.906 -17.281 10.188 1 83.69 333 ALA A O 1
ATOM 2516 N N . GLU A 1 334 ? -17.234 -18.078 12.18 1 80.25 334 GLU A N 1
ATOM 2517 C CA . GLU A 1 334 ? -16.047 -17.469 12.773 1 80.25 334 GLU A CA 1
ATOM 2518 C C . GLU A 1 334 ? -14.773 -17.891 12.047 1 80.25 334 GLU A C 1
ATOM 2520 O O . GLU A 1 334 ? -13.852 -17.094 11.875 1 80.25 334 GLU A O 1
ATOM 2525 N N . SER A 1 335 ? -14.75 -19.062 11.602 1 78.06 335 SER A N 1
ATOM 2526 C CA . SER A 1 335 ? -13.57 -19.641 10.961 1 78.06 335 SER A CA 1
ATOM 2527 C C . SER A 1 335 ? -13.25 -18.938 9.656 1 78.06 335 SER A C 1
ATOM 2529 O O . SER A 1 335 ? -12.102 -18.922 9.211 1 78.06 335 SER A O 1
ATOM 2531 N N . VAL A 1 336 ? -14.266 -18.312 9.109 1 77.06 336 VAL A N 1
ATOM 2532 C CA . VAL A 1 336 ? -14.047 -17.734 7.797 1 77.06 336 VAL A CA 1
ATOM 2533 C C . VAL A 1 336 ? -13.867 -16.219 7.93 1 77.06 336 VAL A C 1
ATOM 2535 O O . VAL A 1 336 ? -13.383 -15.562 7.008 1 77.06 336 VAL A O 1
ATOM 2538 N N . ARG A 1 337 ? -14.086 -15.648 9.062 1 77.56 337 ARG A N 1
ATOM 2539 C CA . ARG A 1 337 ? -14.094 -14.203 9.266 1 77.56 337 ARG A CA 1
ATOM 2540 C C . ARG A 1 337 ? -12.703 -13.609 9.07 1 77.56 337 ARG A C 1
ATOM 2542 O O . ARG A 1 337 ? -12.555 -12.547 8.469 1 77.56 337 ARG A O 1
ATOM 2549 N N . ALA A 1 338 ? -11.727 -14.359 9.531 1 71.12 338 ALA A N 1
ATOM 2550 C CA . ALA A 1 338 ? -10.359 -13.844 9.477 1 71.12 338 ALA A CA 1
ATOM 2551 C C . ALA A 1 338 ? -9.875 -13.734 8.039 1 71.12 338 ALA A C 1
ATOM 2553 O O . ALA A 1 338 ? -9.094 -12.836 7.707 1 71.12 338 ALA A O 1
ATOM 2554 N N . GLY A 1 339 ? -10.398 -14.508 7.129 1 72.56 339 GLY A N 1
ATOM 2555 C CA . GLY A 1 339 ? -9.922 -14.523 5.75 1 72.56 339 GLY A CA 1
ATOM 2556 C C . GLY A 1 339 ? -10.984 -14.086 4.754 1 72.56 339 GLY A C 1
ATOM 2557 O O . GLY A 1 339 ? -10.859 -14.352 3.557 1 72.56 339 GLY A O 1
ATOM 2558 N N . LEU A 1 340 ? -11.922 -13.391 5.336 1 79.69 340 LEU A N 1
ATOM 2559 C CA . LEU A 1 340 ? -13.109 -13.102 4.543 1 79.69 340 LEU A CA 1
ATOM 2560 C C . LEU A 1 340 ? -12.75 -12.273 3.311 1 79.69 340 LEU A C 1
ATOM 2562 O O . LEU A 1 340 ? -13.281 -12.508 2.223 1 79.69 340 LEU A O 1
ATOM 2566 N N . PHE A 1 341 ? -11.766 -11.336 3.428 1 79.38 341 PHE A N 1
ATOM 2567 C CA . PHE A 1 341 ? -11.43 -10.438 2.334 1 79.38 341 PHE A CA 1
ATOM 2568 C C . PHE A 1 341 ? -10.117 -10.844 1.678 1 79.38 341 PHE A C 1
ATOM 2570 O O . PHE A 1 341 ? -9.617 -10.141 0.799 1 79.38 341 PHE A O 1
ATOM 2577 N N . MET A 1 342 ? -9.445 -11.836 2.141 1 69.69 342 MET A N 1
ATOM 2578 C CA . MET A 1 342 ? -8.102 -12.172 1.67 1 69.69 342 MET A CA 1
ATOM 2579 C C . MET A 1 342 ? -8.156 -13.289 0.633 1 69.69 342 MET A C 1
ATOM 2581 O O . MET A 1 342 ? -7.207 -13.469 -0.136 1 69.69 342 MET A O 1
ATOM 2585 N N . THR A 1 343 ? -9.219 -14.008 0.771 1 65.12 343 THR A N 1
ATOM 2586 C CA . THR A 1 343 ? -9.242 -15.219 -0.041 1 65.12 343 THR A CA 1
ATOM 2587 C C . THR A 1 343 ? -10.461 -15.219 -0.966 1 65.12 343 THR A C 1
ATOM 2589 O O . THR A 1 343 ? -11.414 -14.469 -0.749 1 65.12 343 THR A O 1
ATOM 2592 N N . PHE A 1 344 ? -10.164 -15.695 -2.174 1 65.12 344 PHE A N 1
ATOM 2593 C CA . PHE A 1 344 ? -11.297 -15.961 -3.051 1 65.12 344 PHE A CA 1
ATOM 2594 C C . PHE A 1 344 ? -12.031 -17.219 -2.613 1 65.12 344 PHE A C 1
ATOM 2596 O O . PHE A 1 344 ? -11.961 -18.25 -3.283 1 65.12 344 PHE A O 1
ATOM 2603 N N . THR A 1 345 ? -12.422 -17.156 -1.244 1 62.16 345 THR A N 1
ATOM 2604 C CA . THR A 1 345 ? -13.125 -18.266 -0.635 1 62.16 345 THR A CA 1
ATOM 2605 C C . THR A 1 345 ? -14.633 -18.141 -0.843 1 62.16 345 THR A C 1
ATOM 2607 O O . THR A 1 345 ? -15.172 -17.031 -0.811 1 62.16 345 THR A O 1
ATOM 2610 N N . THR A 1 346 ? -15.141 -19.078 -1.458 1 66 346 THR A N 1
ATOM 2611 C CA . THR A 1 346 ? -16.594 -19.109 -1.507 1 66 346 THR A CA 1
ATOM 2612 C C . THR A 1 346 ? -17.125 -20.375 -0.827 1 66 346 THR A C 1
ATOM 2614 O O . THR A 1 346 ? -16.484 -21.422 -0.856 1 66 346 THR A O 1
ATOM 2617 N N . THR A 1 347 ? -17.984 -20.156 0.077 1 62.53 347 THR A N 1
ATOM 2618 C CA . THR A 1 347 ? -18.703 -21.281 0.642 1 62.53 347 THR A CA 1
ATOM 2619 C C . THR A 1 347 ? -19.828 -21.734 -0.291 1 62.53 347 THR A C 1
ATOM 2621 O O . THR A 1 347 ? -20.5 -22.734 -0.031 1 62.53 347 THR A O 1
ATOM 2624 N N . LYS A 1 348 ? -19.922 -21.062 -1.42 1 65.94 348 LYS A N 1
ATOM 2625 C CA . LYS A 1 348 ? -21 -21.359 -2.355 1 65.94 348 LYS A CA 1
ATOM 2626 C C . LYS A 1 348 ? -20.516 -22.266 -3.486 1 65.94 348 LYS A C 1
ATOM 2628 O O . LYS A 1 348 ? -19.406 -22.094 -3.988 1 65.94 348 LYS A O 1
ATOM 2633 N N . PRO A 1 349 ? -21.188 -23.234 -3.785 1 59.22 349 PRO A N 1
ATOM 2634 C CA . PRO A 1 349 ? -20.797 -24.188 -4.84 1 59.22 349 PRO A CA 1
ATOM 2635 C C . PRO A 1 349 ? -20.438 -23.484 -6.152 1 59.22 349 PRO A C 1
ATOM 2637 O O . PRO A 1 349 ? -19.516 -23.906 -6.848 1 59.22 349 PRO A O 1
ATOM 2640 N N . HIS A 1 350 ? -21.219 -22.438 -6.523 1 59.16 350 HIS A N 1
ATOM 2641 C CA . HIS A 1 350 ? -20.953 -21.781 -7.801 1 59.16 350 HIS A CA 1
ATOM 2642 C C . HIS A 1 350 ? -20.422 -20.359 -7.602 1 59.16 350 HIS A C 1
ATOM 2644 O O . HIS A 1 350 ? -20.516 -19.531 -8.5 1 59.16 350 HIS A O 1
ATOM 2650 N N . GLY A 1 351 ? -19.953 -20.219 -6.5 1 63.88 351 GLY A N 1
ATOM 2651 C CA . GLY A 1 351 ? -19.453 -18.875 -6.227 1 63.88 351 GLY A CA 1
ATOM 2652 C C . GLY A 1 351 ? -18.016 -18.672 -6.645 1 63.88 351 GLY A C 1
ATOM 2653 O O . GLY A 1 351 ? -17.188 -19.578 -6.512 1 63.88 351 GLY A O 1
ATOM 2654 N N . SER A 1 352 ? -17.781 -17.625 -7.492 1 64.12 352 SER A N 1
ATOM 2655 C CA . SER A 1 352 ? -16.422 -17.312 -7.934 1 64.12 352 SER A CA 1
ATOM 2656 C C . SER A 1 352 ? -15.555 -16.859 -6.766 1 64.12 352 SER A C 1
ATOM 2658 O O . SER A 1 352 ? -14.328 -16.859 -6.859 1 64.12 352 SER A O 1
ATOM 2660 N N . GLY A 1 353 ? -16.266 -16.531 -5.637 1 75.25 353 GLY A N 1
ATOM 2661 C CA . GLY A 1 353 ? -15.562 -16.031 -4.465 1 75.25 353 GLY A CA 1
ATOM 2662 C C . GLY A 1 353 ? -14.875 -14.703 -4.711 1 75.25 353 GLY A C 1
ATOM 2663 O O . GLY A 1 353 ? -14.102 -14.234 -3.869 1 75.25 353 GLY A O 1
ATOM 2664 N N . THR A 1 354 ? -15.289 -14.031 -5.875 1 81.94 354 THR A N 1
ATOM 2665 C CA . THR A 1 354 ? -14.562 -12.82 -6.266 1 81.94 354 THR A CA 1
ATOM 2666 C C . THR A 1 354 ? -15.336 -11.578 -5.848 1 81.94 354 THR A C 1
ATOM 2668 O O . THR A 1 354 ? -14.758 -10.5 -5.707 1 81.94 354 THR A O 1
ATOM 2671 N N . GLY A 1 355 ? -16.641 -11.695 -5.609 1 88.25 355 GLY A N 1
ATOM 2672 C CA . GLY A 1 355 ? -17.5 -10.531 -5.422 1 88.25 355 GLY A CA 1
ATOM 2673 C C . GLY A 1 355 ? -17.109 -9.688 -4.23 1 88.25 355 GLY A C 1
ATOM 2674 O O . GLY A 1 355 ? -16.969 -8.469 -4.352 1 88.25 355 GLY A O 1
ATOM 2675 N N . LEU A 1 356 ? -16.891 -10.352 -3.158 1 90.81 356 LEU A N 1
ATOM 2676 C CA . LEU A 1 356 ? -16.578 -9.648 -1.921 1 90.81 356 LEU A CA 1
ATOM 2677 C C . LEU A 1 356 ? -15.227 -8.93 -2.027 1 90.81 356 LEU A C 1
ATOM 2679 O O . LEU A 1 356 ? -15.109 -7.762 -1.65 1 90.81 356 LEU A O 1
ATOM 2683 N N . ASN A 1 357 ? -14.273 -9.609 -2.561 1 89.81 357 ASN A N 1
ATOM 2684 C CA . ASN A 1 357 ? -12.938 -9.039 -2.711 1 89.81 357 ASN A CA 1
ATOM 2685 C C . ASN A 1 357 ? -12.93 -7.879 -3.703 1 89.81 357 ASN A C 1
ATOM 2687 O O . ASN A 1 357 ? -12.25 -6.879 -3.488 1 89.81 357 ASN A O 1
ATOM 2691 N N . LEU A 1 358 ? -13.656 -8.07 -4.715 1 91.56 358 LEU A N 1
ATOM 2692 C CA . LEU A 1 358 ? -13.773 -6.992 -5.691 1 91.56 358 LEU A CA 1
ATOM 2693 C C . LEU A 1 358 ? -14.414 -5.758 -5.062 1 91.56 358 LEU A C 1
ATOM 2695 O O . LEU A 1 358 ? -13.953 -4.633 -5.289 1 91.56 358 LEU A O 1
ATOM 2699 N N . ALA A 1 359 ? -15.461 -5.98 -4.34 1 95.62 359 ALA A N 1
ATOM 2700 C CA . ALA A 1 359 ? -16.141 -4.871 -3.67 1 95.62 359 ALA A CA 1
ATOM 2701 C C . ALA A 1 359 ? -15.18 -4.133 -2.736 1 95.62 359 ALA A C 1
ATOM 2703 O O . ALA A 1 359 ? -15.156 -2.902 -2.703 1 95.62 359 ALA A O 1
ATOM 2704 N N . ARG A 1 360 ? -14.438 -4.855 -2.033 1 94.12 360 ARG A N 1
ATOM 2705 C CA . ARG A 1 360 ? -13.469 -4.246 -1.123 1 94.12 360 ARG A CA 1
ATOM 2706 C C . ARG A 1 360 ? -12.414 -3.459 -1.893 1 94.12 360 ARG A C 1
ATOM 2708 O O . ARG A 1 360 ? -12.062 -2.34 -1.512 1 94.12 360 ARG A O 1
ATOM 2715 N N . GLN A 1 361 ? -11.922 -4.027 -2.924 1 93.06 361 GLN A N 1
ATOM 2716 C CA . GLN A 1 361 ? -10.914 -3.357 -3.742 1 93.06 361 GLN A CA 1
ATOM 2717 C C . GLN A 1 361 ? -11.453 -2.043 -4.305 1 93.06 361 GLN A C 1
ATOM 2719 O O . GLN A 1 361 ? -10.734 -1.041 -4.34 1 93.06 361 GLN A O 1
ATOM 2724 N N . ILE A 1 362 ? -12.625 -2.066 -4.742 1 96.12 362 ILE A N 1
ATOM 2725 C CA . ILE A 1 362 ? -13.258 -0.856 -5.262 1 96.12 362 ILE A CA 1
ATOM 2726 C C . ILE A 1 362 ? -13.344 0.195 -4.16 1 96.12 362 ILE A C 1
ATOM 2728 O O . ILE A 1 362 ? -13.008 1.362 -4.375 1 96.12 362 ILE A O 1
ATOM 2732 N N . ALA A 1 363 ? -13.773 -0.225 -2.996 1 97.06 363 ALA A N 1
ATOM 2733 C CA . ALA A 1 363 ? -13.883 0.705 -1.875 1 97.06 363 ALA A CA 1
ATOM 2734 C C . ALA A 1 363 ? -12.523 1.315 -1.541 1 97.06 363 ALA A C 1
ATOM 2736 O O . ALA A 1 363 ? -12.406 2.531 -1.374 1 97.06 363 ALA A O 1
ATOM 2737 N N . LEU A 1 364 ? -11.562 0.49 -1.503 1 94.62 364 LEU A N 1
ATOM 2738 C CA . LEU A 1 364 ? -10.211 0.944 -1.181 1 94.62 364 LEU A CA 1
ATOM 2739 C C . LEU A 1 364 ? -9.711 1.949 -2.215 1 94.62 364 LEU A C 1
ATOM 2741 O O . LEU A 1 364 ? -9.156 2.988 -1.856 1 94.62 364 LEU A O 1
ATOM 2745 N N . ALA A 1 365 ? -9.938 1.683 -3.408 1 93 365 ALA A N 1
ATOM 2746 C CA . ALA A 1 365 ? -9.492 2.551 -4.496 1 93 365 ALA A CA 1
ATOM 2747 C C . ALA A 1 365 ? -10.148 3.926 -4.402 1 93 365 ALA A C 1
ATOM 2749 O O . ALA A 1 365 ? -9.641 4.902 -4.961 1 93 365 ALA A O 1
ATOM 2750 N N . HIS A 1 366 ? -11.227 4.023 -3.707 1 93.69 366 HIS A N 1
ATOM 2751 C CA . HIS A 1 366 ? -11.945 5.281 -3.527 1 93.69 366 HIS A CA 1
ATOM 2752 C C . HIS A 1 366 ? -11.586 5.934 -2.197 1 93.69 366 HIS A C 1
ATOM 2754 O O . HIS A 1 366 ? -12.25 6.875 -1.765 1 93.69 366 HIS A O 1
ATOM 2760 N N . GLY A 1 367 ? -10.57 5.371 -1.567 1 91.19 367 GLY A N 1
ATOM 2761 C CA . GLY A 1 367 ? -10.148 5.91 -0.284 1 91.19 367 GLY A CA 1
ATOM 2762 C C . GLY A 1 367 ? -11.031 5.465 0.869 1 91.19 367 GLY A C 1
ATOM 2763 O O . GLY A 1 367 ? -10.992 6.059 1.948 1 91.19 367 GLY A O 1
ATOM 2764 N N . GLY A 1 368 ? -11.852 4.562 0.628 1 95.06 368 GLY A N 1
ATOM 2765 C CA . GLY A 1 368 ? -12.727 3.982 1.636 1 95.06 368 GLY A CA 1
ATOM 2766 C C . GLY A 1 368 ? -12.383 2.541 1.962 1 95.06 368 GLY A C 1
ATOM 2767 O O . GLY A 1 368 ? -11.242 2.115 1.8 1 95.06 368 GLY A O 1
ATOM 2768 N N . ASN A 1 369 ? -13.383 1.916 2.516 1 95.94 369 ASN A N 1
ATOM 2769 C CA . ASN A 1 369 ? -13.18 0.526 2.914 1 95.94 369 ASN A CA 1
ATOM 2770 C C . ASN A 1 369 ? -14.5 -0.244 2.951 1 95.94 369 ASN A C 1
ATOM 2772 O O . ASN A 1 369 ? -15.57 0.349 2.83 1 95.94 369 ASN A O 1
ATOM 2776 N N . LEU A 1 370 ? -14.359 -1.545 2.943 1 96.69 370 LEU A N 1
ATOM 2777 C CA . LEU A 1 370 ? -15.469 -2.465 3.172 1 96.69 370 LEU A CA 1
ATOM 2778 C C . LEU A 1 370 ? -15.164 -3.396 4.344 1 96.69 370 LEU A C 1
ATOM 2780 O O . LEU A 1 370 ? -14.141 -4.086 4.344 1 96.69 370 LEU A O 1
ATOM 2784 N N . GLY A 1 371 ? -16.078 -3.365 5.316 1 93.38 371 GLY A N 1
ATOM 2785 C CA . GLY A 1 371 ? -15.859 -4.215 6.477 1 93.38 371 GLY A CA 1
ATOM 2786 C C . GLY A 1 371 ? -17.109 -4.965 6.902 1 93.38 371 GLY A C 1
ATOM 2787 O O . GLY A 1 371 ? -18.203 -4.691 6.41 1 93.38 371 GLY A O 1
ATOM 2788 N N . LEU A 1 372 ? -16.828 -5.996 7.75 1 92.5 372 LEU A N 1
ATOM 2789 C CA . LEU A 1 372 ? -17.891 -6.746 8.406 1 92.5 372 LEU A CA 1
ATOM 2790 C C . LEU A 1 372 ? -18.172 -6.191 9.805 1 92.5 372 LEU A C 1
ATOM 2792 O O . LEU A 1 372 ? -17.234 -6.012 10.594 1 92.5 372 LEU A O 1
ATOM 2796 N N . LEU A 1 373 ? -19.406 -5.832 9.977 1 89.62 373 LEU A N 1
ATOM 2797 C CA . LEU A 1 373 ? -19.781 -5.324 11.297 1 89.62 373 LEU A CA 1
ATOM 2798 C C . LEU A 1 373 ? -20.453 -6.41 12.125 1 89.62 373 LEU A C 1
ATOM 2800 O O . LEU A 1 373 ? -21.172 -7.258 11.594 1 89.62 373 LEU A O 1
ATOM 2804 N N . ASP A 1 374 ? -20.078 -6.363 13.422 1 78.94 374 ASP A N 1
ATOM 2805 C CA . ASP A 1 374 ? -20.734 -7.285 14.344 1 78.94 374 ASP A CA 1
ATOM 2806 C C . ASP A 1 374 ? -22.016 -6.672 14.906 1 78.94 374 ASP A C 1
ATOM 2808 O O . ASP A 1 374 ? -21.969 -5.676 15.633 1 78.94 374 ASP A O 1
ATOM 2812 N N . GLU A 1 375 ? -23.078 -7.066 14.359 1 75.44 375 GLU A N 1
ATOM 2813 C CA . GLU A 1 375 ? -24.344 -6.574 14.898 1 75.44 375 GLU A CA 1
ATOM 2814 C C . GLU A 1 375 ? -25.234 -7.727 15.336 1 75.44 375 GLU A C 1
ATOM 2816 O O . GLU A 1 375 ? -25.453 -8.672 14.586 1 75.44 375 GLU A O 1
ATOM 2821 N N . PRO A 1 376 ? -25.625 -7.625 16.547 1 68.19 376 PRO A N 1
ATOM 2822 C CA . PRO A 1 376 ? -26.453 -8.703 17.094 1 68.19 376 PRO A CA 1
ATOM 2823 C C . PRO A 1 376 ? -27.734 -8.93 16.297 1 68.19 376 PRO A C 1
ATOM 2825 O O . PRO A 1 376 ? -28.203 -10.062 16.188 1 68.19 376 PRO A O 1
ATOM 2828 N N . SER A 1 377 ? -28.328 -7.895 15.836 1 67.81 377 SER A N 1
ATOM 2829 C CA . SER A 1 377 ? -29.656 -8 15.25 1 67.81 377 SER A CA 1
ATOM 2830 C C . SER A 1 377 ? -29.609 -8.609 13.859 1 67.81 377 SER A C 1
ATOM 2832 O O . SER A 1 377 ? -30.625 -9.055 13.328 1 67.81 377 SER A O 1
ATOM 2834 N N . ALA A 1 378 ? -28.484 -8.523 13.242 1 68.75 378 ALA A N 1
ATOM 2835 C CA . ALA A 1 378 ? -28.375 -9.039 11.875 1 68.75 378 ALA A CA 1
ATOM 2836 C C . ALA A 1 378 ? -27.422 -10.234 11.828 1 68.75 378 ALA A C 1
ATOM 2838 O O . ALA A 1 378 ? -26.562 -10.398 12.703 1 68.75 378 ALA A O 1
ATOM 2839 N N . SER A 1 379 ? -27.781 -11.109 10.867 1 80 379 SER A N 1
ATOM 2840 C CA . SER A 1 379 ? -26.875 -12.227 10.68 1 80 379 SER A CA 1
ATOM 2841 C C . SER A 1 379 ? -25.547 -11.758 10.086 1 80 379 SER A C 1
ATOM 2843 O O . SER A 1 379 ? -24.469 -12.18 10.539 1 80 379 SER A O 1
ATOM 2845 N N . THR A 1 380 ? -25.688 -10.859 9.086 1 92.88 380 THR A N 1
ATOM 2846 C CA . THR A 1 380 ? -24.469 -10.336 8.477 1 92.88 380 THR A CA 1
ATOM 2847 C C . THR A 1 380 ? -24.641 -8.875 8.094 1 92.88 380 THR A C 1
ATOM 2849 O O . THR A 1 380 ? -25.656 -8.5 7.5 1 92.88 380 THR A O 1
ATOM 2852 N N . VAL A 1 381 ? -23.734 -8.031 8.477 1 95.94 381 VAL A N 1
ATOM 2853 C CA . VAL A 1 381 ? -23.766 -6.629 8.086 1 95.94 381 VAL A CA 1
ATOM 2854 C C . VAL A 1 381 ? -22.438 -6.23 7.469 1 95.94 381 VAL A C 1
ATOM 2856 O O . VAL A 1 381 ? -21.406 -6.246 8.148 1 95.94 381 VAL A O 1
ATOM 2859 N N . PHE A 1 382 ? -22.516 -5.898 6.219 1 96.69 382 PHE A N 1
ATOM 2860 C CA . PHE A 1 382 ? -21.359 -5.293 5.559 1 96.69 382 PHE A CA 1
ATOM 2861 C C . PHE A 1 382 ? -21.516 -3.779 5.492 1 96.69 382 PHE A C 1
ATOM 2863 O O . PHE A 1 382 ? -22.609 -3.266 5.301 1 96.69 382 PHE A O 1
ATOM 2870 N N . ALA A 1 383 ? -20.406 -3.086 5.641 1 97.69 383 ALA A N 1
ATOM 2871 C CA . ALA A 1 383 ? -20.484 -1.628 5.613 1 97.69 383 ALA A CA 1
ATOM 2872 C C . ALA A 1 383 ? -19.391 -1.043 4.723 1 97.69 383 ALA A C 1
ATOM 2874 O O . ALA A 1 383 ? -18.203 -1.289 4.949 1 97.69 383 ALA A O 1
ATOM 2875 N N . PHE A 1 384 ? -19.812 -0.262 3.725 1 98.06 384 PHE A N 1
ATOM 2876 C CA . PHE A 1 384 ? -18.891 0.581 2.967 1 98.06 384 PHE A CA 1
ATOM 2877 C C . PHE A 1 384 ? -18.656 1.904 3.686 1 98.06 384 PHE A C 1
ATOM 2879 O O . PHE A 1 384 ? -19.594 2.488 4.246 1 98.06 384 PHE A O 1
ATOM 2886 N N . THR A 1 385 ? -17.469 2.342 3.637 1 96.5 385 THR A N 1
ATOM 2887 C CA . THR A 1 385 ? -17.141 3.711 4.027 1 96.5 385 THR A CA 1
ATOM 2888 C C . THR A 1 385 ? -16.453 4.449 2.881 1 96.5 385 THR A C 1
ATOM 2890 O O . THR A 1 385 ? -15.602 3.885 2.193 1 96.5 385 THR A O 1
ATOM 2893 N N . PHE A 1 386 ? -16.906 5.695 2.613 1 95.81 386 PHE A N 1
ATOM 2894 C CA . PHE A 1 386 ? -16.297 6.582 1.628 1 95.81 386 PHE A CA 1
ATOM 2895 C C . PHE A 1 386 ? -16.016 7.949 2.232 1 95.81 386 PHE A C 1
ATOM 2897 O O . PHE A 1 386 ? -16.875 8.531 2.896 1 95.81 386 PHE A O 1
ATOM 2904 N N . PRO A 1 387 ? -14.828 8.414 2.006 1 90.25 387 PRO A N 1
ATOM 2905 C CA . PRO A 1 387 ? -14.469 9.695 2.629 1 90.25 387 PRO A CA 1
ATOM 2906 C C . PRO A 1 387 ? -15.281 10.867 2.078 1 90.25 387 PRO A C 1
ATOM 2908 O O . PRO A 1 387 ? -15.57 10.914 0.88 1 90.25 387 PRO A O 1
ATOM 2911 N N . VAL A 1 388 ? -15.703 11.719 3.102 1 85.88 388 VAL A N 1
ATOM 2912 C CA . VAL A 1 388 ? -16.375 12.969 2.729 1 85.88 388 VAL A CA 1
ATOM 2913 C C . VAL A 1 388 ? -15.336 14 2.299 1 85.88 388 VAL A C 1
ATOM 2915 O O . VAL A 1 388 ? -14.273 14.125 2.92 1 85.88 388 VAL A O 1
ATOM 2918 N N . THR A 1 389 ? -15.141 14.242 0.998 1 63.53 389 THR A N 1
ATOM 2919 C CA . THR A 1 389 ? -14.18 15.258 0.568 1 63.53 389 THR A CA 1
ATOM 2920 C C . THR A 1 389 ? -14.469 16.594 1.233 1 63.53 389 THR A C 1
ATOM 2922 O O . THR A 1 389 ? -15.594 17.109 1.154 1 63.53 389 THR A O 1
ATOM 2925 N N . GLY A 1 390 ? -13.898 16.859 2.449 1 52.59 390 GLY A N 1
ATOM 2926 C CA . GLY A 1 390 ? -14 18.219 2.932 1 52.59 390 GLY A CA 1
ATOM 2927 C C . GLY A 1 390 ? -13.008 19.156 2.27 1 52.59 390 GLY A C 1
ATOM 2928 O O . GLY A 1 390 ? -12.047 18.719 1.634 1 52.59 390 GLY A O 1
ATOM 2929 N N . MET B 1 1 ? -14.133 62.281 10.75 1 28.45 1 MET B N 1
ATOM 2930 C CA . MET B 1 1 ? -13.766 62.094 12.156 1 28.45 1 MET B CA 1
ATOM 2931 C C . MET B 1 1 ? -12.391 62.688 12.438 1 28.45 1 MET B C 1
ATOM 2933 O O . MET B 1 1 ? -11.391 62.25 11.875 1 28.45 1 MET B O 1
ATOM 2937 N N . VAL B 1 2 ? -12.406 63.906 12.648 1 42.69 2 VAL B N 1
ATOM 2938 C CA . VAL B 1 2 ? -11.234 64.75 12.867 1 42.69 2 VAL B CA 1
ATOM 2939 C C . VAL B 1 2 ? -10.336 64.125 13.922 1 42.69 2 VAL B C 1
ATOM 2941 O O . VAL B 1 2 ? -10.781 63.781 15.023 1 42.69 2 VAL B O 1
ATOM 2944 N N . SER B 1 3 ? -9.203 63.469 13.445 1 49.53 3 SER B N 1
ATOM 2945 C CA . SER B 1 3 ? -8.352 62.594 14.227 1 49.53 3 SER B CA 1
ATOM 2946 C C . SER B 1 3 ? -7.895 63.281 15.516 1 49.53 3 SER B C 1
ATOM 2948 O O . SER B 1 3 ? -7.699 64.5 15.555 1 49.53 3 SER B O 1
ATOM 2950 N N . GLU B 1 4 ? -8.094 62.594 16.641 1 55.72 4 GLU B N 1
ATOM 2951 C CA . GLU B 1 4 ? -7.895 62.906 18.062 1 55.72 4 GLU B CA 1
ATOM 2952 C C . GLU B 1 4 ? -6.559 63.594 18.281 1 55.72 4 GLU B C 1
ATOM 2954 O O . GLU B 1 4 ? -6.473 64.5 19.094 1 55.72 4 GLU B O 1
ATOM 2959 N N . PRO B 1 5 ? -5.586 63.312 17.359 1 59.25 5 PRO B N 1
ATOM 2960 C CA . PRO B 1 5 ? -4.305 63.969 17.656 1 59.25 5 PRO B CA 1
ATOM 2961 C C . PRO B 1 5 ? -4.305 65.438 17.328 1 59.25 5 PRO B C 1
ATOM 2963 O O . PRO B 1 5 ? -3.641 66.25 18 1 59.25 5 PRO B O 1
ATOM 2966 N N . ARG B 1 6 ? -4.996 65.938 16.359 1 58.34 6 ARG B N 1
ATOM 2967 C CA . ARG B 1 6 ? -4.988 67.312 15.93 1 58.34 6 ARG B CA 1
ATOM 2968 C C . ARG B 1 6 ? -5.727 68.188 16.922 1 58.34 6 ARG B C 1
ATOM 2970 O O . ARG B 1 6 ? -5.355 69.375 17.125 1 58.34 6 ARG B O 1
ATOM 2977 N N . LEU B 1 7 ? -6.66 67.688 17.531 1 60.56 7 LEU B N 1
ATOM 2978 C CA . LEU B 1 7 ? -7.457 68.438 18.453 1 60.56 7 LEU B CA 1
ATOM 2979 C C . LEU B 1 7 ? -6.684 68.75 19.75 1 60.56 7 LEU B C 1
ATOM 2981 O O . LEU B 1 7 ? -6.754 69.812 20.297 1 60.56 7 LEU B O 1
ATOM 2985 N N . ARG B 1 8 ? -5.707 67.812 20.062 1 63.88 8 ARG B N 1
ATOM 2986 C CA . ARG B 1 8 ? -4.871 67.938 21.25 1 63.88 8 ARG B CA 1
ATOM 2987 C C . ARG B 1 8 ? -3.805 69.062 21.031 1 63.88 8 ARG B C 1
ATOM 2989 O O . ARG B 1 8 ? -3.514 69.812 21.938 1 63.88 8 ARG B O 1
ATOM 2996 N N . GLN B 1 9 ? -3.369 68.875 19.766 1 64.75 9 GLN B N 1
ATOM 2997 C CA . GLN B 1 9 ? -2.375 69.875 19.391 1 64.75 9 GLN B CA 1
ATOM 2998 C C . GLN B 1 9 ? -2.998 71.25 19.328 1 64.75 9 GLN B C 1
ATOM 3000 O O . GLN B 1 9 ? -2.381 72.25 19.734 1 64.75 9 GLN B O 1
ATOM 3005 N N . GLY B 1 10 ? -4.195 71.312 18.812 1 66.81 10 GLY B N 1
ATOM 3006 C CA . GLY B 1 10 ? -4.898 72.625 18.75 1 66.81 10 GLY B CA 1
ATOM 3007 C C . GLY B 1 10 ? -5.223 73.188 20.109 1 66.81 10 GLY B C 1
ATOM 3008 O O . GLY B 1 10 ? -5.074 74.375 20.344 1 66.81 10 GLY B O 1
ATOM 3009 N N . LEU B 1 11 ? -5.527 72.312 21.078 1 67.88 11 LEU B N 1
ATOM 3010 C CA . LEU B 1 11 ? -5.867 72.75 22.422 1 67.88 11 LEU B CA 1
ATOM 3011 C C . LEU B 1 11 ? -4.621 73.188 23.188 1 67.88 11 LEU B C 1
ATOM 3013 O O . LEU B 1 11 ? -4.66 74.188 23.938 1 67.88 11 LEU B O 1
ATOM 3017 N N . ALA B 1 12 ? -3.461 72.5 22.766 1 66.81 12 ALA B N 1
ATOM 3018 C CA . ALA B 1 12 ? -2.182 72.875 23.344 1 66.81 12 ALA B CA 1
ATOM 3019 C C . ALA B 1 12 ? -1.735 74.25 22.828 1 66.81 12 ALA B C 1
ATOM 3021 O O . ALA B 1 12 ? -1.207 75.062 23.594 1 66.81 12 ALA B O 1
ATOM 3022 N N . LEU B 1 13 ? -2.045 74.375 21.609 1 70.25 13 LEU B N 1
ATOM 3023 C CA . LEU B 1 13 ? -1.692 75.688 21 1 70.25 13 LEU B CA 1
ATOM 3024 C C . LEU B 1 13 ? -2.557 76.812 21.578 1 70.25 13 LEU B C 1
ATOM 3026 O O . LEU B 1 13 ? -2.064 77.875 21.828 1 70.25 13 LEU B O 1
ATOM 3030 N N . LEU B 1 14 ? -3.768 76.562 21.859 1 70.56 14 LEU B N 1
ATOM 3031 C CA . LEU B 1 14 ? -4.672 77.562 22.438 1 70.56 14 LEU B CA 1
ATOM 3032 C C . LEU B 1 14 ? -4.293 77.812 23.891 1 70.56 14 LEU B C 1
ATOM 3034 O O . LEU B 1 14 ? -4.293 79 24.312 1 70.56 14 LEU B O 1
ATOM 3038 N N . ALA B 1 15 ? -3.822 76.812 24.562 1 69 15 ALA B N 1
ATOM 3039 C CA . ALA B 1 15 ? -3.389 77 25.938 1 69 15 ALA B CA 1
ATOM 3040 C C . ALA B 1 15 ? -2.104 77.812 26.016 1 69 15 ALA B C 1
ATOM 3042 O O . ALA B 1 15 ? -1.944 78.625 26.906 1 69 15 ALA B O 1
ATOM 3043 N N . LEU B 1 16 ? -1.294 77.5 24.938 1 69.62 16 LEU B N 1
ATOM 3044 C CA . LEU B 1 16 ? -0.057 78.25 24.844 1 69.62 16 LEU B CA 1
ATOM 3045 C C . LEU B 1 16 ? -0.35 79.75 24.594 1 69.62 16 LEU B C 1
ATOM 3047 O O . LEU B 1 16 ? 0.279 80.625 25.188 1 69.62 16 LEU B O 1
ATOM 3051 N N . ALA B 1 17 ? -1.261 80.062 23.781 1 72.62 17 ALA B N 1
ATOM 3052 C CA . ALA B 1 17 ? -1.626 81.438 23.469 1 72.62 17 ALA B CA 1
ATOM 3053 C C . ALA B 1 17 ? -2.236 82.125 24.688 1 72.62 17 ALA B C 1
ATOM 3055 O O . ALA B 1 17 ? -1.921 83.312 24.969 1 72.62 17 ALA B O 1
ATOM 3056 N N . LEU B 1 18 ? -3.025 81.438 25.469 1 69.88 18 LEU B N 1
ATOM 3057 C CA . LEU B 1 18 ? -3.688 82.062 26.625 1 69.88 18 LEU B CA 1
ATOM 3058 C C . LEU B 1 18 ? -2.688 82.312 27.75 1 69.88 18 LEU B C 1
ATOM 3060 O O . LEU B 1 18 ? -2.758 83.312 28.438 1 69.88 18 LEU B O 1
ATOM 3064 N N . SER B 1 19 ? -1.694 81.25 27.812 1 68 19 SER B N 1
ATOM 3065 C CA . SER B 1 19 ? -0.647 81.438 28.812 1 68 19 SER B CA 1
ATOM 3066 C C . SER B 1 19 ? 0.253 82.625 28.484 1 68 19 SER B C 1
ATOM 3068 O O . SER B 1 19 ? 0.653 83.375 29.375 1 68 19 SER B O 1
ATOM 3070 N N . ALA B 1 20 ? 0.517 82.75 27.188 1 70.56 20 ALA B N 1
ATOM 3071 C CA . ALA B 1 20 ? 1.335 83.875 26.75 1 70.56 20 ALA B CA 1
ATOM 3072 C C . ALA B 1 20 ? 0.633 85.188 27.016 1 70.56 20 ALA B C 1
ATOM 3074 O O . ALA B 1 20 ? 1.267 86.125 27.438 1 70.56 20 ALA B O 1
ATOM 3075 N N . ALA B 1 21 ? -0.63 85.25 26.844 1 70.94 21 ALA B N 1
ATOM 3076 C CA . ALA B 1 21 ? -1.404 86.5 27.125 1 70.94 21 ALA B CA 1
ATOM 3077 C C . ALA B 1 21 ? -1.406 86.812 28.609 1 70.94 21 ALA B C 1
ATOM 3079 O O . ALA B 1 21 ? -1.298 87.938 29.016 1 70.94 21 ALA B O 1
ATOM 3080 N N . PHE B 1 22 ? -1.451 85.812 29.391 1 67 22 PHE B N 1
ATOM 3081 C CA . PHE B 1 22 ? -1.396 85.938 30.844 1 67 22 PHE B CA 1
ATOM 3082 C C . PHE B 1 22 ? -0.057 86.5 31.281 1 67 22 PHE B C 1
ATOM 3084 O O . PHE B 1 22 ? -0.009 87.375 32.125 1 67 22 PHE B O 1
ATOM 3091 N N . VAL B 1 23 ? 1.043 85.875 30.688 1 68.19 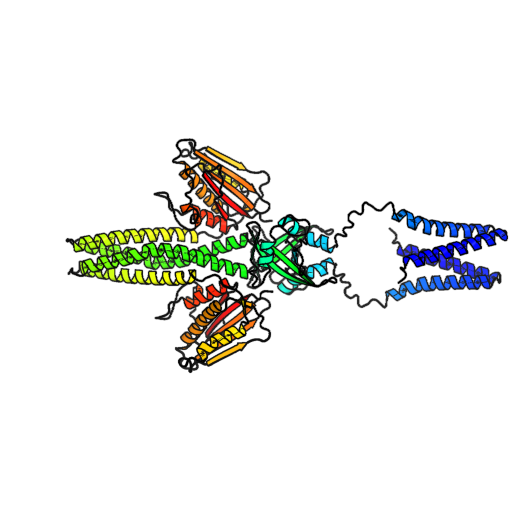23 VAL B N 1
ATOM 3092 C CA . VAL B 1 23 ? 2.377 86.438 31.016 1 68.19 23 VAL B CA 1
ATOM 3093 C C . VAL B 1 23 ? 2.48 87.875 30.625 1 68.19 23 VAL B C 1
ATOM 3095 O O . VAL B 1 23 ? 3.012 88.688 31.375 1 68.19 23 VAL B O 1
ATOM 3098 N N . GLY B 1 24 ? 1.965 88.25 29.578 1 70.62 24 GLY B N 1
ATOM 3099 C CA . GLY B 1 24 ? 1.971 89.688 29.156 1 70.62 24 GLY B CA 1
ATOM 3100 C C . GLY B 1 24 ? 1.232 90.562 30.125 1 70.62 24 GLY B C 1
ATOM 3101 O O . GLY B 1 24 ? 1.72 91.688 30.453 1 70.62 24 GLY B O 1
ATOM 3102 N N . ASP B 1 25 ? 0.122 90.188 30.516 1 67.56 25 ASP B N 1
ATOM 3103 C CA . ASP B 1 25 ? -0.672 91 31.453 1 67.56 25 ASP B CA 1
ATOM 3104 C C . ASP B 1 25 ? 0.019 91.125 32.812 1 67.56 25 ASP B C 1
ATOM 3106 O O . ASP B 1 25 ? 0.022 92.188 33.406 1 67.56 25 ASP B O 1
ATOM 3110 N N . ALA B 1 26 ? 0.665 90.062 33.25 1 65.12 26 ALA B N 1
ATOM 3111 C CA . ALA B 1 26 ? 1.381 90.062 34.5 1 65.12 26 ALA B CA 1
ATOM 3112 C C . ALA B 1 26 ? 2.586 91 34.438 1 65.12 26 ALA B C 1
ATOM 3114 O O . ALA B 1 26 ? 2.859 91.688 35.406 1 65.12 26 ALA B O 1
ATOM 3115 N N . VAL B 1 27 ? 3.227 91 33.312 1 67.56 27 VAL B N 1
ATOM 3116 C CA . VAL B 1 27 ? 4.371 91.875 33.156 1 67.56 27 VAL B CA 1
ATOM 3117 C C . VAL B 1 27 ? 3.898 93.312 33.125 1 67.56 27 VAL B C 1
ATOM 3119 O O . VAL B 1 27 ? 4.523 94.188 33.75 1 67.56 27 VAL B O 1
ATOM 3122 N N . ASN B 1 28 ? 2.883 93.5 32.562 1 69.38 28 ASN B N 1
ATOM 3123 C CA . ASN B 1 28 ? 2.383 94.875 32.469 1 69.38 28 ASN B CA 1
ATOM 3124 C C . ASN B 1 28 ? 1.947 95.375 33.844 1 69.38 28 ASN B C 1
ATOM 3126 O O . ASN B 1 28 ? 2.035 96.562 34.156 1 69.38 28 ASN B O 1
ATOM 3130 N N . ARG B 1 29 ? 1.574 94.562 34.688 1 67.19 29 ARG B N 1
ATOM 3131 C CA . ARG B 1 29 ? 1.102 94.938 36.031 1 67.19 29 ARG B CA 1
ATOM 3132 C C . ARG B 1 29 ? 2.189 94.75 37.062 1 67.19 29 ARG B C 1
ATOM 3134 O O . ARG B 1 29 ? 1.928 94.875 38.281 1 67.19 29 ARG B O 1
ATOM 3141 N N . ALA B 1 30 ? 3.42 94.375 36.75 1 66.75 30 ALA B N 1
ATOM 3142 C CA . ALA B 1 30 ? 4.629 94.312 37.562 1 66.75 30 ALA B CA 1
ATOM 3143 C C . ALA B 1 30 ? 4.504 93.125 38.562 1 66.75 30 ALA B C 1
ATOM 3145 O O . ALA B 1 30 ? 5.008 93.25 39.688 1 66.75 30 ALA B O 1
ATOM 3146 N N . LEU B 1 31 ? 3.527 92.375 38.344 1 66 31 LEU B N 1
ATOM 3147 C CA . LEU B 1 31 ? 3.424 91.188 39.188 1 66 31 LEU B CA 1
ATOM 3148 C C . LEU B 1 31 ? 4.414 90.125 38.75 1 66 31 LEU B C 1
ATOM 3150 O O . LEU B 1 31 ? 4.059 89.25 38 1 66 31 LEU B O 1
ATOM 3154 N N . TRP B 1 32 ? 5.719 90.25 39.125 1 67.94 32 TRP B N 1
ATOM 3155 C CA . TRP B 1 32 ? 6.875 89.5 38.594 1 67.94 32 TRP B CA 1
ATOM 3156 C C . TRP B 1 32 ? 6.805 88 38.938 1 67.94 32 TRP B C 1
ATOM 3158 O O . TRP B 1 32 ? 7.227 87.188 38.125 1 67.94 32 TRP B O 1
ATOM 3168 N N . ALA B 1 33 ? 6.238 87.75 40 1 64.75 33 ALA B N 1
ATOM 3169 C CA . ALA B 1 33 ? 6.121 86.375 40.375 1 64.75 33 ALA B CA 1
ATOM 3170 C C . ALA B 1 33 ? 5.121 85.625 39.5 1 64.75 33 ALA B C 1
ATOM 3172 O O . ALA B 1 33 ? 5.367 84.438 39.094 1 64.75 33 ALA B O 1
ATOM 3173 N N . ASN B 1 34 ? 4.059 86.25 39.156 1 63.97 34 ASN B N 1
ATOM 3174 C CA . ASN B 1 34 ? 3.041 85.688 38.281 1 63.97 34 ASN B CA 1
ATOM 3175 C C . ASN B 1 34 ? 3.543 85.562 36.844 1 63.97 34 ASN B C 1
ATOM 3177 O O . ASN B 1 34 ? 3.248 84.625 36.156 1 63.97 34 ASN B O 1
ATOM 3181 N N . ALA B 1 35 ? 4.375 86.5 36.406 1 67.81 35 ALA B N 1
ATOM 3182 C CA . ALA B 1 35 ? 4.996 86.438 35.062 1 67.81 35 ALA B CA 1
ATOM 3183 C C . ALA B 1 35 ? 5.984 85.312 34.969 1 67.81 35 ALA B C 1
ATOM 3185 O O . ALA B 1 35 ? 6.031 84.625 33.938 1 67.81 35 ALA B O 1
ATOM 3186 N N . ALA B 1 36 ? 6.68 85 36.031 1 66.81 36 ALA B N 1
ATOM 3187 C CA . ALA B 1 36 ? 7.633 83.875 36.031 1 66.81 36 ALA B CA 1
ATOM 3188 C C . ALA B 1 36 ? 6.91 82.562 36 1 66.81 36 ALA B C 1
ATOM 3190 O O . ALA B 1 36 ? 7.324 81.625 35.281 1 66.81 36 ALA B O 1
ATOM 3191 N N . LEU B 1 37 ? 5.824 82.5 36.719 1 67.44 37 LEU B N 1
ATOM 3192 C CA . LEU B 1 37 ? 5.043 81.25 36.75 1 67.44 37 LEU B CA 1
ATOM 3193 C C . LEU B 1 37 ? 4.359 81 35.406 1 67.44 37 LEU B C 1
ATOM 3195 O O . LEU B 1 37 ? 4.336 79.875 34.906 1 67.44 37 LEU B O 1
ATOM 3199 N N . GLY B 1 38 ? 3.875 82 34.781 1 65 38 GLY B N 1
ATOM 3200 C CA . GLY B 1 38 ? 3.309 81.938 33.438 1 65 38 GLY B CA 1
ATOM 3201 C C . GLY B 1 38 ? 4.336 81.562 32.375 1 65 38 GLY B C 1
ATOM 3202 O O . GLY B 1 38 ? 4.066 80.75 31.5 1 65 38 GLY B O 1
ATOM 3203 N N . ALA B 1 39 ? 5.539 82.062 32.469 1 71.19 39 ALA B N 1
ATOM 3204 C CA . ALA B 1 39 ? 6.621 81.75 31.547 1 71.19 39 ALA B CA 1
ATOM 3205 C C . ALA B 1 39 ? 7.055 80.25 31.703 1 71.19 39 ALA B C 1
ATOM 3207 O O . ALA B 1 39 ? 7.336 79.625 30.703 1 71.19 39 ALA B O 1
ATOM 3208 N N . LEU B 1 40 ? 7.047 79.812 32.906 1 69.62 40 LEU B N 1
ATOM 3209 C CA . LEU B 1 40 ? 7.379 78.375 33.125 1 69.62 40 LEU B CA 1
ATOM 3210 C C . LEU B 1 40 ? 6.309 77.5 32.531 1 69.62 40 LEU B C 1
ATOM 3212 O O . LEU B 1 40 ? 6.633 76.5 31.922 1 69.62 40 LEU B O 1
ATOM 3216 N N . VAL B 1 41 ? 5.027 77.875 32.625 1 69.25 41 VAL B N 1
ATOM 3217 C CA . VAL B 1 41 ? 3.934 77.062 32.031 1 69.25 41 VAL B CA 1
ATOM 3218 C C . VAL B 1 41 ? 4.023 77.125 30.516 1 69.25 41 VAL B C 1
ATOM 3220 O O . VAL B 1 41 ? 3.84 76.125 29.828 1 69.25 41 VAL B O 1
ATOM 3223 N N . CYS B 1 42 ? 4.438 78.25 29.906 1 68.56 42 CYS B N 1
ATOM 3224 C CA . CYS B 1 42 ? 4.676 78.375 28.469 1 68.56 42 CYS B CA 1
ATOM 3225 C C . CYS B 1 42 ? 5.836 77.5 28.031 1 68.56 42 CYS B C 1
ATOM 3227 O O . CYS B 1 42 ? 5.758 76.875 26.984 1 68.56 42 CYS B O 1
ATOM 3229 N N . LEU B 1 43 ? 6.887 77.5 28.797 1 67.88 43 LEU B N 1
ATOM 3230 C CA . LEU B 1 43 ? 8.039 76.688 28.453 1 67.88 43 LEU B CA 1
ATOM 3231 C C . LEU B 1 43 ? 7.688 75.188 28.516 1 67.88 43 LEU B C 1
ATOM 3233 O O . LEU B 1 43 ? 8.094 74.375 27.656 1 67.88 43 LEU B O 1
ATOM 3237 N N . ILE B 1 44 ? 6.965 74.75 29.531 1 68.31 44 ILE B N 1
ATOM 3238 C CA . ILE B 1 44 ? 6.559 73.312 29.672 1 68.31 44 ILE B CA 1
ATOM 3239 C C . ILE B 1 44 ? 5.609 73 28.531 1 68.31 44 ILE B C 1
ATOM 3241 O O . ILE B 1 44 ? 5.746 71.875 27.938 1 68.31 44 ILE B O 1
ATOM 3245 N N . LEU B 1 45 ? 4.605 73.812 28.109 1 67.38 45 LEU B N 1
ATOM 3246 C CA . LEU B 1 45 ? 3.691 73.562 27 1 67.38 45 LEU B CA 1
ATOM 3247 C C . LEU B 1 45 ? 4.434 73.625 25.672 1 67.38 45 LEU B C 1
ATOM 3249 O O . LEU B 1 45 ? 4.16 72.812 24.781 1 67.38 45 LEU B O 1
ATOM 3253 N N . PHE B 1 46 ? 5.477 74.5 25.5 1 66.94 46 PHE B N 1
ATOM 3254 C CA . PHE B 1 46 ? 6.332 74.562 24.312 1 66.94 46 PHE B CA 1
ATOM 3255 C C . PHE B 1 46 ? 7.207 73.312 24.234 1 66.94 46 PHE B C 1
ATOM 3257 O O . PHE B 1 46 ? 7.344 72.688 23.172 1 66.94 46 PHE B O 1
ATOM 3264 N N . ALA B 1 47 ? 7.934 72.938 25.25 1 62.03 47 ALA B N 1
ATOM 3265 C CA . ALA B 1 47 ? 8.703 71.688 25.266 1 62.03 47 ALA B CA 1
ATOM 3266 C C . ALA B 1 47 ? 7.809 70.438 24.984 1 62.03 47 ALA B C 1
ATOM 3268 O O . ALA B 1 47 ? 8.219 69.562 24.281 1 62.03 47 ALA B O 1
ATOM 3269 N N . TYR B 1 48 ? 6.582 70.375 25.453 1 60.34 48 TYR B N 1
ATOM 3270 C CA . TYR B 1 48 ? 5.598 69.375 25.125 1 60.34 48 TYR B CA 1
ATOM 3271 C C . TYR B 1 48 ? 5.242 69.375 23.656 1 60.34 48 TYR B C 1
ATOM 3273 O O . TYR B 1 48 ? 5.152 68.312 23.016 1 60.34 48 TYR B O 1
ATOM 3281 N N . LEU B 1 49 ? 5.039 70.562 23.062 1 59.22 49 LEU B N 1
ATOM 3282 C CA . LEU B 1 49 ? 4.742 70.688 21.641 1 59.22 49 LEU B CA 1
ATOM 3283 C C . LEU B 1 49 ? 5.973 70.375 20.797 1 59.22 49 LEU B C 1
ATOM 3285 O O . LEU B 1 49 ? 5.859 69.812 19.703 1 59.22 49 LEU B O 1
ATOM 3289 N N . MET B 1 50 ? 7.176 70.875 21.141 1 57.12 50 MET B N 1
ATOM 3290 C CA . MET B 1 50 ? 8.398 70.625 20.391 1 57.12 50 MET B CA 1
ATOM 3291 C C . MET B 1 50 ? 8.852 69.125 20.609 1 57.12 50 MET B C 1
ATOM 3293 O O . MET B 1 50 ? 9.516 68.562 19.75 1 57.12 50 MET B O 1
ATOM 3297 N N . SER B 1 51 ? 8.953 68.562 21.781 1 48.38 51 SER B N 1
ATOM 3298 C CA . SER B 1 51 ? 9.32 67.188 21.969 1 48.38 51 SER B CA 1
ATOM 3299 C C . SER B 1 51 ? 8.367 66.25 21.234 1 48.38 51 SER B C 1
ATOM 3301 O O . SER B 1 51 ? 8.688 65.062 20.984 1 48.38 51 SER B O 1
ATOM 3303 N N . GLY B 1 52 ? 7.188 66.625 20.828 1 43.56 52 GLY B N 1
ATOM 3304 C CA . GLY B 1 52 ? 6.309 65.812 19.984 1 43.56 52 GLY B CA 1
ATOM 3305 C C . GLY B 1 52 ? 6.832 65.625 18.562 1 43.56 52 GLY B C 1
ATOM 3306 O O . GLY B 1 52 ? 6.582 64.625 17.938 1 43.56 52 GLY B O 1
ATOM 3307 N N . ASP B 1 53 ? 7.461 66.625 17.906 1 40.78 53 ASP B N 1
ATOM 3308 C CA . ASP B 1 53 ? 7.883 66.438 16.516 1 40.78 53 ASP B CA 1
ATOM 3309 C C . ASP B 1 53 ? 9.227 65.75 16.422 1 40.78 53 ASP B C 1
ATOM 3311 O O . ASP B 1 53 ? 9.547 65.125 15.398 1 40.78 53 ASP B O 1
ATOM 3315 N N . ARG B 1 54 ? 10.305 66.062 17.078 1 39.44 54 ARG B N 1
ATOM 3316 C CA . ARG B 1 54 ? 11.586 65.375 16.844 1 39.44 54 ARG B CA 1
ATOM 3317 C C . ARG B 1 54 ? 11.547 63.906 17.234 1 39.44 54 ARG B C 1
ATOM 3319 O O . ARG B 1 54 ? 12.43 63.156 16.859 1 39.44 54 ARG B O 1
ATOM 3326 N N . ALA B 1 55 ? 10.969 63.469 18.203 1 33.41 55 ALA B N 1
ATOM 3327 C CA . ALA B 1 55 ? 10.953 62.031 18.453 1 33.41 55 ALA B CA 1
ATOM 3328 C C . ALA B 1 55 ? 10.227 61.312 17.328 1 33.41 55 ALA B C 1
ATOM 3330 O O . ALA B 1 55 ? 10.219 60.062 17.281 1 33.41 55 ALA B O 1
ATOM 3331 N N . ALA B 1 56 ? 9.625 62 16.438 1 32.19 56 ALA B N 1
ATOM 3332 C CA . ALA B 1 56 ? 9.141 61.281 15.258 1 32.19 56 ALA B CA 1
ATOM 3333 C C . ALA B 1 56 ? 10.281 61 14.281 1 32.19 56 ALA B C 1
ATOM 3335 O O . ALA B 1 56 ? 10.242 60 13.531 1 32.19 56 ALA B O 1
ATOM 3336 N N . ALA B 1 57 ? 11.172 61.906 13.969 1 31.69 57 ALA B N 1
ATOM 3337 C CA . ALA B 1 57 ? 12.047 61.688 12.82 1 31.69 57 ALA B CA 1
ATOM 3338 C C . ALA B 1 57 ? 13.125 60.656 13.141 1 31.69 57 ALA B C 1
ATOM 3340 O O . ALA B 1 57 ? 13.555 59.906 12.266 1 31.69 57 ALA B O 1
ATOM 3341 N N . ALA B 1 58 ? 14 60.906 13.953 1 33.34 58 ALA B N 1
ATOM 3342 C CA . ALA B 1 58 ? 15.211 60.094 14.031 1 33.34 58 ALA B CA 1
ATOM 3343 C C . ALA B 1 58 ? 14.875 58.656 14.352 1 33.34 58 ALA B C 1
ATOM 3345 O O . ALA B 1 58 ? 15.719 57.75 14.211 1 33.34 58 ALA B O 1
ATOM 3346 N N . ALA B 1 59 ? 14.156 58.5 15.312 1 31.08 59 ALA B N 1
ATOM 3347 C CA . ALA B 1 59 ? 13.906 57.094 15.672 1 31.08 59 ALA B CA 1
ATOM 3348 C C . ALA B 1 59 ? 13.133 56.375 14.562 1 31.08 59 ALA B C 1
ATOM 3350 O O . ALA B 1 59 ? 11.977 56 14.758 1 31.08 59 ALA B O 1
ATOM 3351 N N . SER B 1 60 ? 13.164 57.062 13.391 1 28.3 60 SER B N 1
ATOM 3352 C CA . SER B 1 60 ? 12.633 56.031 12.508 1 28.3 60 SER B CA 1
ATOM 3353 C C . SER B 1 60 ? 13.516 54.781 12.523 1 28.3 60 SER B C 1
ATOM 3355 O O . SER B 1 60 ? 14.648 54.812 12.031 1 28.3 60 SER B O 1
ATOM 3357 N N . PRO B 1 61 ? 13.844 54.219 13.594 1 31.3 61 PRO B N 1
ATOM 3358 C CA . PRO B 1 61 ? 14.719 53.125 13.227 1 31.3 61 PRO B CA 1
ATOM 3359 C C . PRO B 1 61 ? 14.508 52.656 11.789 1 31.3 61 PRO B C 1
ATOM 3361 O O . PRO B 1 61 ? 13.453 52.906 11.203 1 31.3 61 PRO B O 1
ATOM 3364 N N . PRO B 1 62 ? 15.547 52.531 10.867 1 31.36 62 PRO B N 1
ATOM 3365 C CA . PRO B 1 62 ? 15.094 51.844 9.648 1 31.36 62 PRO B CA 1
ATOM 3366 C C . PRO B 1 62 ? 13.812 51.062 9.859 1 31.36 62 PRO B C 1
ATOM 3368 O O . PRO B 1 62 ? 13.562 50.562 10.961 1 31.36 62 PRO B O 1
ATOM 3371 N N . SER B 1 63 ? 12.672 51.625 9.438 1 30.36 63 SER B N 1
ATOM 3372 C CA . SER B 1 63 ? 11.516 50.719 9.43 1 30.36 63 SER B CA 1
ATOM 3373 C C . SER B 1 63 ? 11.945 49.25 9.359 1 30.36 63 SER B C 1
ATOM 3375 O O . SER B 1 63 ? 12.43 48.812 8.328 1 30.36 63 SER B O 1
ATOM 3377 N N . ALA B 1 64 ? 12.758 48.938 10.227 1 35.28 64 ALA B N 1
ATOM 3378 C CA . ALA B 1 64 ? 12.734 47.5 10 1 35.28 64 ALA B CA 1
ATOM 3379 C C . ALA B 1 64 ? 11.414 47.062 9.383 1 35.28 64 ALA B C 1
ATOM 3381 O O . ALA B 1 64 ? 10.352 47.562 9.75 1 35.28 64 ALA B O 1
ATOM 3382 N N . PRO B 1 65 ? 11.383 46.812 8.039 1 33.53 65 PRO B N 1
ATOM 3383 C CA . PRO B 1 65 ? 10 46.469 7.703 1 33.53 65 PRO B CA 1
ATOM 3384 C C . PRO B 1 65 ? 9.164 46.094 8.93 1 33.53 65 PRO B C 1
ATOM 3386 O O . PRO B 1 65 ? 9.57 45.25 9.734 1 33.53 65 PRO B O 1
ATOM 3389 N N . THR B 1 66 ? 8.875 47.156 9.742 1 33.75 66 THR B N 1
ATOM 3390 C CA . THR B 1 66 ? 7.84 46.781 10.703 1 33.75 66 THR B CA 1
ATOM 3391 C C . THR B 1 66 ? 6.965 45.656 10.156 1 33.75 66 THR B C 1
ATOM 3393 O O . THR B 1 66 ? 5.93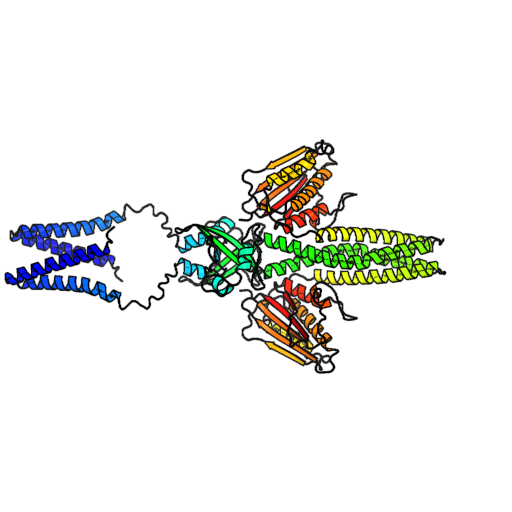 45.906 9.539 1 33.75 66 THR B O 1
ATOM 3396 N N . GLY B 1 67 ? 7.422 45.219 9.094 1 34.84 67 GLY B N 1
ATOM 3397 C CA . GLY B 1 67 ? 6.672 44 8.867 1 34.84 67 GLY B CA 1
ATOM 3398 C C . GLY B 1 67 ? 6.113 43.406 10.141 1 34.84 67 GLY B C 1
ATOM 3399 O O . GLY B 1 67 ? 6.859 42.844 10.945 1 34.84 67 GLY B O 1
ATOM 3400 N N . HIS B 1 68 ? 5.48 44.344 10.945 1 36.56 68 HIS B N 1
ATOM 3401 C CA . HIS B 1 68 ? 4.566 43.688 11.875 1 36.56 68 HIS B CA 1
ATOM 3402 C C . HIS B 1 68 ? 4.418 42.188 11.555 1 36.56 68 HIS B C 1
ATOM 3404 O O . HIS B 1 68 ? 3.721 41.812 10.602 1 36.56 68 HIS B O 1
ATOM 3410 N N . SER B 1 69 ? 5.402 41.688 11.414 1 44.81 69 SER B N 1
ATOM 3411 C CA . SER B 1 69 ? 5.258 40.25 11.383 1 44.81 69 SER B CA 1
ATOM 3412 C C . SER B 1 69 ? 4.047 39.781 12.195 1 44.81 69 SER B C 1
ATOM 3414 O O . SER B 1 69 ? 4.035 39.906 13.422 1 44.81 69 SER B O 1
ATOM 3416 N N . ASP B 1 70 ? 2.764 40.406 11.797 1 53.84 70 ASP B N 1
ATOM 3417 C CA . ASP B 1 70 ? 1.503 39.875 12.312 1 53.84 70 ASP B CA 1
ATOM 3418 C C . ASP B 1 70 ? 1.729 38.594 13.141 1 53.84 70 ASP B C 1
ATOM 3420 O O . ASP B 1 70 ? 2.357 37.656 12.664 1 53.84 70 ASP B O 1
ATOM 3424 N N . PRO B 1 71 ? 1.826 39.031 14.562 1 56.41 71 PRO B N 1
ATOM 3425 C CA . PRO B 1 71 ? 1.99 37.844 15.414 1 56.41 71 PRO B CA 1
ATOM 3426 C C . PRO B 1 71 ? 1.503 36.562 14.75 1 56.41 71 PRO B C 1
ATOM 3428 O O . PRO B 1 71 ? 2.068 35.5 14.984 1 56.41 71 PRO B O 1
ATOM 3431 N N . VAL B 1 72 ? 0.606 36.875 13.914 1 65.31 72 VAL B N 1
ATOM 3432 C CA . VAL B 1 72 ? 0.06 35.719 13.242 1 65.31 72 VAL B CA 1
ATOM 3433 C C . VAL B 1 72 ? 1.098 35.156 12.281 1 65.31 72 VAL B C 1
ATOM 3435 O O . VAL B 1 72 ? 1.287 33.938 12.211 1 65.31 72 VAL B O 1
ATOM 3438 N N . HIS B 1 73 ? 1.829 36.094 11.68 1 66.06 73 HIS B N 1
ATOM 3439 C CA . HIS B 1 73 ? 2.797 35.625 10.695 1 66.06 73 HIS B CA 1
ATOM 3440 C C . HIS B 1 73 ? 3.971 34.938 11.367 1 66.06 73 HIS B C 1
ATOM 3442 O O . HIS B 1 73 ? 4.473 33.906 10.859 1 66.06 73 HIS B O 1
ATOM 3448 N N . VAL B 1 74 ? 4.336 35.531 12.461 1 67 74 VAL B N 1
ATOM 3449 C CA . VAL B 1 74 ? 5.441 34.906 13.195 1 67 74 VAL B CA 1
ATOM 3450 C C . VAL B 1 74 ? 5.051 33.531 13.68 1 67 74 VAL B C 1
ATOM 3452 O O . VAL B 1 74 ? 5.844 32.594 13.594 1 67 74 VAL B O 1
ATOM 3455 N N . PHE B 1 75 ? 3.867 33.438 14.031 1 71.38 75 PHE B N 1
ATOM 3456 C CA . PHE B 1 75 ? 3.408 32.156 14.531 1 71.38 75 PHE B CA 1
ATOM 3457 C C . PHE B 1 75 ? 3.307 31.125 13.406 1 71.38 75 PHE B C 1
ATOM 3459 O O . PHE B 1 75 ? 3.707 29.969 13.57 1 71.38 75 PHE B O 1
ATOM 3466 N N . LEU B 1 76 ? 2.855 31.641 12.258 1 78.38 76 LEU B N 1
ATOM 3467 C CA . LEU B 1 76 ? 2.695 30.75 11.117 1 78.38 76 LEU B CA 1
ATOM 3468 C C . LEU B 1 76 ? 4.043 30.219 10.648 1 78.38 76 LEU B C 1
ATOM 3470 O O . LEU B 1 76 ? 4.141 29.078 10.18 1 78.38 76 LEU B O 1
ATOM 3474 N N . ASP B 1 77 ? 4.996 31 10.828 1 81.44 77 ASP B N 1
ATOM 3475 C CA . ASP B 1 77 ? 6.328 30.594 10.383 1 81.44 77 ASP B CA 1
ATOM 3476 C C . ASP B 1 77 ? 6.914 29.516 11.289 1 81.44 77 ASP B C 1
ATOM 3478 O O . ASP B 1 77 ? 7.906 28.875 10.938 1 81.44 77 ASP B O 1
ATOM 3482 N N . GLN B 1 78 ? 6.25 29.297 12.375 1 73.81 78 GLN B N 1
ATOM 3483 C CA . GLN B 1 78 ? 6.719 28.266 13.289 1 73.81 78 GLN B CA 1
ATOM 3484 C C . GLN B 1 78 ? 6.062 26.922 12.984 1 73.81 78 GLN B C 1
ATOM 3486 O O . GLN B 1 78 ? 6.508 25.875 13.477 1 73.81 78 GLN B O 1
ATOM 3491 N N . ILE B 1 79 ? 5.023 26.969 12.195 1 76 79 ILE B N 1
ATOM 3492 C CA . ILE B 1 79 ? 4.355 25.734 11.812 1 76 79 ILE B CA 1
ATOM 3493 C C . ILE B 1 79 ? 5.168 25.016 10.734 1 76 79 ILE B C 1
ATOM 3495 O O . ILE B 1 79 ? 5.438 25.578 9.672 1 76 79 ILE B O 1
ATOM 3499 N N . PRO B 1 80 ? 5.578 23.812 10.961 1 77.19 80 PRO B N 1
ATOM 3500 C CA . PRO B 1 80 ? 6.473 23.125 10.023 1 77.19 80 PRO B CA 1
ATOM 3501 C C . PRO B 1 80 ? 5.727 22.531 8.828 1 77.19 80 PRO B C 1
ATOM 3503 O O . PRO B 1 80 ? 6.305 21.766 8.062 1 77.19 80 PRO B O 1
ATOM 3506 N N . LEU B 1 81 ? 4.555 22.859 8.617 1 84.62 81 LEU B N 1
ATOM 3507 C CA . LEU B 1 81 ? 3.777 22.391 7.477 1 84.62 81 LEU B CA 1
ATOM 3508 C C . LEU B 1 81 ? 3.535 23.531 6.488 1 84.62 81 LEU B C 1
ATOM 3510 O O . LEU B 1 81 ? 3.131 24.625 6.883 1 84.62 81 LEU B O 1
ATOM 3514 N N . PRO B 1 82 ? 3.881 23.219 5.25 1 89.56 82 PRO B N 1
ATOM 3515 C CA . PRO B 1 82 ? 3.625 24.281 4.262 1 89.56 82 PRO B CA 1
ATOM 3516 C C . PRO B 1 82 ? 2.158 24.703 4.215 1 89.56 82 PRO B C 1
ATOM 3518 O O . PRO B 1 82 ? 1.271 23.844 4.086 1 89.56 82 PRO B O 1
ATOM 3521 N N . LEU B 1 83 ? 1.974 25.969 4.379 1 89.38 83 LEU B N 1
ATOM 3522 C CA . LEU B 1 83 ? 0.656 26.578 4.277 1 89.38 83 LEU B CA 1
ATOM 3523 C C . LEU B 1 83 ? 0.561 27.469 3.033 1 89.38 83 LEU B C 1
ATOM 3525 O O . LEU B 1 83 ? 1.4 28.344 2.824 1 89.38 83 LEU B O 1
ATOM 3529 N N . ILE B 1 84 ? -0.479 27.156 2.25 1 90.81 84 ILE B N 1
ATOM 3530 C CA . ILE B 1 84 ? -0.646 27.859 0.982 1 90.81 84 ILE B CA 1
ATOM 3531 C C . ILE B 1 84 ? -2.008 28.547 0.952 1 90.81 84 ILE B C 1
ATOM 3533 O O . ILE B 1 84 ? -3.029 27.938 1.265 1 90.81 84 ILE B O 1
ATOM 3537 N N . SER B 1 85 ? -2.016 29.781 0.678 1 90.12 85 SER B N 1
ATOM 3538 C CA . SER B 1 85 ? -3.264 30.531 0.52 1 90.12 85 SER B CA 1
ATOM 3539 C C . SER B 1 85 ? -3.725 30.531 -0.934 1 90.12 85 SER B C 1
ATOM 3541 O O . SER B 1 85 ? -2.924 30.75 -1.845 1 90.12 85 SER B O 1
ATOM 3543 N N . LEU B 1 86 ? -4.918 30.125 -1.029 1 88.06 86 LEU B N 1
ATOM 3544 C CA . LEU B 1 86 ? -5.539 30.109 -2.35 1 88.06 86 LEU B CA 1
ATOM 3545 C C . LEU B 1 86 ? -6.684 31.125 -2.424 1 88.06 86 LEU B C 1
ATOM 3547 O O . LEU B 1 86 ? -7.785 30.844 -1.937 1 88.06 86 LEU B O 1
ATOM 3551 N N . ALA B 1 87 ? -6.434 32.281 -2.977 1 82.06 87 ALA B N 1
ATOM 3552 C CA . ALA B 1 87 ? -7.477 33.281 -3.207 1 82.06 87 ALA B CA 1
ATOM 3553 C C . ALA B 1 87 ? -8.148 33.062 -4.559 1 82.06 87 ALA B C 1
ATOM 3555 O O . ALA B 1 87 ? -7.527 32.562 -5.5 1 82.06 87 ALA B O 1
ATOM 3556 N N . PRO B 1 88 ? -9.5 33.406 -4.578 1 77.38 88 PRO B N 1
ATOM 3557 C CA . PRO B 1 88 ? -10.188 33.281 -5.863 1 77.38 88 PRO B CA 1
ATOM 3558 C C . PRO B 1 88 ? -9.516 34.094 -6.977 1 77.38 88 PRO B C 1
ATOM 3560 O O . PRO B 1 88 ? -9.312 35.281 -6.828 1 77.38 88 PRO B O 1
ATOM 3563 N N . GLY B 1 89 ? -9.148 33.406 -8.008 1 74.5 89 GLY B N 1
ATOM 3564 C CA . GLY B 1 89 ? -8.602 34.062 -9.188 1 74.5 89 GLY B CA 1
ATOM 3565 C C . GLY B 1 89 ? -7.156 34.5 -9.016 1 74.5 89 GLY B C 1
ATOM 3566 O O . GLY B 1 89 ? -6.562 35.062 -9.922 1 74.5 89 GLY B O 1
ATOM 3567 N N . GLY B 1 90 ? -6.625 34.25 -7.863 1 78.62 90 GLY B N 1
ATOM 3568 C CA . GLY B 1 90 ? -5.262 34.688 -7.621 1 78.62 90 GLY B CA 1
ATOM 3569 C C . GLY B 1 90 ? -4.246 33.562 -7.715 1 78.62 90 GLY B C 1
ATOM 3570 O O . GLY B 1 90 ? -4.613 32.406 -7.93 1 78.62 90 GLY B O 1
ATOM 3571 N N . MET B 1 91 ? -3.008 34.031 -7.727 1 87.69 91 MET B N 1
ATOM 3572 C CA . MET B 1 91 ? -1.908 33.062 -7.664 1 87.69 91 MET B CA 1
ATOM 3573 C C . MET B 1 91 ? -1.773 32.469 -6.262 1 87.69 91 MET B C 1
ATOM 3575 O O . MET B 1 91 ? -1.918 33.188 -5.27 1 87.69 91 MET B O 1
ATOM 3579 N N . PRO B 1 92 ? -1.55 31.141 -6.25 1 91.94 92 PRO B N 1
ATOM 3580 C CA . PRO B 1 92 ? -1.277 30.578 -4.926 1 91.94 92 PRO B CA 1
ATOM 3581 C C . PRO B 1 92 ? -0.081 31.234 -4.242 1 91.94 92 PRO B C 1
ATOM 3583 O O . PRO B 1 92 ? 0.907 31.562 -4.902 1 91.94 92 PRO B O 1
ATOM 3586 N N . GLN B 1 93 ? -0.216 31.469 -2.92 1 92.88 93 GLN B N 1
ATOM 3587 C CA . GLN B 1 93 ? 0.83 32.156 -2.176 1 92.88 93 GLN B CA 1
ATOM 3588 C C . GLN B 1 93 ? 1.33 31.328 -1.008 1 92.88 93 GLN B C 1
ATOM 3590 O O . GLN B 1 93 ? 0.542 30.656 -0.341 1 92.88 93 GLN B O 1
ATOM 3595 N N . ALA B 1 94 ? 2.596 31.422 -0.775 1 93.69 94 ALA B N 1
ATOM 3596 C CA . ALA B 1 94 ? 3.195 30.766 0.391 1 93.69 94 ALA B CA 1
ATOM 3597 C C . ALA B 1 94 ? 2.979 31.609 1.65 1 93.69 94 ALA B C 1
ATOM 3599 O O . ALA B 1 94 ? 3.455 32.75 1.742 1 93.69 94 ALA B O 1
ATOM 3600 N N . VAL B 1 95 ? 2.367 30.984 2.631 1 88.88 95 VAL B N 1
ATOM 3601 C CA . VAL B 1 95 ? 1.918 31.734 3.799 1 88.88 95 VAL B CA 1
ATOM 3602 C C . VAL B 1 95 ? 2.982 31.672 4.891 1 88.88 95 VAL B C 1
ATOM 3604 O O . VAL B 1 95 ? 3.125 32.625 5.68 1 88.88 95 VAL B O 1
ATOM 3607 N N . ASN B 1 96 ? 3.67 30.594 4.957 1 88.69 96 ASN B N 1
ATOM 3608 C CA . ASN B 1 96 ? 4.645 30.453 6.031 1 88.69 96 ASN B CA 1
ATOM 3609 C C . ASN B 1 96 ? 6.012 30.031 5.5 1 88.69 96 ASN B C 1
ATOM 3611 O O . ASN B 1 96 ? 6.184 29.844 4.293 1 88.69 96 ASN B O 1
ATOM 3615 N N . ARG B 1 97 ? 6.949 29.953 6.438 1 89.56 97 ARG B N 1
ATOM 3616 C CA . ARG B 1 97 ? 8.336 29.672 6.074 1 89.56 97 ARG B CA 1
ATOM 3617 C C . ARG B 1 97 ? 8.453 28.297 5.418 1 89.56 97 ARG B C 1
ATOM 3619 O O . ARG B 1 97 ? 9.195 28.125 4.453 1 89.56 97 ARG B O 1
ATOM 3626 N N . ALA B 1 98 ? 7.719 27.359 5.945 1 89.5 98 ALA B N 1
ATOM 3627 C CA . ALA B 1 98 ? 7.766 26 5.391 1 89.5 98 ALA B CA 1
ATOM 3628 C C . ALA B 1 98 ? 7.34 26 3.926 1 89.5 98 ALA B C 1
ATOM 3630 O O . ALA B 1 98 ? 7.961 25.328 3.094 1 89.5 98 ALA B O 1
ATOM 3631 N N . ALA B 1 99 ? 6.305 26.719 3.613 1 92.75 99 ALA B N 1
ATOM 3632 C CA . ALA B 1 99 ? 5.832 26.797 2.234 1 92.75 99 ALA B CA 1
ATOM 3633 C C . ALA B 1 99 ? 6.844 27.516 1.35 1 92.75 99 ALA B C 1
ATOM 3635 O O . ALA B 1 99 ? 7.109 27.094 0.224 1 92.75 99 ALA B O 1
ATOM 3636 N N . ARG B 1 100 ? 7.391 28.562 1.865 1 93.75 100 ARG B N 1
ATOM 3637 C CA . ARG B 1 100 ? 8.375 29.328 1.104 1 93.75 100 ARG B CA 1
ATOM 3638 C C . ARG B 1 100 ? 9.609 28.469 0.807 1 93.75 100 ARG B C 1
ATOM 3640 O O . ARG B 1 100 ? 10.164 28.531 -0.293 1 93.75 100 ARG B O 1
ATOM 3647 N N . ALA B 1 101 ? 9.945 27.719 1.758 1 90.12 101 ALA B N 1
ATOM 3648 C CA . ALA B 1 101 ? 11.094 26.844 1.572 1 90.12 101 ALA B CA 1
ATOM 3649 C C . ALA B 1 101 ? 10.781 25.75 0.555 1 90.12 101 ALA B C 1
ATOM 3651 O O . ALA B 1 101 ? 11.602 25.453 -0.321 1 90.12 101 ALA B O 1
ATOM 3652 N N . LEU B 1 102 ? 9.656 25.125 0.643 1 90.25 102 LEU B N 1
ATOM 3653 C CA . LEU B 1 102 ? 9.266 24.016 -0.232 1 90.25 102 LEU B CA 1
ATOM 3654 C C . LEU B 1 102 ? 9.195 24.484 -1.685 1 90.25 102 LEU B C 1
ATOM 3656 O O . LEU B 1 102 ? 9.703 23.797 -2.58 1 90.25 102 LEU B O 1
ATOM 3660 N N . PHE B 1 103 ? 8.625 25.625 -1.86 1 93.12 103 PHE B N 1
ATOM 3661 C CA . PHE B 1 103 ? 8.391 26.078 -3.223 1 93.12 103 PHE B CA 1
ATOM 3662 C C . PHE B 1 103 ? 9.5 27.031 -3.664 1 93.12 103 PHE B C 1
ATOM 3664 O O . PHE B 1 103 ? 9.469 27.562 -4.777 1 93.12 103 PHE B O 1
ATOM 3671 N N . GLU B 1 104 ? 10.445 27.234 -2.781 1 90.69 104 GLU B N 1
ATOM 3672 C CA . GLU B 1 104 ? 11.57 28.109 -3.068 1 90.69 104 GLU B CA 1
ATOM 3673 C C . GLU B 1 104 ? 11.086 29.469 -3.586 1 90.69 104 GLU B C 1
ATOM 3675 O O . GLU B 1 104 ? 11.516 29.922 -4.648 1 90.69 104 GLU B O 1
ATOM 3680 N N . THR B 1 105 ? 10.227 30.062 -2.799 1 89.94 105 THR B N 1
ATOM 3681 C CA . THR B 1 105 ? 9.648 31.359 -3.139 1 89.94 105 THR B CA 1
ATOM 3682 C C . THR B 1 105 ? 9.492 32.219 -1.892 1 89.94 105 THR B C 1
ATOM 3684 O O . THR B 1 105 ? 9.531 31.719 -0.769 1 89.94 105 THR B O 1
ATOM 3687 N N . ASP B 1 106 ? 9.344 33.469 -2.16 1 88.25 106 ASP B N 1
ATOM 3688 C CA . ASP B 1 106 ? 9.117 34.375 -1.038 1 88.25 106 ASP B CA 1
ATOM 3689 C C . ASP B 1 106 ? 7.633 34.656 -0.854 1 88.25 106 ASP B C 1
ATOM 3691 O O . ASP B 1 106 ? 7.203 35.062 0.226 1 88.25 106 ASP B O 1
ATOM 3695 N N . ASP B 1 107 ? 6.973 34.438 -1.916 1 88.31 107 ASP B N 1
ATOM 3696 C CA . ASP B 1 107 ? 5.555 34.781 -1.83 1 88.31 107 ASP B CA 1
ATOM 3697 C C . ASP B 1 107 ? 4.734 33.938 -2.803 1 88.31 107 ASP B C 1
ATOM 3699 O O . ASP B 1 107 ? 4.375 32.812 -2.494 1 88.31 107 ASP B O 1
ATOM 3703 N N . ALA B 1 108 ? 4.684 34.344 -4.082 1 90.44 108 ALA B N 1
ATOM 3704 C CA . ALA B 1 108 ? 3.848 33.688 -5.074 1 90.44 108 ALA B CA 1
ATOM 3705 C C . ALA B 1 108 ? 4.465 32.344 -5.52 1 90.44 108 ALA B C 1
ATOM 3707 O O . ALA B 1 108 ? 5.68 32.281 -5.719 1 90.44 108 ALA B O 1
ATOM 3708 N N . ILE B 1 109 ? 3.65 31.359 -5.625 1 92.25 109 ILE B N 1
ATOM 3709 C CA . ILE B 1 109 ? 4.098 30.016 -6.023 1 92.25 109 ILE B CA 1
ATOM 3710 C C . ILE B 1 109 ? 4.012 29.875 -7.539 1 92.25 109 ILE B C 1
ATOM 3712 O O . ILE B 1 109 ? 2.918 29.891 -8.109 1 92.25 109 ILE B O 1
ATOM 3716 N N . VAL B 1 110 ? 5.18 29.75 -8.078 1 89.62 110 VAL B N 1
ATOM 3717 C CA . VAL B 1 110 ? 5.25 29.578 -9.523 1 89.62 110 VAL B CA 1
ATOM 3718 C C . VAL B 1 110 ? 5.633 28.141 -9.859 1 89.62 110 VAL B C 1
ATOM 3720 O O . VAL B 1 110 ? 4.938 27.484 -10.633 1 89.62 110 VAL B O 1
ATOM 3723 N N . ARG B 1 111 ? 6.738 27.734 -9.195 1 88.81 111 ARG B N 1
ATOM 3724 C CA . ARG B 1 111 ? 7.148 26.344 -9.375 1 88.81 111 ARG B CA 1
ATOM 3725 C C . ARG B 1 111 ? 6.195 25.406 -8.656 1 88.81 111 ARG B C 1
ATOM 3727 O O . ARG B 1 111 ? 5.883 25.594 -7.484 1 88.81 111 ARG B O 1
ATOM 3734 N N . GLY B 1 112 ? 5.734 24.391 -9.336 1 88.12 112 GLY B N 1
ATOM 3735 C CA . GLY B 1 112 ? 4.832 23.422 -8.734 1 88.12 112 GLY B CA 1
ATOM 3736 C C . GLY B 1 112 ? 3.379 23.859 -8.773 1 88.12 112 GLY B C 1
ATOM 3737 O O . GLY B 1 112 ? 2.502 23.156 -8.266 1 88.12 112 GLY B O 1
ATOM 3738 N N . ARG B 1 113 ? 3.197 25 -9.367 1 87.25 113 ARG B N 1
ATOM 3739 C CA . ARG B 1 113 ? 1.855 25.562 -9.406 1 87.25 113 ARG B CA 1
ATOM 3740 C C . ARG B 1 113 ? 0.885 24.641 -10.133 1 87.25 113 ARG B C 1
ATOM 3742 O O . ARG B 1 113 ? -0.237 24.422 -9.672 1 87.25 113 ARG B O 1
ATOM 3749 N N . GLU B 1 114 ? 1.29 24.125 -11.219 1 85.94 114 GLU B N 1
ATOM 3750 C CA . GLU B 1 114 ? 0.411 23.281 -12.008 1 85.94 114 GLU B CA 1
ATOM 3751 C C . GLU B 1 114 ? -0.02 22.047 -11.211 1 85.94 114 GLU B C 1
ATOM 3753 O O . GLU B 1 114 ? -1.191 21.656 -11.242 1 85.94 114 GLU B O 1
ATOM 3758 N N . ALA B 1 115 ? 0.926 21.469 -10.531 1 85.88 115 ALA B N 1
ATOM 3759 C CA . ALA B 1 115 ? 0.609 20.297 -9.719 1 85.88 115 ALA B CA 1
ATOM 3760 C C . ALA B 1 115 ? -0.354 20.656 -8.594 1 85.88 115 ALA B C 1
ATOM 3762 O O . ALA B 1 115 ? -1.296 19.906 -8.312 1 85.88 115 ALA B O 1
ATOM 3763 N N . LEU B 1 116 ? -0.1 21.766 -8.031 1 85.38 116 LEU B N 1
ATOM 3764 C CA . LEU B 1 116 ? -0.928 22.219 -6.922 1 85.38 116 LEU B CA 1
ATOM 3765 C C . LEU B 1 116 ? -2.355 22.5 -7.387 1 85.38 116 LEU B C 1
ATOM 3767 O O . LEU B 1 116 ? -3.314 22.047 -6.754 1 85.38 116 LEU B O 1
ATOM 3771 N N . LEU B 1 117 ? -2.492 23.172 -8.508 1 82.06 117 LEU B N 1
ATOM 3772 C CA . LEU B 1 117 ? -3.811 23.531 -9.016 1 82.06 117 LEU B CA 1
ATOM 3773 C C . LEU B 1 117 ? -4.574 22.281 -9.461 1 82.06 117 LEU B C 1
ATOM 3775 O O . LEU B 1 117 ? -5.789 22.188 -9.266 1 82.06 117 LEU B O 1
ATOM 3779 N N . SER B 1 118 ? -3.836 21.391 -10.031 1 79.25 118 SER B N 1
ATOM 3780 C CA . SER B 1 118 ? -4.473 20.141 -10.453 1 79.25 118 SER B CA 1
ATOM 3781 C C . SER B 1 118 ? -5.031 19.375 -9.266 1 79.25 118 SER B C 1
ATOM 3783 O O . SER B 1 118 ? -6.102 18.766 -9.359 1 79.25 118 SER B O 1
ATOM 3785 N N . ALA B 1 119 ? -4.336 19.469 -8.164 1 77.19 119 ALA B N 1
ATOM 3786 C CA . ALA B 1 119 ? -4.754 18.75 -6.961 1 77.19 119 ALA B CA 1
ATOM 3787 C C . ALA B 1 119 ? -5.957 19.422 -6.312 1 77.19 119 ALA B C 1
ATOM 3789 O O . ALA B 1 119 ? -6.703 18.797 -5.559 1 77.19 119 ALA B O 1
ATOM 3790 N N . LEU B 1 120 ? -6.098 20.688 -6.641 1 74.06 120 LEU B N 1
ATOM 3791 C CA . LEU B 1 120 ? -7.148 21.469 -6 1 74.06 120 LEU B CA 1
ATOM 3792 C C . LEU B 1 120 ? -8.43 21.438 -6.828 1 74.06 120 LEU B C 1
ATOM 3794 O O . LEU B 1 120 ? -9.492 21.812 -6.344 1 74.06 120 LEU B O 1
ATOM 3798 N N . THR B 1 121 ? -8.367 21.062 -8 1 68.31 121 THR B N 1
ATOM 3799 C CA . THR B 1 121 ? -9.531 21.047 -8.883 1 68.31 121 THR B CA 1
ATOM 3800 C C . THR B 1 121 ? -10.32 19.766 -8.711 1 68.31 121 THR B C 1
ATOM 3802 O O . THR B 1 121 ? -9.766 18.672 -8.812 1 68.31 121 THR B O 1
ATOM 3805 N N . PRO B 1 122 ? -11.625 19.969 -8.117 1 59.28 122 PRO B N 1
ATOM 3806 C CA . PRO B 1 122 ? -12.469 18.766 -8.07 1 59.28 122 PRO B CA 1
ATOM 3807 C C . PRO B 1 122 ? -12.484 18 -9.398 1 59.28 122 PRO B C 1
ATOM 3809 O O . PRO B 1 122 ? -12.352 18.609 -10.461 1 59.28 122 PRO B O 1
ATOM 3812 N N . PRO B 1 123 ? -12.758 16.672 -9.516 1 53.03 123 PRO B N 1
ATOM 3813 C CA . PRO B 1 123 ? -12.922 15.789 -8.359 1 53.03 123 PRO B CA 1
ATOM 3814 C C . PRO B 1 123 ? -11.602 15.477 -7.66 1 53.03 123 PRO B C 1
ATOM 3816 O O . PRO B 1 123 ? -10.641 15.047 -8.305 1 53.03 123 PRO B O 1
ATOM 3819 N N . ASN B 1 124 ? -11.188 16.25 -6.734 1 53.81 124 ASN B N 1
ATOM 3820 C CA . ASN B 1 124 ? -9.953 16.484 -6 1 53.81 124 ASN B CA 1
ATOM 3821 C C . ASN B 1 124 ? -9.312 15.172 -5.555 1 53.81 124 ASN B C 1
ATOM 3823 O O . ASN B 1 124 ? -10 14.273 -5.07 1 53.81 124 ASN B O 1
ATOM 3827 N N . GLU B 1 125 ? -8.297 14.727 -6.391 1 58.22 125 GLU B N 1
ATOM 3828 C CA . GLU B 1 125 ? -7.477 13.734 -5.707 1 58.22 125 GLU B CA 1
ATOM 3829 C C . GLU B 1 125 ? -6.57 14.383 -4.664 1 58.22 125 GLU B C 1
ATOM 3831 O O . GLU B 1 125 ? -5.773 15.266 -4.992 1 58.22 125 GLU B O 1
ATOM 3836 N N . PRO B 1 126 ? -6.902 14.289 -3.375 1 60.28 126 PRO B N 1
ATOM 3837 C CA . PRO B 1 126 ? -6.102 14.969 -2.355 1 60.28 126 PRO B CA 1
ATOM 3838 C C . PRO B 1 126 ? -4.641 14.523 -2.359 1 60.28 126 PRO B C 1
ATOM 3840 O O . PRO B 1 126 ? -3.93 14.727 -1.371 1 60.28 126 PRO B O 1
ATOM 3843 N N . ARG B 1 127 ? -4.199 13.836 -3.602 1 68.25 127 ARG B N 1
ATOM 3844 C CA . ARG B 1 127 ? -2.785 13.477 -3.629 1 68.25 127 ARG B CA 1
ATOM 3845 C C . ARG B 1 127 ? -2.004 14.398 -4.555 1 68.25 127 ARG B C 1
ATOM 3847 O O . ARG B 1 127 ? -2.461 14.719 -5.656 1 68.25 127 ARG B O 1
ATOM 3854 N N . LEU B 1 128 ? -0.921 14.922 -3.982 1 82.25 128 LEU B N 1
ATOM 3855 C CA . LEU B 1 128 ? -0.07 15.859 -4.707 1 82.25 128 LEU B CA 1
ATOM 3856 C C . LEU B 1 128 ? 1.357 15.328 -4.805 1 82.25 128 LEU B C 1
ATOM 3858 O O . LEU B 1 128 ? 1.966 14.977 -3.793 1 82.25 128 LEU B O 1
ATOM 3862 N N . ASP B 1 129 ? 1.729 15.078 -6.047 1 85.19 129 ASP B N 1
ATOM 3863 C CA . ASP B 1 129 ? 3.137 14.773 -6.281 1 85.19 129 ASP B CA 1
ATOM 3864 C C . ASP B 1 129 ? 3.941 16.047 -6.535 1 85.19 129 ASP B C 1
ATOM 3866 O O . ASP B 1 129 ? 3.736 16.734 -7.543 1 85.19 129 ASP B O 1
ATOM 3870 N N . LEU B 1 130 ? 4.754 16.359 -5.574 1 86.62 130 LEU B N 1
ATOM 3871 C CA . LEU B 1 130 ? 5.547 17.578 -5.676 1 86.62 130 LEU B CA 1
ATOM 3872 C C . LEU B 1 130 ? 7.027 17.281 -5.449 1 86.62 130 LEU B C 1
ATOM 3874 O O . LEU B 1 130 ? 7.398 16.688 -4.43 1 86.62 130 LEU B O 1
ATOM 3878 N N . PHE B 1 131 ? 7.824 17.641 -6.438 1 85 131 PHE B N 1
ATOM 3879 C CA . PHE B 1 131 ? 9.281 17.594 -6.312 1 85 131 PHE B CA 1
ATOM 3880 C C . PHE B 1 131 ? 9.742 16.188 -5.938 1 85 131 PHE B C 1
ATOM 3882 O O . PHE B 1 131 ? 10.609 16.016 -5.082 1 85 131 PHE B O 1
ATOM 3889 N N . GLY B 1 132 ? 9.117 15.188 -6.449 1 80.5 132 GLY B N 1
ATOM 3890 C CA . GLY B 1 132 ? 9.539 13.805 -6.289 1 80.5 132 GLY B CA 1
ATOM 3891 C C . GLY B 1 132 ? 9 13.164 -5.023 1 80.5 132 GLY B C 1
ATOM 3892 O O . GLY B 1 132 ? 9.391 12.039 -4.68 1 80.5 132 GLY B O 1
ATOM 3893 N N . ARG B 1 133 ? 8.164 13.906 -4.34 1 88.06 133 ARG B N 1
ATOM 3894 C CA . ARG B 1 133 ? 7.57 13.375 -3.115 1 88.06 133 ARG B CA 1
ATOM 3895 C C . ARG B 1 133 ? 6.051 13.469 -3.152 1 88.06 133 ARG B C 1
ATOM 3897 O O . ARG B 1 133 ? 5.496 14.305 -3.877 1 88.06 133 ARG B O 1
ATOM 3904 N N . ARG B 1 134 ? 5.469 12.641 -2.305 1 87.5 134 ARG B N 1
ATOM 3905 C CA . ARG B 1 134 ? 4.012 12.641 -2.207 1 87.5 134 ARG B CA 1
ATOM 3906 C C . ARG B 1 134 ? 3.543 13.438 -0.994 1 87.5 134 ARG B C 1
ATOM 3908 O O . ARG B 1 134 ? 4.051 13.25 0.114 1 87.5 134 ARG B O 1
ATOM 3915 N N . TYR B 1 135 ? 2.527 14.305 -1.284 1 87.62 135 TYR B N 1
ATOM 3916 C CA . TYR B 1 135 ? 1.976 15.133 -0.221 1 87.62 135 TYR B CA 1
ATOM 3917 C C . TYR B 1 135 ? 0.469 14.938 -0.101 1 87.62 135 TYR B C 1
ATOM 3919 O O . TYR B 1 135 ? -0.229 14.805 -1.109 1 87.62 135 TYR B O 1
ATOM 3927 N N . ALA B 1 136 ? 0.028 14.867 1.111 1 83.31 136 ALA B N 1
ATOM 3928 C CA . ALA B 1 136 ? -1.404 14.977 1.376 1 83.31 136 ALA B CA 1
ATOM 3929 C C . ALA B 1 136 ? -1.84 16.438 1.451 1 83.31 136 ALA B C 1
ATOM 3931 O O . ALA B 1 136 ? -1.185 17.25 2.104 1 83.31 136 ALA B O 1
ATOM 3932 N N . LEU B 1 137 ? -2.896 16.703 0.723 1 83.75 137 LEU B N 1
ATOM 3933 C CA . LEU B 1 137 ? -3.408 18.078 0.672 1 83.75 137 LEU B CA 1
ATOM 3934 C C . LEU B 1 137 ? -4.723 18.188 1.437 1 83.75 137 LEU B C 1
ATOM 3936 O O . LEU B 1 137 ? -5.641 17.391 1.224 1 83.75 137 LEU B O 1
ATOM 3940 N N . THR B 1 138 ? -4.758 19.141 2.361 1 77.75 138 THR B N 1
ATOM 3941 C CA . THR B 1 138 ? -5.98 19.469 3.084 1 77.75 138 THR B CA 1
ATOM 3942 C C . THR B 1 138 ? -6.398 20.906 2.826 1 77.75 138 THR B C 1
ATOM 3944 O O . THR B 1 138 ? -5.57 21.812 2.891 1 77.75 138 THR B O 1
ATOM 3947 N N . LEU B 1 139 ? -7.68 21.062 2.527 1 79.31 139 LEU B N 1
ATOM 3948 C CA . LEU B 1 139 ? -8.195 22.391 2.217 1 79.31 139 LEU B CA 1
ATOM 3949 C C . LEU B 1 139 ? -9.188 22.844 3.279 1 79.31 139 LEU B C 1
ATOM 3951 O O . LEU B 1 139 ? -10.023 22.062 3.734 1 79.31 139 LEU B O 1
ATOM 3955 N N . ASN B 1 140 ? -8.969 24.125 3.648 1 76.38 140 ASN B N 1
ATOM 3956 C CA . ASN B 1 140 ? -9.898 24.75 4.586 1 76.38 140 ASN B CA 1
ATOM 3957 C C . ASN B 1 140 ? -10.297 26.156 4.137 1 76.38 140 ASN B C 1
ATOM 3959 O O . ASN B 1 140 ? -9.477 26.891 3.594 1 76.38 140 ASN B O 1
ATOM 3963 N N . GLU B 1 141 ? -11.547 26.422 4.375 1 78.44 141 GLU B N 1
ATOM 3964 C CA . GLU B 1 141 ? -12.008 27.781 4.105 1 78.44 141 GLU B CA 1
ATOM 3965 C C . GLU B 1 141 ? -11.844 28.688 5.332 1 78.44 141 GLU B C 1
ATOM 3967 O O . GLU B 1 141 ? -12.281 28.328 6.43 1 78.44 141 GLU B O 1
ATOM 3972 N N . VAL B 1 142 ? -11.078 29.719 5.117 1 75.5 142 VAL B N 1
ATOM 3973 C CA . VAL B 1 142 ? -10.828 30.672 6.199 1 75.5 142 VAL B CA 1
ATOM 3974 C C . VAL B 1 142 ? -11.523 31.984 5.895 1 75.5 142 VAL B C 1
ATOM 3976 O O . VAL B 1 142 ? -11.406 32.531 4.789 1 75.5 142 VAL B O 1
ATOM 3979 N N . GLN B 1 143 ? -12.328 32.406 6.852 1 76.75 143 GLN B N 1
ATOM 3980 C CA . GLN B 1 143 ? -13.008 33.688 6.711 1 76.75 143 GLN B CA 1
ATOM 3981 C C . GLN B 1 143 ? -12.25 34.812 7.445 1 76.75 143 GLN B C 1
ATOM 3983 O O . GLN B 1 143 ? -11.938 34.656 8.633 1 76.75 143 GLN B O 1
ATOM 3988 N N . THR B 1 144 ? -11.781 35.719 6.719 1 69.88 144 THR B N 1
ATOM 3989 C CA . THR B 1 144 ? -11.133 36.875 7.316 1 69.88 144 THR B CA 1
ATOM 3990 C C . THR B 1 144 ? -11.953 38.125 7.086 1 69.88 144 THR B C 1
ATOM 3992 O O . THR B 1 144 ? -13.031 38.094 6.492 1 69.88 144 THR B O 1
ATOM 3995 N N . GLU B 1 145 ? -11.555 39.188 7.75 1 67.75 145 GLU B N 1
ATOM 3996 C CA . GLU B 1 145 ? -12.211 40.469 7.539 1 67.75 145 GLU B CA 1
ATOM 3997 C C . GLU B 1 145 ? -12.156 40.906 6.07 1 67.75 145 GLU B C 1
ATOM 3999 O O . GLU B 1 145 ? -13.078 41.531 5.566 1 67.75 145 GLU B O 1
ATOM 4004 N N . ASP B 1 146 ? -11.07 40.594 5.363 1 68.38 146 ASP B N 1
ATOM 4005 C CA . ASP B 1 146 ? -10.836 41 3.979 1 68.38 146 ASP B CA 1
ATOM 4006 C C . ASP B 1 146 ? -11.531 40.031 3.008 1 68.38 146 ASP B C 1
ATOM 4008 O O . ASP B 1 146 ? -11.484 40.25 1.793 1 68.38 146 ASP B O 1
ATOM 4012 N N . GLY B 1 147 ? -12.172 39.062 3.553 1 75.12 147 GLY B N 1
ATOM 4013 C CA . GLY B 1 147 ? -12.852 38.094 2.695 1 75.12 147 GLY B CA 1
ATOM 4014 C C . GLY B 1 147 ? -12.477 36.656 2.996 1 75.12 147 GLY B C 1
ATOM 4015 O O . GLY B 1 147 ? -11.75 36.375 3.955 1 75.12 147 GLY B O 1
ATOM 4016 N N . ALA B 1 148 ? -13.141 35.812 2.168 1 78.88 148 ALA B N 1
ATOM 4017 C CA . ALA B 1 148 ? -12.922 34.406 2.371 1 78.88 148 ALA B CA 1
ATOM 4018 C C . ALA B 1 148 ? -11.812 33.875 1.459 1 78.88 148 ALA B C 1
ATOM 4020 O O . ALA B 1 148 ? -11.672 34.344 0.323 1 78.88 148 ALA B O 1
ATOM 4021 N N . PHE B 1 149 ? -10.867 33.125 2.008 1 81.12 149 PHE B N 1
ATOM 4022 C CA . PHE B 1 149 ? -9.883 32.406 1.187 1 81.12 149 PHE B CA 1
ATOM 4023 C C . PHE B 1 149 ? -9.695 30.984 1.657 1 81.12 149 PHE B C 1
ATOM 4025 O O . PHE B 1 149 ? -10.203 30.609 2.715 1 81.12 149 PHE B O 1
ATOM 4032 N N . ARG B 1 150 ? -9.094 30.203 0.719 1 85.06 150 ARG B N 1
ATOM 4033 C CA . ARG B 1 150 ? -8.82 28.812 1.068 1 85.06 150 ARG B CA 1
ATOM 4034 C C . ARG B 1 150 ? -7.363 28.625 1.489 1 85.06 150 ARG B C 1
ATOM 4036 O O . ARG B 1 150 ? -6.461 29.219 0.895 1 85.06 150 ARG B O 1
ATOM 4043 N N . LEU B 1 151 ? -7.219 27.953 2.59 1 85.12 151 LEU B N 1
ATOM 4044 C CA . LEU B 1 151 ? -5.895 27.609 3.1 1 85.12 151 LEU B CA 1
ATOM 4045 C C . LEU B 1 151 ? -5.594 26.125 2.863 1 85.12 151 LEU B C 1
ATOM 4047 O O . LEU B 1 151 ? -6.332 25.266 3.324 1 85.12 151 LEU B O 1
ATOM 4051 N N . ALA B 1 152 ? -4.547 25.922 2.066 1 86.19 152 ALA B N 1
ATOM 4052 C CA . ALA B 1 152 ? -4.113 24.547 1.806 1 86.19 152 ALA B CA 1
ATOM 4053 C C . ALA B 1 152 ? -2.906 24.188 2.666 1 86.19 152 ALA B C 1
ATOM 4055 O O . ALA B 1 152 ? -1.997 25 2.848 1 86.19 152 ALA B O 1
ATOM 4056 N N . THR B 1 153 ? -2.965 23.031 3.25 1 85.06 153 THR B N 1
ATOM 4057 C CA . THR B 1 153 ? -1.846 22.484 4.008 1 85.06 153 THR B CA 1
ATOM 4058 C C . THR B 1 153 ? -1.276 21.25 3.32 1 85.06 153 THR B C 1
ATOM 4060 O O . THR B 1 153 ? -2.027 20.375 2.873 1 85.06 153 THR B O 1
ATOM 4063 N N . LEU B 1 154 ? 0.051 21.188 3.242 1 88.06 154 LEU B N 1
ATOM 4064 C CA . LEU B 1 154 ? 0.715 20.031 2.629 1 88.06 154 LEU B CA 1
ATOM 4065 C C . LEU B 1 154 ? 1.453 19.203 3.676 1 88.06 154 LEU B C 1
ATOM 4067 O O . LEU B 1 154 ? 2.227 19.75 4.469 1 88.06 154 LEU B O 1
ATOM 4071 N N . THR B 1 155 ? 1.148 17.953 3.732 1 84.12 155 THR B N 1
ATOM 4072 C CA . THR B 1 155 ? 1.845 17.016 4.613 1 84.12 155 THR B CA 1
ATOM 4073 C C . THR B 1 155 ? 2.613 15.977 3.805 1 84.12 155 THR B C 1
ATOM 4075 O O . THR B 1 155 ? 2.027 15.258 2.992 1 84.12 155 THR B O 1
ATOM 4078 N N . ASP B 1 156 ? 3.902 15.914 4.074 1 86.5 156 ASP B N 1
ATOM 4079 C CA . ASP B 1 156 ? 4.715 14.906 3.404 1 86.5 156 ASP B CA 1
ATOM 4080 C C . ASP B 1 156 ? 4.355 13.5 3.887 1 86.5 156 ASP B C 1
ATOM 4082 O O . ASP B 1 156 ? 4.535 13.18 5.062 1 86.5 156 ASP B O 1
ATOM 4086 N N . VAL B 1 157 ? 3.834 12.664 2.943 1 86.31 157 VAL B N 1
ATOM 4087 C CA . VAL B 1 157 ? 3.387 11.344 3.357 1 86.31 157 VAL B CA 1
ATOM 4088 C C . VAL B 1 157 ? 4.18 10.273 2.605 1 86.31 157 VAL B C 1
ATOM 4090 O O . VAL B 1 157 ? 3.779 9.102 2.568 1 86.31 157 VAL B O 1
ATOM 4093 N N . GLN B 1 158 ? 5.285 10.602 2.107 1 88.69 158 GLN B N 1
ATOM 4094 C CA . GLN B 1 158 ? 6.055 9.695 1.264 1 88.69 158 GLN B CA 1
ATOM 4095 C C . GLN B 1 158 ? 6.496 8.461 2.045 1 88.69 158 GLN B C 1
ATOM 4097 O O . GLN B 1 158 ? 6.324 7.332 1.579 1 88.69 158 GLN B O 1
ATOM 4102 N N . SER B 1 159 ? 7.062 8.641 3.164 1 88.56 159 SER B N 1
ATOM 4103 C CA . SER B 1 159 ? 7.578 7.531 3.953 1 88.56 159 SER B CA 1
ATOM 4104 C C . SER B 1 159 ? 6.461 6.582 4.375 1 88.56 159 SER B C 1
ATOM 4106 O O . SER B 1 159 ? 6.641 5.363 4.383 1 88.56 159 SER B O 1
ATOM 4108 N N . GLU B 1 160 ? 5.391 7.172 4.707 1 85.94 160 GLU B N 1
ATOM 4109 C CA . GLU B 1 160 ? 4.242 6.352 5.09 1 85.94 160 GLU B CA 1
ATOM 4110 C C . GLU B 1 160 ? 3.754 5.504 3.916 1 85.94 160 GLU B C 1
ATOM 4112 O O 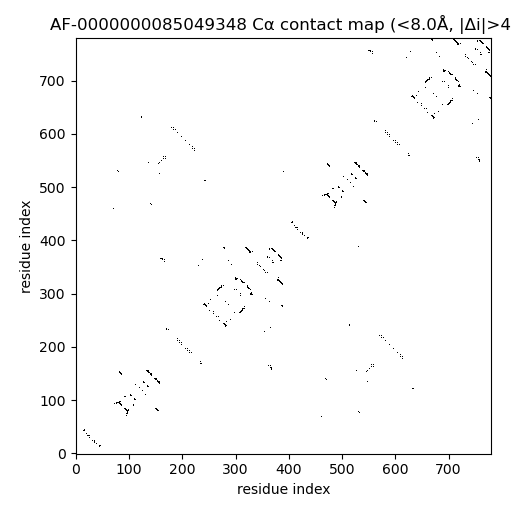. GLU B 1 160 ? 3.398 4.34 4.094 1 85.94 160 GLU B O 1
ATOM 4117 N N . ILE B 1 161 ? 3.727 6.113 2.793 1 88.81 161 ILE B N 1
ATOM 4118 C CA . ILE B 1 161 ? 3.314 5.41 1.583 1 88.81 161 ILE B CA 1
ATOM 4119 C C . ILE B 1 161 ? 4.238 4.223 1.336 1 88.81 161 ILE B C 1
ATOM 4121 O O . ILE B 1 161 ? 3.775 3.113 1.057 1 88.81 161 ILE B O 1
ATOM 4125 N N . TYR B 1 162 ? 5.488 4.406 1.486 1 91.12 162 TYR B N 1
ATOM 4126 C CA . TYR B 1 162 ? 6.449 3.326 1.292 1 91.12 162 TYR B CA 1
ATOM 4127 C C . TYR B 1 162 ? 6.199 2.191 2.279 1 91.12 162 TYR B C 1
ATOM 4129 O O . TYR B 1 162 ? 6.191 1.02 1.896 1 91.12 162 TYR B O 1
ATOM 4137 N N . ARG B 1 163 ? 5.965 2.488 3.449 1 89.75 163 ARG B N 1
ATOM 4138 C CA . ARG B 1 163 ? 5.734 1.474 4.473 1 89.75 163 ARG B CA 1
ATOM 4139 C C . ARG B 1 163 ? 4.469 0.679 4.18 1 89.75 163 ARG B C 1
ATOM 4141 O O . ARG B 1 163 ? 4.438 -0.541 4.359 1 89.75 163 ARG B O 1
ATOM 4148 N N . VAL B 1 164 ? 3.469 1.398 3.744 1 89.62 164 VAL B N 1
ATOM 4149 C CA . VAL B 1 164 ? 2.203 0.749 3.42 1 89.62 164 VAL B CA 1
ATOM 4150 C C . VAL B 1 164 ? 2.389 -0.176 2.219 1 89.62 164 VAL B C 1
ATOM 4152 O O . VAL B 1 164 ? 1.866 -1.293 2.201 1 89.62 164 VAL B O 1
ATOM 4155 N N . GLU B 1 165 ? 3.1 0.284 1.286 1 90.56 165 GLU B N 1
ATOM 4156 C CA . GLU B 1 165 ? 3.396 -0.545 0.122 1 90.56 165 GLU B CA 1
ATOM 4157 C C . GLU B 1 165 ? 4.105 -1.834 0.528 1 90.56 165 GLU B C 1
ATOM 4159 O O . GLU B 1 165 ? 3.725 -2.922 0.094 1 90.56 165 GLU B O 1
ATOM 4164 N N . ALA B 1 166 ? 5.078 -1.726 1.356 1 91 166 ALA B N 1
ATOM 4165 C CA . ALA B 1 166 ? 5.836 -2.889 1.813 1 91 166 ALA B CA 1
ATOM 4166 C C . ALA B 1 166 ? 4.938 -3.867 2.564 1 91 166 ALA B C 1
ATOM 4168 O O . ALA B 1 166 ? 4.988 -5.074 2.326 1 91 166 ALA B O 1
ATOM 4169 N N . ALA B 1 167 ? 4.141 -3.336 3.42 1 88.88 167 ALA B N 1
ATOM 4170 C CA . ALA B 1 167 ? 3.256 -4.18 4.223 1 88.88 167 ALA B CA 1
ATOM 4171 C C . ALA B 1 167 ? 2.217 -4.875 3.348 1 88.88 167 ALA B C 1
ATOM 4173 O O . ALA B 1 167 ? 1.929 -6.059 3.537 1 88.88 167 ALA B O 1
ATOM 4174 N N . THR B 1 168 ? 1.657 -4.148 2.426 1 88.06 168 THR B N 1
ATOM 4175 C CA . THR B 1 168 ? 0.644 -4.699 1.533 1 88.06 168 THR B CA 1
ATOM 4176 C C . THR B 1 168 ? 1.228 -5.816 0.677 1 88.06 168 THR B C 1
ATOM 4178 O O . THR B 1 168 ? 0.602 -6.867 0.506 1 88.06 168 THR B O 1
ATOM 4181 N N . LEU B 1 169 ? 2.357 -5.562 0.158 1 87.88 169 LEU B N 1
ATOM 4182 C CA . LEU B 1 169 ? 3.031 -6.59 -0.626 1 87.88 169 LEU B CA 1
ATOM 4183 C C . LEU B 1 169 ? 3.271 -7.844 0.211 1 87.88 169 LEU B C 1
ATOM 4185 O O . LEU B 1 169 ? 2.975 -8.953 -0.229 1 87.88 169 LEU B O 1
ATOM 4189 N N . ARG B 1 170 ? 3.787 -7.676 1.349 1 87.38 170 ARG B N 1
ATOM 4190 C CA . ARG B 1 170 ? 4.07 -8.789 2.254 1 87.38 170 ARG B CA 1
ATOM 4191 C C . ARG B 1 170 ? 2.812 -9.602 2.535 1 87.38 170 ARG B C 1
ATOM 4193 O O . ARG B 1 170 ? 2.818 -10.828 2.418 1 87.38 170 ARG B O 1
ATOM 4200 N N . ASP B 1 171 ? 1.763 -8.953 2.838 1 84.5 171 ASP B N 1
ATOM 4201 C CA . ASP B 1 171 ? 0.513 -9.617 3.191 1 84.5 171 ASP B CA 1
ATOM 4202 C C . ASP B 1 171 ? -0.077 -10.359 1.991 1 84.5 171 ASP B C 1
ATOM 4204 O O . ASP B 1 171 ? -0.555 -11.484 2.123 1 84.5 171 ASP B O 1
ATOM 4208 N N . THR B 1 172 ? -0.018 -9.711 0.914 1 83.69 172 THR B N 1
ATOM 4209 C CA . THR B 1 172 ? -0.535 -10.312 -0.312 1 83.69 172 THR B CA 1
ATOM 4210 C C . THR B 1 172 ? 0.249 -11.57 -0.671 1 83.69 172 THR B C 1
ATOM 4212 O O . THR B 1 172 ? -0.34 -12.617 -0.956 1 83.69 172 THR B O 1
ATOM 4215 N N . LEU B 1 173 ? 1.539 -11.469 -0.571 1 86.88 173 LEU B N 1
ATOM 4216 C CA . LEU B 1 173 ? 2.4 -12.578 -0.955 1 86.88 173 LEU B CA 1
ATOM 4217 C C . LEU B 1 173 ? 2.268 -13.734 0.031 1 86.88 173 LEU B C 1
ATOM 4219 O O . LEU B 1 173 ? 2.381 -14.906 -0.354 1 86.88 173 LEU B O 1
ATOM 4223 N N . GLN B 1 174 ? 2.055 -13.414 1.244 1 85.75 174 GLN B N 1
ATOM 4224 C CA . GLN B 1 174 ? 1.876 -14.461 2.244 1 85.75 174 GLN B CA 1
ATOM 4225 C C . GLN B 1 174 ? 0.641 -15.312 1.94 1 85.75 174 GLN B C 1
ATOM 4227 O O . GLN B 1 174 ? 0.705 -16.547 1.957 1 85.75 174 GLN B O 1
ATOM 4232 N N . VAL B 1 175 ? -0.401 -14.68 1.631 1 81.06 175 VAL B N 1
ATOM 4233 C CA . VAL B 1 175 ? -1.666 -15.367 1.385 1 81.06 175 VAL B CA 1
ATOM 4234 C C . VAL B 1 175 ? -1.61 -16.094 0.04 1 81.06 175 VAL B C 1
ATOM 4236 O O . VAL B 1 175 ? -1.91 -17.281 -0.045 1 81.06 175 VAL B O 1
ATOM 4239 N N . LEU B 1 176 ? -1.177 -15.43 -1.014 1 84.19 176 LEU B N 1
ATOM 4240 C CA . LEU B 1 176 ? -1.122 -16.016 -2.352 1 84.19 176 LEU B CA 1
ATOM 4241 C C . LEU B 1 176 ? -0.116 -17.156 -2.404 1 84.19 176 LEU B C 1
ATOM 4243 O O . LEU B 1 176 ? -0.374 -18.188 -3.031 1 84.19 176 LEU B O 1
ATOM 4247 N N . GLY B 1 177 ? 1.032 -16.828 -1.752 1 87.38 177 GLY B N 1
ATOM 4248 C CA . GLY B 1 177 ? 2.047 -17.859 -1.732 1 87.38 177 GLY B CA 1
ATOM 4249 C C . GLY B 1 177 ? 1.552 -19.172 -1.141 1 87.38 177 GLY B C 1
ATOM 4250 O O . GLY B 1 177 ? 1.83 -20.25 -1.676 1 87.38 177 GLY B O 1
ATOM 4251 N N . HIS B 1 178 ? 0.82 -19.047 -0.048 1 85.31 178 HIS B N 1
ATOM 4252 C CA . HIS B 1 178 ? 0.276 -20.234 0.618 1 85.31 178 HIS B CA 1
ATOM 4253 C C . HIS B 1 178 ? -0.721 -20.953 -0.277 1 85.31 178 HIS B C 1
ATOM 4255 O O . HIS B 1 178 ? -0.646 -22.188 -0.432 1 85.31 178 HIS B O 1
ATOM 4261 N N . GLU B 1 179 ? -1.545 -20.297 -0.963 1 82.56 179 GLU B N 1
ATOM 4262 C CA . GLU B 1 179 ? -2.58 -20.891 -1.802 1 82.56 179 GLU B CA 1
ATOM 4263 C C . GLU B 1 179 ? -1.982 -21.516 -3.061 1 82.56 179 GLU B C 1
ATOM 4265 O O . GLU B 1 179 ? -2.408 -22.594 -3.492 1 82.56 179 GLU B O 1
ATOM 4270 N N . ILE B 1 180 ? -1.039 -20.891 -3.613 1 88.69 180 ILE B N 1
ATOM 4271 C CA . ILE B 1 180 ? -0.406 -21.406 -4.828 1 88.69 180 ILE B CA 1
ATOM 4272 C C . ILE B 1 180 ? 0.378 -22.672 -4.508 1 88.69 180 ILE B C 1
ATOM 4274 O O . ILE B 1 180 ? 0.297 -23.656 -5.246 1 88.69 180 ILE B O 1
ATOM 4278 N N . MET B 1 181 ? 1.036 -22.672 -3.371 1 89.56 181 MET B N 1
ATOM 4279 C CA . MET B 1 181 ? 1.825 -23.844 -2.99 1 89.56 181 MET B CA 1
ATOM 4280 C C . MET B 1 181 ? 0.922 -25.031 -2.682 1 89.56 181 MET B C 1
ATOM 4282 O O . MET B 1 181 ? 1.279 -26.172 -2.963 1 89.56 181 MET B O 1
ATOM 4286 N N . ASN B 1 182 ? -0.222 -24.75 -2.17 1 88.94 182 ASN B N 1
ATOM 4287 C CA . ASN B 1 182 ? -1.182 -25.797 -1.862 1 88.94 182 ASN B CA 1
ATOM 4288 C C . ASN B 1 182 ? -1.646 -26.531 -3.125 1 88.94 182 ASN B C 1
ATOM 4290 O O . ASN B 1 182 ? -2.102 -27.672 -3.061 1 88.94 182 ASN B O 1
ATOM 4294 N N . SER B 1 183 ? -1.513 -25.953 -4.238 1 89.5 183 SER B N 1
ATOM 4295 C CA . SER B 1 183 ? -1.903 -26.547 -5.512 1 89.5 183 SER B CA 1
ATOM 4296 C C . SER B 1 183 ? -0.69 -27.078 -6.273 1 89.5 183 SER B C 1
ATOM 4298 O O . SER B 1 183 ? -0.746 -28.141 -6.883 1 89.5 183 SER B O 1
ATOM 4300 N N . LEU B 1 184 ? 0.359 -26.359 -6.188 1 91.56 184 LEU B N 1
ATOM 4301 C CA . LEU B 1 184 ? 1.536 -26.656 -6.996 1 91.56 184 LEU B CA 1
ATOM 4302 C C . LEU B 1 184 ? 2.25 -27.906 -6.477 1 91.56 184 LEU B C 1
ATOM 4304 O O . LEU B 1 184 ? 2.727 -28.719 -7.266 1 91.56 184 LEU B O 1
ATOM 4308 N N . THR B 1 185 ? 2.303 -28.078 -5.18 1 91.56 185 THR B N 1
ATOM 4309 C CA . THR B 1 185 ? 2.994 -29.219 -4.586 1 91.56 185 THR B CA 1
ATOM 4310 C C . THR B 1 185 ? 2.359 -30.531 -5.039 1 91.56 185 THR B C 1
ATOM 4312 O O . THR B 1 185 ? 3.051 -31.438 -5.527 1 91.56 185 THR B O 1
ATOM 4315 N N . PRO B 1 186 ? 1.037 -30.609 -4.934 1 93.12 186 PRO B N 1
ATOM 4316 C CA . PRO B 1 186 ? 0.405 -31.828 -5.457 1 93.12 186 PRO B CA 1
ATOM 4317 C C . PRO B 1 186 ? 0.619 -32 -6.961 1 93.12 186 PRO B C 1
ATOM 4319 O O . PRO B 1 186 ? 0.781 -33.125 -7.438 1 93.12 186 PRO B O 1
ATOM 4322 N N . ILE B 1 187 ? 0.615 -30.984 -7.707 1 93.5 187 ILE B N 1
ATOM 4323 C CA . ILE B 1 187 ? 0.82 -31.047 -9.148 1 93.5 187 ILE B CA 1
ATOM 4324 C C . ILE B 1 187 ? 2.184 -31.656 -9.453 1 93.5 187 ILE B C 1
ATOM 4326 O O . ILE B 1 187 ? 2.285 -32.594 -10.266 1 93.5 187 ILE B O 1
ATOM 4330 N N . SER B 1 188 ? 3.168 -31.203 -8.781 1 92 188 SER B N 1
ATOM 4331 C CA . SER B 1 188 ? 4.52 -31.719 -8.969 1 92 188 SER B CA 1
ATOM 4332 C C . SER B 1 188 ? 4.602 -33.188 -8.562 1 92 188 SER B C 1
ATOM 4334 O O . SER B 1 188 ? 5.176 -34 -9.289 1 92 188 SER B O 1
ATOM 4336 N N . SER B 1 189 ? 4.023 -33.5 -7.457 1 93.88 189 SER B N 1
ATOM 4337 C CA . SER B 1 189 ? 4.047 -34.875 -6.957 1 93.88 189 SER B CA 1
ATOM 4338 C C . SER B 1 189 ? 3.326 -35.812 -7.914 1 93.88 189 SER B C 1
ATOM 4340 O O . SER B 1 189 ? 3.812 -36.906 -8.188 1 93.88 189 SER B O 1
ATOM 4342 N N . LEU B 1 190 ? 2.213 -35.375 -8.422 1 93.94 190 LEU B N 1
ATOM 4343 C CA . LEU B 1 190 ? 1.412 -36.188 -9.336 1 93.94 190 LEU B CA 1
ATOM 4344 C C . LEU B 1 190 ? 2.146 -36.406 -10.656 1 93.94 190 LEU B C 1
ATOM 4346 O O . LEU B 1 190 ? 2.049 -37.5 -11.25 1 93.94 190 LEU B O 1
ATOM 4350 N N . ALA B 1 191 ? 2.842 -35.469 -11.102 1 93.12 191 ALA B N 1
ATOM 4351 C CA . ALA B 1 191 ? 3.646 -35.625 -12.305 1 93.12 191 ALA B CA 1
ATOM 4352 C C . ALA B 1 191 ? 4.727 -36.688 -12.117 1 93.12 191 ALA B C 1
ATOM 4354 O O . ALA B 1 191 ? 4.926 -37.531 -12.984 1 93.12 191 ALA B O 1
ATOM 4355 N N . ASP B 1 192 ? 5.34 -36.688 -10.992 1 92.5 192 ASP B N 1
ATOM 4356 C CA . ASP B 1 192 ? 6.383 -37.656 -10.68 1 92.5 192 ASP B CA 1
ATOM 4357 C C . ASP B 1 192 ? 5.801 -39.062 -10.57 1 92.5 192 ASP B C 1
ATOM 4359 O O . ASP B 1 192 ? 6.391 -40.031 -11.07 1 92.5 192 ASP B O 1
ATOM 4363 N N . ILE B 1 193 ? 4.695 -39.156 -9.984 1 93.06 193 ILE B N 1
ATOM 4364 C CA . ILE B 1 193 ? 4.023 -40.438 -9.82 1 93.06 193 ILE B CA 1
ATOM 4365 C C . ILE B 1 193 ? 3.656 -41 -11.195 1 93.06 193 ILE B C 1
ATOM 4367 O O . ILE B 1 193 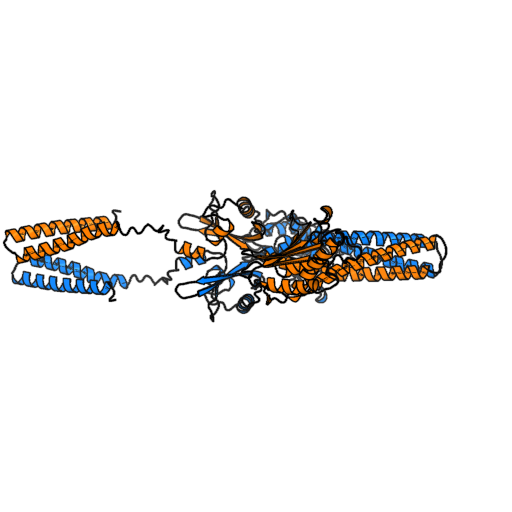? 3.893 -42.188 -11.469 1 93.06 193 ILE B O 1
ATOM 4371 N N . ALA B 1 194 ? 3.105 -40.156 -12.023 1 93.81 194 ALA B N 1
ATOM 4372 C CA . ALA B 1 194 ? 2.736 -40.594 -13.367 1 93.81 194 ALA B CA 1
ATOM 4373 C C . ALA B 1 194 ? 3.961 -41.062 -14.141 1 93.81 194 ALA B C 1
ATOM 4375 O O . ALA B 1 194 ? 3.914 -42.094 -14.812 1 93.81 194 ALA B O 1
ATOM 4376 N N . ARG B 1 195 ? 5.012 -40.344 -13.984 1 92.38 195 ARG B N 1
ATOM 4377 C CA . ARG B 1 195 ? 6.25 -40.719 -14.656 1 92.38 195 ARG B CA 1
ATOM 4378 C C . ARG B 1 195 ? 6.77 -42.062 -14.148 1 92.38 195 ARG B C 1
ATOM 4380 O O . ARG B 1 195 ? 7.242 -42.875 -14.93 1 92.38 195 ARG B O 1
ATOM 4387 N N . ASP B 1 196 ? 6.648 -42.312 -12.906 1 92.88 196 ASP B N 1
ATOM 4388 C CA . ASP B 1 196 ? 7.105 -43.562 -12.297 1 92.88 196 ASP B CA 1
ATOM 4389 C C . ASP B 1 196 ? 6.293 -44.75 -12.797 1 92.88 196 ASP B C 1
ATOM 4391 O O . ASP B 1 196 ? 6.848 -45.812 -13.062 1 92.88 196 ASP B O 1
ATOM 4395 N N . TYR B 1 197 ? 5.023 -44.5 -12.969 1 92.25 197 TYR B N 1
ATOM 4396 C CA . TYR B 1 197 ? 4.168 -45.562 -13.484 1 92.25 197 TYR B CA 1
ATOM 4397 C C . TYR B 1 197 ? 4.523 -45.906 -14.922 1 92.25 197 TYR B C 1
ATOM 4399 O O . TYR B 1 197 ? 4.391 -47.062 -15.352 1 92.25 197 TYR B O 1
ATOM 4407 N N . LEU B 1 198 ? 5.086 -44.969 -15.594 1 91.94 198 LEU B N 1
ATOM 4408 C CA . LEU B 1 198 ? 5.344 -45.156 -17.016 1 91.94 198 LEU B CA 1
ATOM 4409 C C . LEU B 1 198 ? 6.766 -45.656 -17.25 1 91.94 198 LEU B C 1
ATOM 4411 O O . LEU B 1 198 ? 7.094 -46.094 -18.359 1 91.94 198 LEU B O 1
ATOM 4415 N N . SER B 1 199 ? 7.574 -45.562 -16.266 1 90.62 199 SER B N 1
ATOM 4416 C CA . SER B 1 199 ? 9 -45.844 -16.406 1 90.62 199 SER B CA 1
ATOM 4417 C C . SER B 1 199 ? 9.234 -47.25 -17 1 90.62 199 SER B C 1
ATOM 4419 O O . SER B 1 199 ? 10.078 -47.406 -17.875 1 90.62 199 SER B O 1
ATOM 4421 N N . PRO B 1 200 ? 8.367 -48.281 -16.625 1 87.25 200 PRO B N 1
ATOM 4422 C CA . PRO B 1 200 ? 8.625 -49.625 -17.172 1 87.25 200 PRO B CA 1
ATOM 4423 C C . PRO B 1 200 ? 8.023 -49.844 -18.547 1 87.25 200 PRO B C 1
ATOM 4425 O O . PRO B 1 200 ? 8.258 -50.875 -19.188 1 87.25 200 PRO B O 1
ATOM 4428 N N . MET B 1 201 ? 7.277 -48.938 -19.016 1 86.44 201 MET B N 1
ATOM 4429 C CA . MET B 1 201 ? 6.559 -49.094 -20.266 1 86.44 201 MET B CA 1
ATOM 4430 C C . MET B 1 201 ? 7.43 -48.688 -21.453 1 86.44 201 MET B C 1
ATOM 4432 O O . MET B 1 201 ? 8.219 -47.75 -21.359 1 86.44 201 MET B O 1
ATOM 4436 N N . SER B 1 202 ? 7.34 -49.5 -22.422 1 85.69 202 SER B N 1
ATOM 4437 C CA . SER B 1 202 ? 8.07 -49.219 -23.656 1 85.69 202 SER B CA 1
ATOM 4438 C C . SER B 1 202 ? 7.121 -48.812 -24.797 1 85.69 202 SER B C 1
ATOM 4440 O O . SER B 1 202 ? 5.918 -49.062 -24.719 1 85.69 202 SER B O 1
ATOM 4442 N N . GLY B 1 20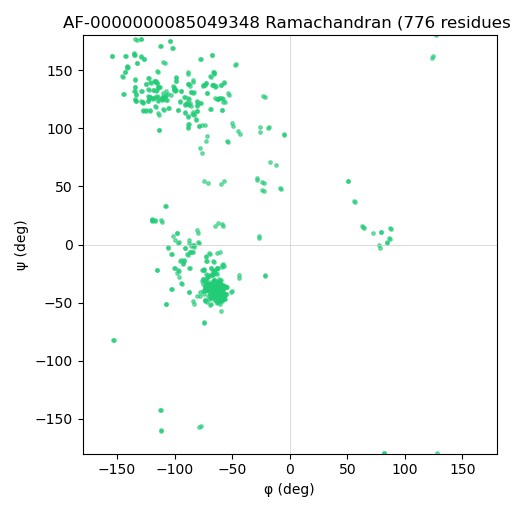3 ? 7.648 -48.062 -25.812 1 88.12 203 GLY B N 1
ATOM 4443 C CA . GLY B 1 203 ? 6.867 -47.625 -26.969 1 88.12 203 GLY B CA 1
ATOM 4444 C C . GLY B 1 203 ? 6.871 -46.125 -27.188 1 88.12 203 GLY B C 1
ATOM 4445 O O . GLY B 1 203 ? 7.109 -45.375 -26.25 1 88.12 203 GLY B O 1
ATOM 4446 N N . GLU B 1 204 ? 6.527 -45.781 -28.312 1 90.62 204 GLU B N 1
ATOM 4447 C CA . GLU B 1 204 ? 6.59 -44.375 -28.719 1 90.62 204 GLU B CA 1
ATOM 4448 C C . GLU B 1 204 ? 5.629 -43.531 -27.906 1 90.62 204 GLU B C 1
ATOM 4450 O O . GLU B 1 204 ? 5.977 -42.438 -27.484 1 90.62 204 GLU B O 1
ATOM 4455 N N . ALA B 1 205 ? 4.434 -44.062 -27.688 1 89.56 205 ALA B N 1
ATOM 4456 C CA . ALA B 1 205 ? 3.43 -43.312 -26.938 1 89.56 205 ALA B CA 1
ATOM 4457 C C . ALA B 1 205 ? 3.877 -43.094 -25.5 1 89.56 205 ALA B C 1
ATOM 4459 O O . ALA B 1 205 ? 3.719 -42 -24.953 1 89.56 205 ALA B O 1
ATOM 4460 N N . ALA B 1 206 ? 4.434 -44.125 -24.875 1 90.12 206 ALA B N 1
ATOM 4461 C CA . ALA B 1 206 ? 4.93 -44.031 -23.5 1 90.12 206 ALA B CA 1
ATOM 4462 C C . ALA B 1 206 ? 6.105 -43.031 -23.422 1 90.12 206 ALA B C 1
ATOM 4464 O O . ALA B 1 206 ? 6.211 -42.281 -22.469 1 90.12 206 ALA B O 1
ATOM 4465 N N . ASP B 1 207 ? 6.918 -43.062 -24.438 1 92.94 207 ASP B N 1
ATOM 4466 C CA . ASP B 1 207 ? 8.07 -42.156 -24.484 1 92.94 207 ASP B CA 1
ATOM 4467 C C . ASP B 1 207 ? 7.621 -40.719 -24.578 1 92.94 207 ASP B C 1
ATOM 4469 O O . ASP B 1 207 ? 8.141 -39.844 -23.875 1 92.94 207 ASP B O 1
ATOM 4473 N N . HIS B 1 208 ? 6.645 -40.469 -25.422 1 93.44 208 HIS B N 1
ATOM 4474 C CA . HIS B 1 208 ? 6.125 -39.125 -25.578 1 93.44 208 HIS B CA 1
ATOM 4475 C C . HIS B 1 208 ? 5.465 -38.625 -24.297 1 93.44 208 HIS B C 1
ATOM 4477 O O . HIS B 1 208 ? 5.629 -37.469 -23.922 1 93.44 208 HIS B O 1
ATOM 4483 N N . ALA B 1 209 ? 4.766 -39.5 -23.672 1 93.56 209 ALA B N 1
ATOM 4484 C CA . ALA B 1 209 ? 4.121 -39.125 -22.422 1 93.56 209 ALA B CA 1
ATOM 4485 C C . ALA B 1 209 ? 5.156 -38.812 -21.344 1 93.56 209 ALA B C 1
ATOM 4487 O O . ALA B 1 209 ? 5.012 -37.812 -20.609 1 93.56 209 ALA B O 1
ATOM 4488 N N . ARG B 1 210 ? 6.191 -39.562 -21.281 1 93.69 210 ARG B N 1
ATOM 4489 C CA . ARG B 1 210 ? 7.254 -39.312 -20.312 1 93.69 210 ARG B CA 1
ATOM 4490 C C . ARG B 1 210 ? 7.961 -38 -20.594 1 93.69 210 ARG B C 1
ATOM 4492 O O . ARG B 1 210 ? 8.297 -37.281 -19.656 1 93.69 210 ARG B O 1
ATOM 4499 N N . ASP B 1 211 ? 8.117 -37.688 -21.828 1 94.5 211 ASP B N 1
ATOM 4500 C CA . ASP B 1 211 ? 8.734 -36.438 -22.188 1 94.5 211 ASP B CA 1
ATOM 4501 C C . ASP B 1 211 ? 7.867 -35.25 -21.766 1 94.5 211 ASP B C 1
ATOM 4503 O O . ASP B 1 211 ? 8.375 -34.25 -21.234 1 94.5 211 ASP B O 1
ATOM 4507 N N . ALA B 1 212 ? 6.621 -35.406 -22 1 94.94 212 ALA B N 1
ATOM 4508 C CA . ALA B 1 212 ? 5.684 -34.375 -21.594 1 94.94 212 ALA B CA 1
ATOM 4509 C C . ALA B 1 212 ? 5.707 -34.188 -20.078 1 94.94 212 ALA B C 1
ATOM 4511 O O . ALA B 1 212 ? 5.727 -33.031 -19.594 1 94.94 212 ALA B O 1
ATOM 4512 N N . LEU B 1 213 ? 5.797 -35.25 -19.391 1 94.88 213 LEU B N 1
ATOM 4513 C CA . LEU B 1 213 ? 5.793 -35.219 -17.938 1 94.88 213 LEU B CA 1
ATOM 4514 C C . LEU B 1 213 ? 7.098 -34.625 -17.406 1 94.88 213 LEU B C 1
ATOM 4516 O O . LEU B 1 213 ? 7.102 -33.906 -16.406 1 94.88 213 LEU B O 1
ATOM 4520 N N . THR B 1 214 ? 8.148 -34.938 -18.047 1 94.12 214 THR B N 1
ATOM 4521 C CA . THR B 1 214 ? 9.438 -34.375 -17.656 1 94.12 214 THR B CA 1
ATOM 4522 C C . THR B 1 214 ? 9.438 -32.844 -17.844 1 94.12 214 THR B C 1
ATOM 4524 O O . THR B 1 214 ? 9.883 -32.125 -16.953 1 94.12 214 THR B O 1
ATOM 4527 N N . THR B 1 215 ? 8.914 -32.406 -18.953 1 94.75 215 THR B N 1
ATOM 4528 C CA . THR B 1 215 ? 8.805 -30.984 -19.203 1 94.75 215 THR B CA 1
ATOM 4529 C C . THR B 1 215 ? 7.875 -30.328 -18.188 1 94.75 215 THR B C 1
ATOM 4531 O O . THR B 1 215 ? 8.172 -29.25 -17.672 1 94.75 215 THR B O 1
ATOM 4534 N N . LEU B 1 216 ? 6.793 -30.984 -17.906 1 95.31 216 LEU B N 1
ATOM 4535 C CA . LEU B 1 216 ? 5.848 -30.5 -16.906 1 95.31 216 LEU B CA 1
ATOM 4536 C C . LEU B 1 216 ? 6.52 -30.359 -15.547 1 95.31 216 LEU B C 1
ATOM 4538 O O . LEU B 1 216 ? 6.34 -29.344 -14.859 1 95.31 216 LEU B O 1
ATOM 4542 N N . SER B 1 217 ? 7.238 -31.328 -15.172 1 93.5 217 SER B N 1
ATOM 4543 C CA . SER B 1 217 ? 7.945 -31.312 -13.898 1 93.5 217 SER B CA 1
ATOM 4544 C C . SER B 1 217 ? 8.93 -30.141 -13.828 1 93.5 217 SER B C 1
ATOM 4546 O O . SER B 1 217 ? 9.031 -29.469 -12.805 1 93.5 217 SER B O 1
ATOM 4548 N N . ARG B 1 218 ? 9.586 -29.891 -14.891 1 92.44 218 ARG B N 1
ATOM 4549 C CA . ARG B 1 218 ? 10.531 -28.781 -14.945 1 92.44 218 ARG B CA 1
ATOM 4550 C C . ARG B 1 218 ? 9.82 -27.453 -14.805 1 92.44 218 ARG B C 1
ATOM 4552 O O . ARG B 1 218 ? 10.281 -26.562 -14.07 1 92.44 218 ARG B O 1
ATOM 4559 N N . ARG B 1 219 ? 8.719 -27.328 -15.422 1 91.81 219 ARG B N 1
ATOM 4560 C CA . ARG B 1 219 ? 7.945 -26.094 -15.344 1 91.81 219 ARG B CA 1
ATOM 4561 C C . ARG B 1 219 ? 7.383 -25.875 -13.945 1 91.81 219 ARG B C 1
ATOM 4563 O O . ARG B 1 219 ? 7.375 -24.766 -13.43 1 91.81 219 ARG B O 1
ATOM 4570 N N . SER B 1 220 ? 6.891 -26.922 -13.422 1 92.5 220 SER B N 1
ATOM 4571 C CA . SER B 1 220 ? 6.363 -26.859 -12.062 1 92.5 220 SER B CA 1
ATOM 4572 C C . SER B 1 220 ? 7.453 -26.469 -11.07 1 92.5 220 SER B C 1
ATOM 4574 O O . SER B 1 220 ? 7.215 -25.672 -10.156 1 92.5 220 SER B O 1
ATOM 4576 N N . ALA B 1 221 ? 8.625 -27.031 -11.234 1 90.5 221 ALA B N 1
ATOM 4577 C CA . ALA B 1 221 ? 9.75 -26.703 -10.367 1 90.5 221 ALA B CA 1
ATOM 4578 C C . ALA B 1 221 ? 10.141 -25.234 -10.5 1 90.5 221 ALA B C 1
ATOM 4580 O O . ALA B 1 221 ? 10.453 -24.578 -9.508 1 90.5 221 ALA B O 1
ATOM 4581 N N . SER B 1 222 ? 10.133 -24.766 -11.703 1 88.62 222 SER B N 1
ATOM 4582 C CA . SER B 1 222 ? 10.445 -23.359 -11.938 1 88.62 222 SER B CA 1
ATOM 4583 C C . SER B 1 222 ? 9.422 -22.453 -11.258 1 88.62 222 SER B C 1
ATOM 4585 O O . SER B 1 222 ? 9.797 -21.453 -10.641 1 88.62 222 SER B O 1
ATOM 4587 N N . LEU B 1 223 ? 8.172 -22.812 -11.344 1 89.38 223 LEU B N 1
ATOM 4588 C CA . LEU B 1 223 ? 7.133 -22.016 -10.695 1 89.38 223 LEU B CA 1
ATOM 4589 C C . LEU B 1 223 ? 7.273 -22.078 -9.18 1 89.38 223 LEU B C 1
ATOM 4591 O O . LEU B 1 223 ? 7.062 -21.078 -8.492 1 89.38 223 LEU B O 1
ATOM 4595 N N . THR B 1 224 ? 7.605 -23.219 -8.695 1 89.25 224 THR B N 1
ATOM 4596 C CA . THR B 1 224 ? 7.82 -23.375 -7.258 1 89.25 224 THR B CA 1
ATOM 4597 C C . THR B 1 224 ? 8.945 -22.469 -6.781 1 89.25 224 THR B C 1
ATOM 4599 O O . THR B 1 224 ? 8.812 -21.781 -5.766 1 89.25 224 THR B O 1
ATOM 4602 N N . ARG B 1 225 ? 10.023 -22.438 -7.531 1 86.62 225 ARG B N 1
ATOM 4603 C CA . ARG B 1 225 ? 11.141 -21.578 -7.188 1 86.62 225 ARG B CA 1
ATOM 4604 C C . ARG B 1 225 ? 10.719 -20.109 -7.223 1 86.62 225 ARG B C 1
ATOM 4606 O O . ARG B 1 225 ? 11.117 -19.328 -6.359 1 86.62 225 ARG B O 1
ATOM 4613 N N . PHE B 1 226 ? 9.961 -19.75 -8.18 1 84.12 226 PHE B N 1
ATOM 4614 C CA . PHE B 1 226 ? 9.453 -18.406 -8.328 1 84.12 226 PHE B CA 1
ATOM 4615 C C . PHE B 1 226 ? 8.617 -18 -7.117 1 84.12 226 PHE B C 1
ATOM 4617 O O . PHE B 1 226 ? 8.828 -16.938 -6.535 1 84.12 226 PHE B O 1
ATOM 4624 N N . ILE B 1 227 ? 7.742 -18.859 -6.73 1 86.88 227 ILE B N 1
ATOM 4625 C CA . ILE B 1 227 ? 6.852 -18.562 -5.613 1 86.88 227 ILE B CA 1
ATOM 4626 C C . ILE B 1 227 ? 7.648 -18.531 -4.309 1 86.88 227 ILE B C 1
ATOM 4628 O O . ILE B 1 227 ? 7.375 -17.719 -3.422 1 86.88 227 ILE B O 1
ATOM 4632 N N . ASP B 1 228 ? 8.578 -19.406 -4.172 1 86.62 228 ASP B N 1
ATOM 4633 C CA . ASP B 1 228 ? 9.398 -19.453 -2.969 1 86.62 228 ASP B CA 1
ATOM 4634 C C . ASP B 1 228 ? 10.18 -18.156 -2.787 1 86.62 228 ASP B C 1
ATOM 4636 O O . ASP B 1 228 ? 10.359 -17.688 -1.662 1 86.62 228 ASP B O 1
ATOM 4640 N N . ALA B 1 229 ? 10.68 -17.609 -3.848 1 83.56 229 ALA B N 1
ATOM 4641 C CA . ALA B 1 229 ? 11.391 -16.344 -3.795 1 83.56 229 ALA B CA 1
ATOM 4642 C C . ALA B 1 229 ? 10.492 -15.227 -3.254 1 83.56 229 ALA B C 1
ATOM 4644 O O . ALA B 1 229 ? 10.922 -14.43 -2.42 1 83.56 229 ALA B O 1
ATOM 4645 N N . TYR B 1 230 ? 9.273 -15.273 -3.66 1 83.31 230 TYR B N 1
ATOM 4646 C CA . TYR B 1 230 ? 8.328 -14.258 -3.207 1 83.31 230 TYR B CA 1
ATOM 4647 C C . TYR B 1 230 ? 7.938 -14.484 -1.753 1 83.31 230 TYR B C 1
ATOM 4649 O O . TYR B 1 230 ? 7.77 -13.531 -0.99 1 83.31 230 TYR B O 1
ATOM 4657 N N . ARG B 1 231 ? 7.797 -15.68 -1.446 1 83.5 231 ARG B N 1
ATOM 4658 C CA . ARG B 1 231 ? 7.445 -16 -0.067 1 83.5 231 ARG B CA 1
ATOM 4659 C C . ARG B 1 231 ? 8.547 -15.57 0.895 1 83.5 231 ARG B C 1
ATOM 4661 O O . ARG B 1 231 ? 8.266 -15.18 2.029 1 83.5 231 ARG B O 1
ATOM 4668 N N . ALA B 1 232 ? 9.727 -15.703 0.457 1 82.62 232 ALA B N 1
ATOM 4669 C CA . ALA B 1 232 ? 10.852 -15.25 1.274 1 82.62 232 ALA B CA 1
ATOM 4670 C C . ALA B 1 232 ? 10.742 -13.75 1.566 1 82.62 232 ALA B C 1
ATOM 4672 O O . ALA B 1 232 ? 11.07 -13.305 2.666 1 82.62 232 ALA B O 1
ATOM 4673 N N . LEU B 1 233 ? 10.266 -12.992 0.671 1 83.75 233 LEU B N 1
ATOM 4674 C CA . LEU B 1 233 ? 10.047 -11.562 0.863 1 83.75 233 LEU B CA 1
ATOM 4675 C C . LEU B 1 233 ? 8.945 -11.312 1.889 1 83.75 233 LEU B C 1
ATOM 4677 O O . LEU B 1 233 ? 9.039 -10.383 2.688 1 83.75 233 LEU B O 1
ATOM 4681 N N . ALA B 1 234 ? 7.98 -12.125 1.797 1 84.56 234 ALA B N 1
ATOM 4682 C CA . ALA B 1 234 ? 6.824 -11.969 2.674 1 84.56 234 ALA B CA 1
ATOM 4683 C C . ALA B 1 234 ? 7.188 -12.273 4.125 1 84.56 234 ALA B C 1
ATOM 4685 O O . ALA B 1 234 ? 6.484 -11.867 5.047 1 84.56 234 ALA B O 1
ATOM 4686 N N . ARG B 1 235 ? 8.211 -12.961 4.344 1 85.88 235 ARG B N 1
ATOM 4687 C CA . ARG B 1 235 ? 8.594 -13.391 5.684 1 85.88 235 ARG B CA 1
ATOM 4688 C C . ARG B 1 235 ? 9.438 -12.328 6.379 1 85.88 235 ARG B C 1
ATOM 4690 O O . ARG B 1 235 ? 9.727 -12.438 7.57 1 85.88 235 ARG B O 1
ATOM 4697 N N . LEU B 1 236 ? 9.781 -11.328 5.66 1 87.06 236 LEU B N 1
ATOM 4698 C CA . LEU B 1 236 ? 10.539 -10.25 6.277 1 87.06 236 LEU B CA 1
ATOM 4699 C C . LEU B 1 236 ? 9.766 -9.648 7.449 1 87.06 236 LEU B C 1
ATOM 4701 O O . LEU B 1 236 ? 8.656 -9.133 7.273 1 87.06 236 LEU B O 1
ATOM 4705 N N . PRO B 1 237 ? 10.305 -9.789 8.602 1 86.19 237 PRO B N 1
ATOM 4706 C CA . PRO B 1 237 ? 9.625 -9.195 9.75 1 86.19 237 PRO B CA 1
ATOM 4707 C C . PRO B 1 237 ? 9.625 -7.672 9.719 1 86.19 237 PRO B C 1
ATOM 4709 O O . PRO B 1 237 ? 10.406 -7.062 8.992 1 86.19 237 PRO B O 1
ATOM 4712 N N . ALA B 1 238 ? 8.727 -7.113 10.531 1 86.31 238 ALA B N 1
ATOM 4713 C CA . ALA B 1 238 ? 8.758 -5.664 10.711 1 86.31 238 ALA B CA 1
ATOM 4714 C C . ALA B 1 238 ? 10.094 -5.211 11.281 1 86.31 238 ALA B C 1
ATOM 4716 O O . ALA B 1 238 ? 10.656 -5.863 12.164 1 86.31 238 ALA B O 1
ATOM 4717 N N . PRO B 1 239 ? 10.617 -4.125 10.75 1 91.62 239 PRO B N 1
ATOM 4718 C CA . PRO B 1 239 ? 11.922 -3.674 11.234 1 91.62 239 PRO B CA 1
ATOM 4719 C C . PRO B 1 239 ? 11.898 -3.248 12.695 1 91.62 239 PRO B C 1
ATOM 4721 O O . PRO B 1 239 ? 10.914 -2.658 13.156 1 91.62 239 PRO B O 1
ATOM 4724 N N . GLN B 1 240 ? 12.898 -3.68 13.414 1 89.88 240 GLN B N 1
ATOM 4725 C CA . GLN B 1 240 ? 13.164 -3.141 14.742 1 89.88 240 GLN B CA 1
ATOM 4726 C C . GLN B 1 240 ? 14.055 -1.905 14.672 1 89.88 240 GLN B C 1
ATOM 4728 O O . GLN B 1 240 ? 15.281 -2.02 14.648 1 89.88 240 GLN B O 1
ATOM 4733 N N . LEU B 1 241 ? 13.445 -0.747 14.836 1 88.56 241 LEU B N 1
ATOM 4734 C CA . LEU B 1 241 ? 14.125 0.509 14.539 1 88.56 241 LEU B CA 1
ATOM 4735 C C . LEU B 1 241 ? 14.938 0.978 15.734 1 88.56 241 LEU B C 1
ATOM 4737 O O . LEU B 1 241 ? 14.469 0.922 16.875 1 88.56 241 LEU B O 1
ATOM 4741 N N . GLN B 1 242 ? 16.156 1.326 15.453 1 90 242 GLN B N 1
ATOM 4742 C CA . GLN B 1 242 ? 17.078 1.943 16.406 1 90 242 GLN B CA 1
ATOM 4743 C C . GLN B 1 242 ? 17.922 3.023 15.734 1 90 242 GLN B C 1
ATOM 4745 O O . GLN B 1 242 ? 18.094 3.01 14.508 1 90 242 GLN B O 1
ATOM 4750 N N . PRO B 1 243 ? 18.344 3.961 16.531 1 90.69 243 PRO B N 1
ATOM 4751 C CA . PRO B 1 243 ? 19.234 4.949 15.93 1 90.69 243 PRO B CA 1
ATOM 4752 C C . PRO B 1 243 ? 20.531 4.328 15.391 1 90.69 243 PRO B C 1
ATOM 4754 O O . PRO B 1 243 ? 21.219 3.605 16.125 1 90.69 243 PRO B O 1
ATOM 4757 N N . VAL B 1 244 ? 20.766 4.602 14.164 1 94.62 244 VAL B N 1
ATOM 4758 C CA . VAL B 1 244 ? 21.938 4.055 13.492 1 94.62 244 VAL B CA 1
ATOM 4759 C C . VAL B 1 244 ? 22.625 5.148 12.68 1 94.62 244 VAL B C 1
ATOM 4761 O O . VAL B 1 244 ? 21.969 5.953 12.016 1 94.62 244 VAL B O 1
ATOM 4764 N N . HIS B 1 245 ? 23.938 5.223 12.852 1 96.5 245 HIS B N 1
ATOM 4765 C CA . HIS B 1 245 ? 24.688 6.094 11.961 1 96.5 245 HIS B CA 1
ATOM 4766 C C . HIS B 1 245 ? 24.953 5.418 10.617 1 96.5 245 HIS B C 1
ATOM 4768 O O . HIS B 1 245 ? 25.734 4.469 10.539 1 96.5 245 HIS B O 1
ATOM 4774 N N . PRO B 1 246 ? 24.406 5.914 9.555 1 97.25 246 PRO B N 1
ATOM 4775 C CA . PRO B 1 246 ? 24.469 5.211 8.273 1 97.25 246 PRO B CA 1
ATOM 4776 C C . PRO B 1 246 ? 25.906 5.043 7.77 1 97.25 246 PRO B C 1
ATOM 4778 O O . PRO B 1 246 ? 26.234 4.023 7.16 1 97.25 246 PRO B O 1
ATOM 4781 N N . GLY B 1 247 ? 26.703 6.055 7.977 1 97.75 247 GLY B N 1
ATOM 4782 C CA . GLY B 1 247 ? 28.109 5.934 7.582 1 97.75 247 GLY B CA 1
ATOM 4783 C C . GLY B 1 247 ? 28.812 4.758 8.234 1 97.75 247 GLY B C 1
ATOM 4784 O O . GLY B 1 247 ? 29.516 4 7.57 1 97.75 247 GLY B O 1
ATOM 4785 N N . ARG B 1 248 ? 28.625 4.609 9.477 1 97.56 248 ARG B N 1
ATOM 4786 C CA . ARG B 1 248 ? 29.234 3.51 10.219 1 97.56 248 ARG B CA 1
ATOM 4787 C C . ARG B 1 248 ? 28.703 2.164 9.734 1 97.56 248 ARG B C 1
ATOM 4789 O O . ARG B 1 248 ? 29.453 1.202 9.602 1 97.56 248 ARG B O 1
ATOM 4796 N N . LEU B 1 249 ? 27.469 2.131 9.516 1 98.19 249 LEU B N 1
ATOM 4797 C CA . LEU B 1 249 ? 26.844 0.899 9.031 1 98.19 249 LEU B CA 1
ATOM 4798 C C . LEU B 1 249 ? 27.453 0.476 7.699 1 98.19 249 LEU B C 1
ATOM 4800 O O . LEU B 1 249 ? 27.812 -0.69 7.52 1 98.19 249 LEU B O 1
ATOM 4804 N N . VAL B 1 250 ? 27.594 1.379 6.82 1 98.62 250 VAL B N 1
ATOM 4805 C CA . VAL B 1 250 ? 28.141 1.093 5.496 1 98.62 250 VAL B CA 1
ATOM 4806 C C . VAL B 1 250 ? 29.594 0.639 5.617 1 98.62 250 VAL B C 1
ATOM 4808 O O . VAL B 1 250 ? 30.016 -0.297 4.938 1 98.62 250 VAL B O 1
ATOM 4811 N N . GLU B 1 251 ? 30.297 1.325 6.445 1 97.88 251 GLU B N 1
ATOM 4812 C CA . GLU B 1 251 ? 31.688 0.955 6.684 1 97.88 251 GLU B CA 1
ATOM 4813 C C . GLU B 1 251 ? 31.812 -0.481 7.184 1 97.88 251 GLU B C 1
ATOM 4815 O O . GLU B 1 251 ? 32.656 -1.248 6.707 1 97.88 251 GLU B O 1
ATOM 4820 N N . ASP B 1 252 ? 31 -0.839 8.117 1 97.62 252 ASP B N 1
ATOM 4821 C CA . ASP B 1 252 ? 31 -2.18 8.688 1 97.62 252 ASP B CA 1
ATOM 4822 C C . ASP B 1 252 ? 30.672 -3.23 7.633 1 97.62 252 ASP B C 1
ATOM 4824 O O . ASP B 1 252 ? 31.344 -4.262 7.543 1 97.62 252 ASP B O 1
ATOM 4828 N N . VAL B 1 253 ? 29.688 -2.963 6.852 1 98 253 VAL B N 1
ATOM 4829 C CA . VAL B 1 253 ? 29.281 -3.906 5.816 1 98 253 VAL B CA 1
ATOM 4830 C C . VAL B 1 253 ? 30.391 -4.051 4.777 1 98 253 VAL B C 1
ATOM 4832 O O . VAL B 1 253 ? 30.703 -5.16 4.348 1 98 253 VAL B O 1
ATOM 4835 N N . LEU B 1 254 ? 30.953 -2.934 4.41 1 97.5 254 LEU B N 1
ATOM 4836 C CA . LEU B 1 254 ? 32 -2.934 3.389 1 97.5 254 LEU B CA 1
ATOM 4837 C C . LEU B 1 254 ? 33.219 -3.729 3.855 1 97.5 254 LEU B C 1
ATOM 4839 O O . LEU B 1 254 ? 33.906 -4.344 3.043 1 97.5 254 LEU B O 1
ATOM 4843 N N . SER B 1 255 ? 33.438 -3.711 5.098 1 96.62 255 SER B N 1
ATOM 4844 C CA . SER B 1 255 ? 34.594 -4.426 5.656 1 96.62 255 SER B CA 1
ATOM 4845 C C . SER B 1 255 ? 34.5 -5.922 5.375 1 96.62 255 SER B C 1
ATOM 4847 O O . SER B 1 255 ? 35.531 -6.59 5.215 1 96.62 255 SER B O 1
ATOM 4849 N N . PHE B 1 256 ? 33.312 -6.438 5.285 1 94.69 256 PHE B N 1
ATOM 4850 C CA . PHE B 1 256 ? 33.094 -7.84 4.949 1 94.69 256 PHE B CA 1
ATOM 4851 C C . PHE B 1 256 ? 33.625 -8.141 3.547 1 94.69 256 PHE B C 1
ATOM 4853 O O . PHE B 1 256 ? 34.094 -9.242 3.281 1 94.69 256 PHE B O 1
ATOM 4860 N N . PHE B 1 257 ? 33.562 -7.227 2.691 1 96.31 257 PHE B N 1
ATOM 4861 C CA . PHE B 1 257 ? 33.969 -7.414 1.307 1 96.31 257 PHE B CA 1
ATOM 4862 C C . PHE B 1 257 ? 35.469 -7.133 1.146 1 96.31 257 PHE B C 1
ATOM 4864 O O . PHE B 1 257 ? 36.156 -7.883 0.477 1 96.31 257 PHE B O 1
ATOM 4871 N N . THR B 1 258 ? 35.938 -6.129 1.787 1 94.75 258 THR B N 1
ATOM 4872 C CA . THR B 1 258 ? 37.312 -5.719 1.633 1 94.75 258 THR B CA 1
ATOM 4873 C C . THR B 1 258 ? 38.25 -6.73 2.291 1 94.75 258 THR B C 1
ATOM 4875 O O . THR B 1 258 ? 39.406 -6.875 1.88 1 94.75 258 THR B O 1
ATOM 4878 N N . ARG B 1 259 ? 37.781 -7.398 3.244 1 93.94 259 ARG B N 1
ATOM 4879 C CA . ARG B 1 259 ? 38.594 -8.359 3.963 1 93.94 259 ARG B CA 1
ATOM 4880 C C . ARG B 1 259 ? 38.531 -9.734 3.311 1 93.94 259 ARG B C 1
ATOM 4882 O O . ARG B 1 259 ? 39.25 -10.656 3.713 1 93.94 259 ARG B O 1
ATOM 4889 N N . ASN B 1 260 ? 37.688 -9.852 2.406 1 93.56 260 ASN B N 1
ATOM 4890 C CA . ASN B 1 260 ? 37.562 -11.117 1.688 1 93.56 260 ASN B CA 1
ATOM 4891 C C . ASN B 1 260 ? 38.625 -11.258 0.614 1 93.56 260 ASN B C 1
ATOM 4893 O O . ASN B 1 260 ? 38.625 -10.508 -0.366 1 93.56 260 ASN B O 1
ATOM 4897 N N . PRO B 1 261 ? 39.438 -12.25 0.708 1 90.94 261 PRO B N 1
ATOM 4898 C CA . PRO B 1 261 ? 40.53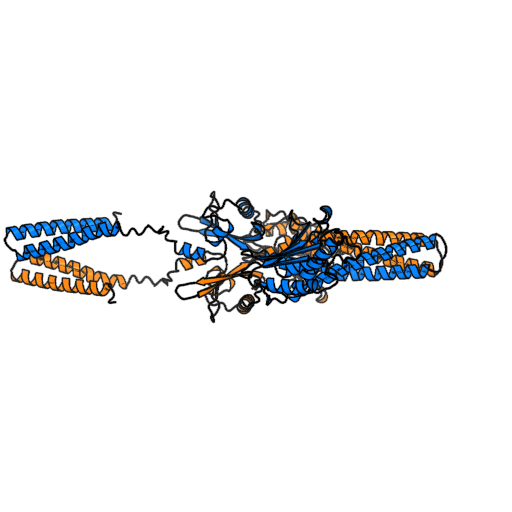1 -12.414 -0.26 1 90.94 261 PRO B CA 1
ATOM 4899 C C . PRO B 1 261 ? 40.031 -12.656 -1.68 1 90.94 261 PRO B C 1
ATOM 4901 O O . PRO B 1 261 ? 40.719 -12.289 -2.648 1 90.94 261 PRO B O 1
ATOM 4904 N N . ALA B 1 262 ? 38.906 -13.141 -1.785 1 91.75 262 ALA B N 1
ATOM 4905 C CA . ALA B 1 262 ? 38.344 -13.43 -3.098 1 91.75 262 ALA B CA 1
ATOM 4906 C C . ALA B 1 262 ? 38 -12.148 -3.844 1 91.75 262 ALA B C 1
ATOM 4908 O O . ALA B 1 262 ? 37.781 -12.164 -5.055 1 91.75 262 ALA B O 1
ATOM 4909 N N . MET B 1 263 ? 38.125 -11.039 -3.096 1 92.38 263 MET B N 1
ATOM 4910 C CA . MET B 1 263 ? 37.75 -9.766 -3.689 1 92.38 263 MET B CA 1
ATOM 4911 C C . MET B 1 263 ? 38.906 -8.805 -3.744 1 92.38 263 MET B C 1
ATOM 4913 O O . MET B 1 263 ? 38.75 -7.59 -3.85 1 92.38 263 MET B O 1
ATOM 4917 N N . ALA B 1 264 ? 40.062 -9.359 -3.691 1 90.5 264 ALA B N 1
ATOM 4918 C CA . ALA B 1 264 ? 41.25 -8.547 -3.637 1 90.5 264 ALA B CA 1
ATOM 4919 C C . ALA B 1 264 ? 41.469 -7.766 -4.934 1 90.5 264 ALA B C 1
ATOM 4921 O O . ALA B 1 264 ? 42.125 -6.723 -4.941 1 90.5 264 ALA B O 1
ATOM 4922 N N . ASP B 1 265 ? 40.906 -8.211 -6.004 1 93.06 265 ASP B N 1
ATOM 4923 C CA . ASP B 1 265 ? 41.094 -7.582 -7.305 1 93.06 265 ASP B CA 1
ATOM 4924 C C . ASP B 1 265 ? 40.062 -6.465 -7.527 1 93.06 265 ASP B C 1
ATOM 4926 O O . ASP B 1 265 ? 40.094 -5.812 -8.578 1 93.06 265 ASP B O 1
ATOM 4930 N N . ILE B 1 266 ? 39.312 -6.219 -6.574 1 96.44 266 ILE B N 1
ATOM 4931 C CA . ILE B 1 266 ? 38.281 -5.203 -6.703 1 96.44 266 ILE B CA 1
ATOM 4932 C C . ILE B 1 266 ? 38.625 -3.988 -5.852 1 96.44 266 ILE B C 1
ATOM 4934 O O . ILE B 1 266 ? 39 -4.129 -4.691 1 96.44 266 ILE B O 1
ATOM 4938 N N . ARG B 1 267 ? 38.562 -2.842 -6.41 1 97 267 ARG B N 1
ATOM 4939 C CA . ARG B 1 267 ? 38.75 -1.604 -5.66 1 97 267 ARG B CA 1
ATOM 4940 C C . ARG B 1 267 ? 37.438 -1.126 -5.047 1 97 267 ARG B C 1
ATOM 4942 O O . ARG B 1 267 ? 36.469 -0.893 -5.762 1 97 267 ARG B O 1
ATOM 4949 N N . PHE B 1 268 ? 37.406 -0.98 -3.748 1 97.5 268 PHE B N 1
ATOM 4950 C CA . PHE B 1 268 ? 36.281 -0.434 -3.031 1 97.5 268 PHE B CA 1
ATOM 4951 C C . PHE B 1 268 ? 36.562 0.978 -2.539 1 97.5 268 PHE B C 1
ATOM 4953 O O . PHE B 1 268 ? 37.562 1.212 -1.876 1 97.5 268 PHE B O 1
ATOM 4960 N N . ASP B 1 269 ? 35.719 1.905 -2.898 1 96.81 269 ASP B N 1
ATOM 4961 C CA . ASP B 1 269 ? 35.844 3.281 -2.424 1 96.81 269 ASP B CA 1
ATOM 4962 C C . ASP B 1 269 ? 34.625 3.668 -1.584 1 96.81 269 ASP B C 1
ATOM 4964 O O . ASP B 1 269 ? 33.5 3.289 -1.903 1 96.81 269 ASP B O 1
ATOM 4968 N N . LEU B 1 270 ? 34.906 4.398 -0.516 1 97.94 270 LEU B N 1
ATOM 4969 C CA . LEU B 1 270 ? 33.812 4.859 0.355 1 97.94 270 LEU B CA 1
ATOM 4970 C C . LEU B 1 270 ? 34 6.336 0.694 1 97.94 270 LEU B C 1
ATOM 4972 O O . LEU B 1 270 ? 35.062 6.766 1.11 1 97.94 270 LEU B O 1
ATOM 4976 N N . GLU B 1 271 ? 32.969 7.09 0.397 1 98.25 271 GLU B N 1
ATOM 4977 C CA . GLU B 1 271 ? 32.906 8.492 0.789 1 98.25 271 GLU B CA 1
ATOM 4978 C C . GLU B 1 271 ? 31.719 8.758 1.71 1 98.25 271 GLU B C 1
ATOM 4980 O O . GLU B 1 271 ? 30.578 8.445 1.364 1 98.25 271 GLU B O 1
ATOM 4985 N N . ILE B 1 272 ? 32 9.336 2.871 1 98 272 ILE B N 1
ATOM 4986 C CA . ILE B 1 272 ? 30.953 9.695 3.814 1 98 272 ILE B CA 1
ATOM 4987 C C . ILE B 1 272 ? 30.922 11.211 4.004 1 98 272 ILE B C 1
ATOM 4989 O O . ILE B 1 272 ? 31.906 11.805 4.461 1 98 272 ILE B O 1
ATOM 4993 N N . GLU B 1 273 ? 29.797 11.758 3.645 1 97.56 273 GLU B N 1
ATOM 4994 C CA . GLU B 1 273 ? 29.641 13.195 3.826 1 97.56 273 GLU B CA 1
ATOM 4995 C C . GLU B 1 273 ? 29.641 13.57 5.305 1 97.56 273 GLU B C 1
ATOM 4997 O O . GLU B 1 273 ? 29.141 12.812 6.145 1 97.56 273 GLU B O 1
ATOM 5002 N N . THR B 1 274 ? 30.141 14.727 5.57 1 95.31 274 THR B N 1
ATOM 5003 C CA . THR B 1 274 ? 30.156 15.234 6.938 1 95.31 274 THR B CA 1
ATOM 5004 C C . THR B 1 274 ? 28.734 15.633 7.371 1 95.31 274 THR B C 1
ATOM 5006 O O . THR B 1 274 ? 27.969 16.172 6.578 1 95.31 274 THR B O 1
ATOM 5009 N N . GLY B 1 275 ? 28.406 15.32 8.562 1 94.25 275 GLY B N 1
ATOM 5010 C CA . GLY B 1 275 ? 27.156 15.797 9.133 1 94.25 275 GLY B CA 1
ATOM 5011 C C . GLY B 1 275 ? 25.984 14.891 8.844 1 94.25 275 GLY B C 1
ATOM 5012 O O . GLY B 1 275 ? 24.828 15.273 9.047 1 94.25 275 GLY B O 1
ATOM 5013 N N . VAL B 1 276 ? 26.281 13.695 8.375 1 95.5 276 VAL B N 1
ATOM 5014 C CA . VAL B 1 276 ? 25.188 12.766 8.133 1 95.5 276 VAL B CA 1
ATOM 5015 C C . VAL B 1 276 ? 24.469 12.453 9.438 1 95.5 276 VAL B C 1
ATOM 5017 O O . VAL B 1 276 ? 25.094 12.109 10.438 1 95.5 276 VAL B O 1
ATOM 5020 N N . PRO B 1 277 ? 23.203 12.656 9.438 1 93.94 277 PRO B N 1
ATOM 5021 C CA . PRO B 1 277 ? 22.469 12.453 10.688 1 93.94 277 PRO B CA 1
ATOM 5022 C C . PRO B 1 277 ? 22.219 10.969 10.984 1 93.94 277 PRO B C 1
ATOM 5024 O O . PRO B 1 277 ? 22.328 10.133 10.094 1 93.94 277 PRO B O 1
ATOM 5027 N N . TRP B 1 278 ? 21.953 10.75 12.258 1 93.19 278 TRP B N 1
ATOM 5028 C CA . TRP B 1 278 ? 21.469 9.43 12.656 1 93.19 278 TRP B CA 1
ATOM 5029 C C . TRP B 1 278 ? 20.062 9.188 12.125 1 93.19 278 TRP B C 1
ATOM 5031 O O . TRP B 1 278 ? 19.266 10.125 11.992 1 93.19 278 TRP B O 1
ATOM 5041 N N . VAL B 1 279 ? 19.797 7.938 11.766 1 92.12 279 VAL B N 1
ATOM 5042 C CA . VAL B 1 279 ? 18.469 7.582 11.289 1 92.12 279 VAL B CA 1
ATOM 5043 C C . VAL B 1 279 ? 17.984 6.316 11.992 1 92.12 279 VAL B C 1
ATOM 5045 O O . VAL B 1 279 ? 18.797 5.539 12.5 1 92.12 279 VAL B O 1
ATOM 5048 N N . ALA B 1 280 ? 16.703 6.152 12.047 1 89.5 280 ALA B N 1
ATOM 5049 C CA . ALA B 1 280 ? 16.109 4.965 12.656 1 89.5 280 ALA B CA 1
ATOM 5050 C C . ALA B 1 280 ? 16.078 3.799 11.672 1 89.5 280 ALA B C 1
ATOM 5052 O O . ALA B 1 280 ? 15.32 3.824 10.695 1 89.5 280 ALA B O 1
ATOM 5053 N N . LEU B 1 281 ? 16.891 2.797 11.977 1 94.06 281 LEU B N 1
ATOM 5054 C CA . LEU B 1 281 ? 16.984 1.643 11.094 1 94.06 281 LEU B CA 1
ATOM 5055 C C . LEU B 1 281 ? 17.109 0.35 11.898 1 94.06 281 LEU B C 1
ATOM 5057 O O . LEU B 1 281 ? 17.484 0.374 13.07 1 94.06 281 LEU B O 1
ATOM 5061 N N . ASP B 1 282 ? 16.641 -0.727 11.289 1 95.56 282 ASP B N 1
ATOM 5062 C CA . ASP B 1 282 ? 17.062 -2.07 11.68 1 95.56 282 ASP B CA 1
ATOM 5063 C C . ASP B 1 282 ? 18.406 -2.434 11.055 1 95.56 282 ASP B C 1
ATOM 5065 O O . ASP B 1 282 ? 18.484 -2.717 9.859 1 95.56 282 ASP B O 1
ATOM 5069 N N . GLU B 1 283 ? 19.359 -2.443 11.867 1 96.62 283 GLU B N 1
ATOM 5070 C CA . GLU B 1 283 ? 20.719 -2.559 11.383 1 96.62 283 GLU B CA 1
ATOM 5071 C C . GLU B 1 283 ? 20.938 -3.867 10.625 1 96.62 283 GLU B C 1
ATOM 5073 O O . GLU B 1 283 ? 21.578 -3.883 9.57 1 96.62 283 GLU B O 1
ATOM 5078 N N . ALA B 1 284 ? 20.406 -4.883 11.141 1 97.31 284 ALA B N 1
ATOM 5079 C CA . ALA B 1 284 ? 20.578 -6.191 10.516 1 97.31 284 ALA B CA 1
ATOM 5080 C C . ALA B 1 284 ? 19.906 -6.246 9.148 1 97.31 284 ALA B C 1
ATOM 5082 O O . ALA B 1 284 ? 20.5 -6.734 8.18 1 97.31 284 ALA B O 1
ATOM 5083 N N . GLN B 1 285 ? 18.734 -5.734 9.062 1 96.75 285 GLN B N 1
ATOM 5084 C CA . GLN B 1 285 ? 18 -5.777 7.805 1 96.75 285 GLN B CA 1
ATOM 5085 C C . GLN B 1 285 ? 18.656 -4.875 6.754 1 96.75 285 GLN B C 1
ATOM 5087 O O . GLN B 1 285 ? 18.844 -5.289 5.609 1 96.75 285 GLN B O 1
ATOM 5092 N N . VAL B 1 286 ? 18.984 -3.715 7.168 1 98.06 286 VAL B N 1
ATOM 5093 C CA . VAL B 1 286 ? 19.594 -2.793 6.211 1 98.06 286 VAL B CA 1
ATOM 5094 C C . VAL B 1 286 ? 20.969 -3.297 5.812 1 98.06 286 VAL B C 1
ATOM 5096 O O . VAL B 1 286 ? 21.391 -3.152 4.66 1 98.06 286 VAL B O 1
ATOM 5099 N N . GLY B 1 287 ? 21.656 -3.875 6.785 1 98.19 287 GLY B N 1
ATOM 5100 C CA . GLY B 1 287 ? 22.922 -4.52 6.441 1 98.19 287 GLY B CA 1
ATOM 5101 C C . GLY B 1 287 ? 22.766 -5.566 5.355 1 98.19 287 GLY B C 1
ATOM 5102 O O . GLY B 1 287 ? 23.562 -5.605 4.41 1 98.19 287 GLY B O 1
ATOM 5103 N N . GLN B 1 288 ? 21.781 -6.34 5.434 1 96.25 288 GLN B N 1
ATOM 5104 C CA . GLN B 1 288 ? 21.5 -7.363 4.434 1 96.25 288 GLN B CA 1
ATOM 5105 C C . GLN B 1 288 ? 21.188 -6.738 3.076 1 96.25 288 GLN B C 1
ATOM 5107 O O . GLN B 1 288 ? 21.656 -7.227 2.043 1 96.25 288 GLN B O 1
ATOM 5112 N N . ALA B 1 289 ? 20.422 -5.715 3.117 1 97.5 289 ALA B N 1
ATOM 5113 C CA . ALA B 1 289 ? 20.094 -5.016 1.877 1 97.5 289 ALA B CA 1
ATOM 5114 C C . ALA B 1 289 ? 21.359 -4.484 1.196 1 97.5 289 ALA B C 1
ATOM 5116 O O . ALA B 1 289 ? 21.516 -4.625 -0.018 1 97.5 289 ALA B O 1
ATOM 5117 N N . LEU B 1 290 ? 22.172 -3.949 1.996 1 98.5 290 LEU B N 1
ATOM 5118 C CA . LEU B 1 290 ? 23.438 -3.418 1.475 1 98.5 290 LEU B CA 1
ATOM 5119 C C . LEU B 1 290 ? 24.281 -4.531 0.881 1 98.5 290 LEU B C 1
ATOM 5121 O O . LEU B 1 290 ? 24.844 -4.379 -0.208 1 98.5 290 LEU B O 1
ATOM 5125 N N . ILE B 1 291 ? 24.375 -5.594 1.56 1 97.88 291 ILE B N 1
ATOM 5126 C CA . ILE B 1 291 ? 25.141 -6.738 1.095 1 97.88 291 ILE B CA 1
ATOM 5127 C C . ILE B 1 291 ? 24.625 -7.195 -0.265 1 97.88 291 ILE B C 1
ATOM 5129 O O . ILE B 1 291 ? 25.406 -7.484 -1.173 1 97.88 291 ILE B O 1
ATOM 5133 N N . ASN B 1 292 ? 23.375 -7.223 -0.41 1 95 292 ASN B N 1
ATOM 5134 C CA . ASN B 1 292 ? 22.766 -7.652 -1.665 1 95 292 ASN B CA 1
ATOM 5135 C C . ASN B 1 292 ? 23.172 -6.75 -2.824 1 95 292 ASN B C 1
ATOM 5137 O O . ASN B 1 292 ? 23.516 -7.23 -3.904 1 95 292 ASN B O 1
ATOM 5141 N N . ILE B 1 293 ? 23.141 -5.484 -2.572 1 96.88 293 ILE B N 1
ATOM 5142 C CA . ILE B 1 293 ? 23.422 -4.543 -3.652 1 96.88 293 ILE B CA 1
ATOM 5143 C C . ILE B 1 293 ? 24.906 -4.527 -3.961 1 96.88 293 ILE B C 1
ATOM 5145 O O . ILE B 1 293 ? 25.312 -4.465 -5.125 1 96.88 293 ILE B O 1
ATOM 5149 N N . ILE B 1 294 ? 25.719 -4.59 -2.963 1 97.38 294 ILE B N 1
ATOM 5150 C CA . ILE B 1 294 ? 27.156 -4.625 -3.182 1 97.38 294 ILE B CA 1
ATOM 5151 C C . ILE B 1 294 ? 27.547 -5.91 -3.91 1 97.38 294 ILE B C 1
ATOM 5153 O O . ILE B 1 294 ? 28.375 -5.895 -4.82 1 97.38 294 ILE B O 1
ATOM 5157 N N . THR B 1 295 ? 26.938 -7.012 -3.496 1 95.31 295 THR B N 1
ATOM 5158 C CA . THR B 1 295 ? 27.188 -8.273 -4.176 1 95.31 295 THR B CA 1
ATOM 5159 C C . THR B 1 295 ? 26.828 -8.172 -5.656 1 95.31 295 THR B C 1
ATOM 5161 O O . THR B 1 295 ? 27.594 -8.617 -6.52 1 95.31 295 THR B O 1
ATOM 5164 N N . ASN B 1 296 ? 25.672 -7.59 -5.91 1 92.5 296 ASN B N 1
ATOM 5165 C CA . ASN B 1 296 ? 25.266 -7.375 -7.293 1 92.5 296 ASN B CA 1
ATOM 5166 C C . ASN B 1 296 ? 26.281 -6.535 -8.055 1 92.5 296 ASN B C 1
ATOM 5168 O O . ASN B 1 296 ? 26.594 -6.824 -9.219 1 92.5 296 ASN B O 1
ATOM 5172 N N . ALA B 1 297 ? 26.75 -5.531 -7.43 1 94.62 297 ALA B N 1
ATOM 5173 C CA . ALA B 1 297 ? 27.75 -4.652 -8.039 1 94.62 297 ALA B CA 1
ATOM 5174 C C . ALA B 1 297 ? 29.031 -5.414 -8.359 1 94.62 297 ALA B C 1
ATOM 5176 O O . ALA B 1 297 ? 29.578 -5.285 -9.453 1 94.62 297 ALA B O 1
ATOM 5177 N N . VAL B 1 298 ? 29.484 -6.199 -7.438 1 94.81 298 VAL B N 1
ATOM 5178 C CA . VAL B 1 298 ? 30.703 -6.996 -7.598 1 94.81 298 VAL B CA 1
ATOM 5179 C C . VAL B 1 298 ? 30.531 -7.957 -8.773 1 94.81 298 VAL B C 1
ATOM 5181 O O . VAL B 1 298 ? 31.406 -8.047 -9.641 1 94.81 298 VAL B O 1
ATOM 5184 N N . GLU B 1 299 ? 29.391 -8.633 -8.805 1 92.06 299 GLU B N 1
ATOM 5185 C CA . GLU B 1 299 ? 29.125 -9.602 -9.859 1 92.06 299 GLU B CA 1
ATOM 5186 C C . GLU B 1 299 ? 29.062 -8.93 -11.227 1 92.06 299 GLU B C 1
ATOM 5188 O O . GLU B 1 299 ? 29.5 -9.508 -12.227 1 92.06 299 GLU B O 1
ATOM 5193 N N . ALA B 1 300 ? 28.562 -7.766 -11.273 1 91.19 300 ALA B N 1
ATOM 5194 C CA . ALA B 1 300 ? 28.438 -7.027 -12.531 1 91.19 300 ALA B CA 1
ATOM 5195 C C . ALA B 1 300 ? 29.812 -6.691 -13.109 1 91.19 300 ALA B C 1
ATOM 5197 O O . ALA B 1 300 ? 29.953 -6.496 -14.32 1 91.19 300 ALA B O 1
ATOM 5198 N N . THR B 1 301 ? 30.844 -6.633 -12.305 1 93.5 301 THR B N 1
ATOM 5199 C CA . THR B 1 301 ? 32.188 -6.234 -12.758 1 93.5 301 THR B CA 1
ATOM 5200 C C . THR B 1 301 ? 33 -7.449 -13.195 1 93.5 301 THR B C 1
ATOM 5202 O O . THR B 1 301 ? 34.125 -7.312 -13.664 1 93.5 301 THR B O 1
ATOM 5205 N N . GLU B 1 302 ? 32.438 -8.594 -13.055 1 90.94 302 GLU B N 1
ATOM 5206 C CA . GLU B 1 302 ? 33.188 -9.828 -13.32 1 90.94 302 GLU B CA 1
ATOM 5207 C C . GLU B 1 302 ? 33.656 -9.875 -14.766 1 90.94 302 GLU B C 1
ATOM 5209 O O . GLU B 1 302 ? 34.719 -10.43 -15.055 1 90.94 302 GLU B O 1
ATOM 5214 N N . SER B 1 303 ? 32.875 -9.305 -15.633 1 88 303 SER B N 1
ATOM 5215 C CA . SER B 1 303 ? 33.219 -9.367 -17.047 1 88 303 SER B CA 1
ATOM 5216 C C . SER B 1 303 ? 34.219 -8.281 -17.438 1 88 303 SER B C 1
ATOM 5218 O O . SER B 1 303 ? 34.688 -8.234 -18.578 1 88 303 SER B O 1
ATOM 5220 N N . ASN B 1 304 ? 34.5 -7.531 -16.453 1 90.56 304 ASN B N 1
ATOM 5221 C CA . ASN B 1 304 ? 35.438 -6.453 -16.766 1 90.56 304 ASN B CA 1
ATOM 5222 C C . ASN B 1 304 ? 36.812 -6.992 -17.125 1 90.56 304 ASN B C 1
ATOM 5224 O O . ASN B 1 304 ? 37.281 -7.965 -16.531 1 90.56 304 ASN B O 1
ATOM 5228 N N . THR B 1 305 ? 37.406 -6.406 -18.156 1 88.19 305 THR B N 1
ATOM 5229 C CA . THR B 1 305 ? 38.781 -6.754 -18.516 1 88.19 305 THR B CA 1
ATOM 5230 C C . THR B 1 305 ? 39.781 -5.914 -17.734 1 88.19 305 THR B C 1
ATOM 5232 O O . THR B 1 305 ? 40.906 -6.344 -17.516 1 88.19 305 THR B O 1
ATOM 5235 N N . GLY B 1 306 ? 39.312 -4.852 -17.25 1 88.06 306 GLY B N 1
ATOM 5236 C CA . GLY B 1 306 ? 40.188 -3.939 -16.516 1 88.06 306 GLY B CA 1
ATOM 5237 C C . GLY B 1 306 ? 39.844 -3.865 -15.031 1 88.06 306 GLY B C 1
ATOM 5238 O O . GLY B 1 306 ? 39.625 -4.891 -14.391 1 88.06 306 GLY B O 1
ATOM 5239 N N . LEU B 1 307 ? 39.969 -2.734 -14.578 1 91.19 307 LEU B N 1
ATOM 5240 C CA . LEU B 1 307 ? 39.75 -2.455 -13.164 1 91.19 307 LEU B CA 1
ATOM 5241 C C . LEU B 1 307 ? 38.312 -2.736 -12.766 1 91.19 307 LEU B C 1
ATOM 5243 O O . LEU B 1 307 ? 37.375 -2.34 -13.469 1 91.19 307 LEU B O 1
ATOM 5247 N N . ARG B 1 308 ? 38.156 -3.543 -11.773 1 95.38 308 ARG B N 1
ATOM 5248 C CA . ARG B 1 308 ? 36.875 -3.738 -11.133 1 95.38 308 ARG B CA 1
ATOM 5249 C C . ARG B 1 308 ? 36.688 -2.777 -9.961 1 95.38 308 ARG B C 1
ATOM 5251 O O . ARG B 1 308 ? 37.5 -2.76 -9.031 1 95.38 308 ARG B O 1
ATOM 5258 N N . GLN B 1 309 ? 35.656 -1.94 -10.039 1 96.31 309 GLN B N 1
ATOM 5259 C CA . GLN B 1 309 ? 35.5 -0.903 -9.023 1 96.31 309 GLN B CA 1
ATOM 5260 C C . GLN B 1 309 ? 34.031 -0.843 -8.531 1 96.31 309 GLN B C 1
ATOM 5262 O O . GLN B 1 309 ? 33.094 -0.938 -9.328 1 96.31 309 GLN B O 1
ATOM 5267 N N . VAL B 1 310 ? 33.906 -0.745 -7.246 1 97.25 310 VAL B N 1
ATOM 5268 C CA . VAL B 1 310 ? 32.625 -0.475 -6.57 1 97.25 310 VAL B CA 1
ATOM 5269 C C . VAL B 1 310 ? 32.812 0.711 -5.621 1 97.25 310 VAL B C 1
ATOM 5271 O O . VAL B 1 310 ? 33.656 0.69 -4.73 1 97.25 310 VAL B O 1
ATOM 5274 N N . SER B 1 311 ? 32 1.759 -5.836 1 97.19 311 SER B N 1
ATOM 5275 C CA . SER B 1 311 ? 32.094 2.975 -5.035 1 97.19 311 SER B CA 1
ATOM 5276 C C . SER B 1 311 ? 30.828 3.207 -4.23 1 97.19 311 SER B C 1
ATOM 5278 O O . SER B 1 311 ? 29.734 3.035 -4.746 1 97.19 311 SER B O 1
ATOM 5280 N N . LEU B 1 312 ? 31 3.494 -2.961 1 98.12 312 LEU B N 1
ATOM 5281 C CA . LEU B 1 312 ? 29.875 3.822 -2.09 1 98.12 312 LEU B CA 1
ATOM 5282 C C . LEU B 1 312 ? 29.969 5.262 -1.597 1 98.12 312 LEU B C 1
ATOM 5284 O O . LEU B 1 312 ? 31.062 5.746 -1.289 1 98.12 312 LEU B O 1
ATOM 5288 N N . GLN B 1 313 ? 28.828 5.918 -1.569 1 98.12 313 GLN B N 1
ATOM 5289 C CA . GLN B 1 313 ? 28.75 7.285 -1.061 1 98.12 313 GLN B CA 1
ATOM 5290 C C . GLN B 1 313 ? 27.562 7.441 -0.11 1 98.12 313 GLN B C 1
ATOM 5292 O O . GLN B 1 313 ? 26.453 7.008 -0.42 1 98.12 313 GLN B O 1
ATOM 5297 N N . VAL B 1 314 ? 27.844 7.98 1.05 1 98.44 314 VAL B N 1
ATOM 5298 C CA . VAL B 1 314 ? 26.781 8.312 2.002 1 98.44 314 VAL B CA 1
ATOM 5299 C C . VAL B 1 314 ? 26.625 9.828 2.092 1 98.44 314 VAL B C 1
ATOM 5301 O O . VAL B 1 314 ? 27.578 10.539 2.412 1 98.44 314 VAL B O 1
ATOM 5304 N N . SER B 1 315 ? 25.469 10.289 1.681 1 97.88 315 SER B N 1
ATOM 5305 C CA . SER B 1 315 ? 25.141 11.711 1.735 1 97.88 315 SER B CA 1
ATOM 5306 C C . SER B 1 315 ? 23.766 11.938 2.34 1 97.88 315 SER B C 1
ATOM 5308 O O . SER B 1 315 ? 23.125 11 2.816 1 97.88 315 SER B O 1
ATOM 5310 N N . HIS B 1 316 ? 23.406 13.227 2.508 1 95.06 316 HIS B N 1
ATOM 5311 C CA . HIS B 1 316 ? 22.094 13.508 3.08 1 95.06 316 HIS B CA 1
ATOM 5312 C C . HIS B 1 316 ? 21.484 14.766 2.473 1 95.06 316 HIS B C 1
ATOM 5314 O O . HIS B 1 316 ? 22.203 15.641 1.987 1 95.06 316 HIS B O 1
ATOM 5320 N N . THR B 1 317 ? 20.188 14.703 2.324 1 88.19 317 THR B N 1
ATOM 5321 C CA . THR B 1 317 ? 19.344 15.859 2.084 1 88.19 317 THR B CA 1
ATOM 5322 C C . THR B 1 317 ? 18.578 16.25 3.348 1 88.19 317 THR B C 1
ATOM 5324 O O . THR B 1 317 ? 18.688 15.578 4.375 1 88.19 317 THR B O 1
ATOM 5327 N N . PRO B 1 318 ? 17.859 17.344 3.285 1 80.5 318 PRO B N 1
ATOM 5328 C CA . PRO B 1 318 ? 17.094 17.719 4.473 1 80.5 318 PRO B CA 1
ATOM 5329 C C . PRO B 1 318 ? 16.094 16.641 4.887 1 80.5 318 PRO B C 1
ATOM 5331 O O . PRO B 1 318 ? 15.742 16.531 6.062 1 80.5 318 PRO B O 1
ATOM 5334 N N . HIS B 1 319 ? 15.812 15.742 3.92 1 83.44 319 HIS B N 1
ATOM 5335 C CA . HIS B 1 319 ? 14.719 14.82 4.219 1 83.44 319 HIS B CA 1
ATOM 5336 C C . HIS B 1 319 ? 15.219 13.383 4.305 1 83.44 319 HIS B C 1
ATOM 5338 O O . HIS B 1 319 ? 14.562 12.523 4.895 1 83.44 319 HIS B O 1
ATOM 5344 N N . ASP B 1 320 ? 16.359 13.18 3.666 1 92.69 320 ASP B N 1
ATOM 5345 C CA . ASP B 1 320 ? 16.75 11.781 3.529 1 92.69 320 ASP B CA 1
ATOM 5346 C C . ASP B 1 320 ? 18.266 11.625 3.662 1 92.69 320 ASP B C 1
ATOM 5348 O O . ASP B 1 320 ? 19.016 12.555 3.35 1 92.69 320 ASP B O 1
ATOM 5352 N N . VAL B 1 321 ? 18.625 10.5 4.188 1 96.81 321 VAL B N 1
ATOM 5353 C CA . VAL B 1 321 ? 19.984 10 3.975 1 96.81 321 VAL B CA 1
ATOM 5354 C C . VAL B 1 321 ? 20.031 9.164 2.695 1 96.81 321 VAL B C 1
ATOM 5356 O O . VAL B 1 321 ? 19.109 8.383 2.422 1 96.81 321 VAL B O 1
ATOM 5359 N N . VAL B 1 322 ? 21.109 9.367 1.914 1 97.69 322 VAL B N 1
ATOM 5360 C CA . VAL B 1 322 ? 21.219 8.68 0.634 1 97.69 322 VAL B CA 1
ATOM 5361 C C . VAL B 1 322 ? 22.5 7.836 0.617 1 97.69 322 VAL B C 1
ATOM 5363 O O . VAL B 1 322 ? 23.578 8.336 0.942 1 97.69 322 VAL B O 1
ATOM 5366 N N . ILE B 1 323 ? 22.359 6.578 0.3 1 98.44 323 ILE B N 1
ATOM 5367 C CA . ILE B 1 323 ? 23.5 5.68 0.119 1 98.44 323 ILE B CA 1
ATOM 5368 C C . ILE B 1 323 ? 23.562 5.23 -1.339 1 98.44 323 ILE B C 1
ATOM 5370 O O . ILE B 1 323 ? 22.734 4.449 -1.797 1 98.44 323 ILE B O 1
ATOM 5374 N N . ARG B 1 324 ? 24.594 5.676 -1.986 1 97.88 324 ARG B N 1
ATOM 5375 C CA . ARG B 1 324 ? 24.797 5.332 -3.391 1 97.88 324 ARG B CA 1
ATOM 5376 C C . ARG B 1 324 ? 25.828 4.227 -3.539 1 97.88 324 ARG B C 1
ATOM 5378 O O . ARG B 1 324 ? 26.859 4.234 -2.859 1 97.88 324 ARG B O 1
ATOM 5385 N N . ILE B 1 325 ? 25.531 3.289 -4.375 1 98 325 ILE B N 1
ATOM 5386 C CA . ILE B 1 325 ? 26.438 2.211 -4.734 1 98 325 ILE B CA 1
ATOM 5387 C C . ILE B 1 325 ? 26.609 2.164 -6.25 1 98 325 ILE B C 1
ATOM 5389 O O . ILE B 1 325 ? 25.656 1.899 -6.98 1 98 325 ILE B O 1
ATOM 5393 N N . ALA B 1 326 ? 27.812 2.434 -6.648 1 96.81 326 ALA B N 1
ATOM 5394 C CA . ALA B 1 326 ? 28.125 2.492 -8.07 1 96.81 326 ALA B CA 1
ATOM 5395 C C . ALA B 1 326 ? 29.141 1.423 -8.453 1 96.81 326 ALA B C 1
ATOM 5397 O O . ALA B 1 326 ? 30.078 1.15 -7.703 1 96.81 326 ALA B O 1
ATOM 5398 N N . ASP B 1 327 ? 28.875 0.867 -9.625 1 95.94 327 ASP B N 1
ATOM 5399 C CA . ASP B 1 327 ? 29.859 -0.066 -10.172 1 95.94 327 ASP B CA 1
ATOM 5400 C C . ASP B 1 327 ? 30.219 0.295 -11.609 1 95.94 327 ASP B C 1
ATOM 5402 O O . ASP B 1 327 ? 29.516 1.084 -12.25 1 95.94 327 ASP B O 1
ATOM 5406 N N . ASN B 1 328 ? 31.312 -0.191 -12.086 1 93.88 328 ASN B N 1
ATOM 5407 C CA . ASN B 1 328 ? 31.703 0.038 -13.469 1 93.88 328 ASN B CA 1
ATOM 5408 C C . ASN B 1 328 ? 31.547 -1.224 -14.312 1 93.88 328 ASN B C 1
ATOM 5410 O O . ASN B 1 328 ? 32.375 -1.504 -15.172 1 93.88 328 ASN B O 1
ATOM 5414 N N . GLY B 1 329 ? 30.531 -1.976 -13.922 1 92.69 329 GLY B N 1
ATOM 5415 C CA . GLY B 1 329 ? 30.281 -3.215 -14.648 1 92.69 329 GLY B CA 1
ATOM 5416 C C . GLY B 1 329 ? 29.594 -3.002 -15.977 1 92.69 329 GLY B C 1
ATOM 5417 O O . GLY B 1 329 ? 29.766 -1.968 -16.625 1 92.69 329 GLY B O 1
ATOM 5418 N N . GLU B 1 330 ? 28.922 -4.023 -16.453 1 88.5 330 GLU B N 1
ATOM 5419 C CA . GLU B 1 330 ? 28.344 -4.07 -17.797 1 88.5 330 GLU B CA 1
ATOM 5420 C C . GLU B 1 330 ? 27.125 -3.168 -17.906 1 88.5 330 GLU B C 1
ATOM 5422 O O . GLU B 1 330 ? 26.688 -2.842 -19.016 1 88.5 330 GLU B O 1
ATOM 5427 N N . GLY B 1 331 ? 26.609 -2.73 -16.812 1 88.19 331 GLY B N 1
ATOM 5428 C CA . GLY B 1 331 ? 25.406 -1.902 -16.844 1 88.19 331 GLY B CA 1
ATOM 5429 C C . GLY B 1 331 ? 24.125 -2.705 -16.969 1 88.19 331 GLY B C 1
ATOM 5430 O O . GLY B 1 331 ? 24.156 -3.936 -16.875 1 88.19 331 GLY B O 1
ATOM 5431 N N . ILE B 1 332 ? 23.031 -1.997 -17.016 1 86.12 332 ILE B N 1
ATOM 5432 C CA . ILE B 1 332 ? 21.719 -2.629 -17.109 1 86.12 332 ILE B CA 1
ATOM 5433 C C . ILE B 1 332 ? 21.062 -2.275 -18.438 1 86.12 332 ILE B C 1
ATOM 5435 O O . ILE B 1 332 ? 20.938 -1.098 -18.781 1 86.12 332 ILE B O 1
ATOM 5439 N N . ALA B 1 333 ? 20.656 -3.285 -19.109 1 83.62 333 ALA B N 1
ATOM 5440 C CA . ALA B 1 333 ? 20 -3.084 -20.391 1 83.62 333 ALA B CA 1
ATOM 5441 C C . ALA B 1 333 ? 18.672 -2.363 -20.219 1 83.62 333 ALA B C 1
ATOM 5443 O O . ALA B 1 333 ? 17.969 -2.568 -19.219 1 83.62 333 ALA B O 1
ATOM 5444 N N . GLU B 1 334 ? 18.266 -1.576 -21.125 1 80.31 334 GLU B N 1
ATOM 5445 C CA . GLU B 1 334 ? 17.031 -0.799 -21.094 1 80.31 334 GLU B CA 1
ATOM 5446 C C . GLU B 1 334 ? 15.812 -1.707 -20.969 1 80.31 334 GLU B C 1
ATOM 5448 O O . GLU B 1 334 ? 14.844 -1.373 -20.281 1 80.31 334 GLU B O 1
ATOM 5453 N N . SER B 1 335 ? 15.891 -2.811 -21.562 1 78.12 335 SER B N 1
ATOM 5454 C CA . SER B 1 335 ? 14.766 -3.742 -21.609 1 78.12 335 SER B CA 1
ATOM 5455 C C . SER B 1 335 ? 14.438 -4.285 -20.234 1 78.12 335 SER B C 1
ATOM 5457 O O . SER B 1 335 ? 13.305 -4.695 -19.969 1 78.12 335 SER B O 1
ATOM 5459 N N . VAL B 1 336 ? 15.43 -4.223 -19.391 1 77 336 VAL B N 1
ATOM 5460 C CA . VAL B 1 336 ? 15.211 -4.84 -18.078 1 77 336 VAL B CA 1
ATOM 5461 C C . VAL B 1 336 ? 14.93 -3.762 -17.031 1 77 336 VAL B C 1
ATOM 5463 O O . VAL B 1 336 ? 14.438 -4.059 -15.945 1 77 336 VAL B O 1
ATOM 5466 N N . ARG B 1 337 ? 15.07 -2.533 -17.344 1 77.56 337 ARG B N 1
ATOM 5467 C CA . ARG B 1 337 ? 14.984 -1.431 -16.391 1 77.56 337 ARG B CA 1
ATOM 5468 C C . ARG B 1 337 ? 13.562 -1.282 -15.844 1 77.56 337 ARG B C 1
ATOM 5470 O O . ARG B 1 337 ? 13.367 -1.053 -14.648 1 77.56 337 ARG B O 1
ATOM 5477 N N . ALA B 1 338 ? 12.625 -1.476 -16.75 1 71.06 338 ALA B N 1
ATOM 5478 C CA . ALA B 1 338 ? 11.227 -1.269 -16.359 1 71.06 338 ALA B CA 1
ATOM 5479 C C . ALA B 1 338 ? 10.773 -2.318 -15.344 1 71.06 338 ALA B C 1
ATOM 5481 O O . ALA B 1 338 ? 9.945 -2.037 -14.477 1 71.06 338 ALA B O 1
ATOM 5482 N N . GLY B 1 339 ? 11.367 -3.475 -15.32 1 72.44 339 GLY B N 1
ATOM 5483 C CA . GLY B 1 339 ? 10.945 -4.559 -14.445 1 72.44 339 GLY B CA 1
ATOM 5484 C C . GLY B 1 339 ? 12 -4.949 -13.43 1 72.44 339 GLY B C 1
ATOM 5485 O O . GLY B 1 339 ? 11.938 -6.035 -12.852 1 72.44 339 GLY B O 1
ATOM 5486 N N . LEU B 1 340 ? 12.875 -3.994 -13.25 1 79.38 340 LEU B N 1
ATOM 5487 C CA . LEU B 1 340 ? 14.062 -4.32 -12.477 1 79.38 340 LEU B CA 1
ATOM 5488 C C . LEU B 1 340 ? 13.688 -4.734 -11.055 1 79.38 340 LEU B C 1
ATOM 5490 O O . LEU B 1 340 ? 14.273 -5.668 -10.5 1 79.38 340 LEU B O 1
ATOM 5494 N N . PHE B 1 341 ? 12.633 -4.105 -10.461 1 78.88 341 PHE B N 1
ATOM 5495 C CA . PHE B 1 341 ? 12.273 -4.363 -9.07 1 78.88 341 PHE B CA 1
ATOM 5496 C C . PHE B 1 341 ? 11.008 -5.219 -8.984 1 78.88 341 PHE B C 1
ATOM 5498 O O . PHE B 1 341 ? 10.477 -5.441 -7.898 1 78.88 341 PHE B O 1
ATOM 5505 N N . MET B 1 342 ? 10.375 -5.574 -10.047 1 68.75 342 MET B N 1
ATOM 5506 C CA . MET B 1 342 ? 9.078 -6.238 -10.031 1 68.75 342 MET B CA 1
ATOM 5507 C C . MET B 1 342 ? 9.234 -7.75 -10.148 1 68.75 342 MET B C 1
ATOM 5509 O O . MET B 1 342 ? 8.336 -8.5 -9.781 1 68.75 342 MET B O 1
ATOM 5513 N N . THR B 1 343 ? 10.328 -8.055 -10.805 1 64.75 343 THR B N 1
ATOM 5514 C CA . THR B 1 343 ? 10.438 -9.469 -11.164 1 64.75 343 THR B CA 1
ATOM 5515 C C . THR B 1 343 ? 11.688 -10.086 -10.547 1 64.75 343 THR B C 1
ATOM 5517 O O . THR B 1 343 ? 12.609 -9.367 -10.141 1 64.75 343 THR B O 1
ATOM 5520 N N . PHE B 1 344 ? 11.453 -11.312 -10.062 1 64.94 344 PHE B N 1
ATOM 5521 C CA . PHE B 1 344 ? 12.633 -12.078 -9.664 1 64.94 344 PHE B CA 1
ATOM 5522 C C . PHE B 1 344 ? 13.43 -12.516 -10.891 1 64.94 344 PHE B C 1
ATOM 5524 O O . PHE B 1 344 ? 13.461 -13.695 -11.234 1 64.94 344 PHE B O 1
ATOM 5531 N N . THR B 1 345 ? 13.742 -11.398 -11.742 1 61.66 345 THR B N 1
ATOM 5532 C CA . THR B 1 345 ? 14.5 -11.617 -12.969 1 61.66 345 THR B CA 1
ATOM 5533 C C . THR B 1 345 ? 16 -11.586 -12.688 1 61.66 345 THR B C 1
ATOM 5535 O O . THR B 1 345 ? 16.469 -10.797 -11.859 1 61.66 345 THR B O 1
ATOM 5538 N N . THR B 1 346 ? 16.594 -12.633 -12.953 1 65.44 346 THR B N 1
ATOM 5539 C CA . THR B 1 346 ? 18.047 -12.594 -12.906 1 65.44 346 THR B CA 1
ATOM 5540 C C . THR B 1 346 ? 18.641 -12.883 -14.281 1 65.44 346 THR B C 1
ATOM 5542 O O . THR B 1 346 ? 18.062 -13.641 -15.062 1 65.44 346 THR B O 1
ATOM 5545 N N . THR B 1 347 ? 19.469 -12.008 -14.688 1 62.12 347 THR B N 1
ATOM 5546 C CA . THR B 1 347 ? 20.234 -12.289 -15.891 1 62.12 347 THR B CA 1
ATOM 5547 C C . THR B 1 347 ? 21.406 -13.203 -15.578 1 62.12 347 THR B C 1
ATOM 5549 O O . THR B 1 347 ? 22.141 -13.633 -16.484 1 62.12 347 THR B O 1
ATOM 5552 N N . LYS B 1 348 ? 21.484 -13.602 -14.32 1 65.06 348 LYS B N 1
ATOM 5553 C CA . LYS B 1 348 ? 22.625 -14.43 -13.898 1 65.06 348 LYS B CA 1
ATOM 5554 C C . LYS B 1 348 ? 22.219 -15.906 -13.852 1 65.06 348 LYS B C 1
ATOM 5556 O O . LYS B 1 348 ? 21.125 -16.234 -13.422 1 65.06 348 LYS B O 1
ATOM 5561 N N . PRO B 1 349 ? 22.969 -16.719 -14.383 1 58.94 349 PRO B N 1
ATOM 5562 C CA . PRO B 1 349 ? 22.672 -18.156 -14.406 1 58.94 349 PRO B CA 1
ATOM 5563 C C . PRO B 1 349 ? 22.312 -18.719 -13.031 1 58.94 349 PRO B C 1
ATOM 5565 O O . PRO B 1 349 ? 21.438 -19.578 -12.914 1 58.94 349 PRO B O 1
ATOM 5568 N N . HIS B 1 350 ? 23.031 -18.266 -11.969 1 59.06 350 HIS B N 1
ATOM 5569 C CA . HIS B 1 350 ? 22.781 -18.812 -10.641 1 59.06 350 HIS B CA 1
ATOM 5570 C C . HIS B 1 350 ? 22.141 -17.781 -9.727 1 59.06 350 HIS B C 1
ATOM 5572 O O . HIS B 1 350 ? 22.219 -17.906 -8.5 1 59.06 350 HIS B O 1
ATOM 5578 N N . GLY B 1 351 ? 21.625 -16.875 -10.336 1 63.62 351 GLY B N 1
ATOM 5579 C CA . GLY B 1 351 ? 21.062 -15.82 -9.516 1 63.62 351 GLY B CA 1
ATOM 5580 C C . GLY B 1 351 ? 19.625 -16.094 -9.125 1 63.62 351 GLY B C 1
ATOM 5581 O O . GLY B 1 351 ? 18.844 -16.641 -9.906 1 63.62 351 GLY B O 1
ATOM 5582 N N . SER B 1 352 ? 19.344 -16.047 -7.793 1 63.97 352 SER B N 1
ATOM 5583 C CA . SER B 1 352 ? 17.984 -16.266 -7.305 1 63.97 352 SER B CA 1
ATOM 5584 C C . SER B 1 352 ? 17.062 -15.141 -7.758 1 63.97 352 SER B C 1
ATOM 5586 O O . SER B 1 352 ? 15.836 -15.297 -7.738 1 63.97 352 SER B O 1
ATOM 5588 N N . GLY B 1 353 ? 17.703 -14.039 -8.242 1 75.06 353 GLY B N 1
ATOM 5589 C CA . GLY B 1 353 ? 16.953 -12.867 -8.656 1 75.06 353 GLY B CA 1
ATOM 5590 C C . GLY B 1 353 ? 16.172 -12.227 -7.523 1 75.06 353 GLY B C 1
ATOM 5591 O O . GLY B 1 353 ? 15.359 -11.328 -7.746 1 75.06 353 GLY B O 1
ATOM 5592 N N . THR B 1 354 ? 16.562 -12.641 -6.238 1 81.56 354 THR B N 1
ATOM 5593 C CA . THR B 1 354 ? 15.781 -12.18 -5.098 1 81.56 354 THR B CA 1
ATOM 5594 C C . THR B 1 354 ? 16.453 -11 -4.41 1 81.56 354 THR B C 1
ATOM 5596 O O . THR B 1 354 ? 15.805 -10.227 -3.709 1 81.56 354 THR B O 1
ATOM 5599 N N . GLY B 1 355 ? 17.766 -10.82 -4.617 1 88.19 355 GLY B N 1
ATOM 5600 C CA . GLY B 1 355 ? 18.547 -9.867 -3.844 1 88.19 355 GLY B CA 1
ATOM 5601 C C . GLY B 1 355 ? 18.062 -8.438 -4 1 88.19 355 GLY B C 1
ATOM 5602 O O . GLY B 1 355 ? 17.844 -7.734 -3.01 1 88.19 355 GLY B O 1
ATOM 5603 N N . LEU B 1 356 ? 17.844 -8.078 -5.219 1 90.75 356 LEU B N 1
ATOM 5604 C CA . LEU B 1 356 ? 17.453 -6.707 -5.516 1 90.75 356 LEU B CA 1
ATOM 5605 C C . LEU B 1 356 ? 16.078 -6.402 -4.945 1 90.75 356 LEU B C 1
ATOM 5607 O O . LEU B 1 356 ? 15.875 -5.359 -4.32 1 90.75 356 LEU B O 1
ATOM 5611 N N . ASN B 1 357 ? 15.18 -7.309 -5.121 1 89.81 357 ASN B N 1
ATOM 5612 C CA . ASN B 1 357 ? 13.82 -7.133 -4.633 1 89.81 357 ASN B CA 1
ATOM 5613 C C . ASN B 1 357 ? 13.766 -7.117 -3.107 1 89.81 357 ASN B C 1
ATOM 5615 O O . ASN B 1 357 ? 13.016 -6.344 -2.516 1 89.81 357 ASN B O 1
ATOM 5619 N N . LEU B 1 358 ? 14.539 -7.957 -2.564 1 91.56 358 LEU B N 1
ATOM 5620 C CA . LEU B 1 358 ? 14.609 -7.973 -1.107 1 91.56 358 LEU B CA 1
ATOM 5621 C C . LEU B 1 358 ? 15.148 -6.648 -0.575 1 91.56 358 LEU B C 1
ATOM 5623 O O . LEU B 1 358 ? 14.625 -6.109 0.403 1 91.56 358 LEU B O 1
ATOM 5627 N N . ALA B 1 359 ? 16.188 -6.191 -1.192 1 95.56 359 ALA B N 1
ATOM 5628 C CA . ALA B 1 359 ? 16.781 -4.914 -0.783 1 95.56 359 ALA B CA 1
ATOM 5629 C C . ALA B 1 359 ? 15.75 -3.791 -0.874 1 95.56 359 ALA B C 1
ATOM 5631 O O . ALA B 1 359 ? 15.648 -2.957 0.029 1 95.56 359 ALA B O 1
ATOM 5632 N N . ARG B 1 360 ? 15.031 -3.779 -1.905 1 94.06 360 ARG B N 1
ATOM 5633 C CA . ARG B 1 360 ? 14 -2.758 -2.074 1 94.06 360 ARG B CA 1
ATOM 5634 C C . ARG B 1 360 ? 12.922 -2.885 -1.009 1 94.06 360 ARG B C 1
ATOM 5636 O O . ARG B 1 360 ? 12.484 -1.885 -0.433 1 94.06 360 ARG B O 1
ATOM 5643 N N . GLN B 1 361 ? 12.5 -4.062 -0.764 1 93 361 GLN B N 1
ATOM 5644 C CA . GLN B 1 361 ? 11.477 -4.301 0.248 1 93 361 GLN B CA 1
ATOM 5645 C C . GLN B 1 361 ? 11.938 -3.826 1.622 1 93 361 GLN B C 1
ATOM 5647 O O . GLN B 1 361 ? 11.164 -3.236 2.377 1 93 361 GLN B O 1
ATOM 5652 N N . ILE B 1 362 ? 13.125 -4.098 1.927 1 96.12 362 ILE B N 1
ATOM 5653 C CA . ILE B 1 362 ? 13.688 -3.652 3.195 1 96.12 362 ILE B CA 1
ATOM 5654 C C . ILE B 1 362 ? 13.68 -2.125 3.26 1 96.12 362 ILE B C 1
ATOM 5656 O O . ILE B 1 362 ? 13.281 -1.543 4.27 1 96.12 362 ILE B O 1
ATOM 5660 N N . ALA B 1 363 ? 14.109 -1.5 2.186 1 97.06 363 ALA B N 1
ATOM 5661 C CA . ALA B 1 363 ? 14.125 -0.04 2.146 1 97.06 363 ALA B CA 1
ATOM 5662 C C . ALA B 1 363 ? 12.719 0.526 2.346 1 97.06 363 ALA B C 1
ATOM 5664 O O . ALA B 1 363 ? 12.523 1.445 3.145 1 97.06 363 ALA B O 1
ATOM 5665 N N . LEU B 1 364 ? 11.805 -0.051 1.679 1 94.62 364 LEU B N 1
ATOM 5666 C CA . LEU B 1 364 ? 10.422 0.405 1.769 1 94.62 364 LEU B CA 1
ATOM 5667 C C . LEU B 1 364 ? 9.891 0.258 3.191 1 94.62 364 LEU B C 1
ATOM 5669 O O . LEU B 1 364 ? 9.258 1.173 3.719 1 94.62 364 LEU B O 1
ATOM 5673 N N . ALA B 1 365 ? 10.172 -0.796 3.787 1 93.06 365 ALA B N 1
ATOM 5674 C CA . ALA B 1 365 ? 9.703 -1.068 5.145 1 93.06 365 ALA B CA 1
ATOM 5675 C C . ALA B 1 365 ? 10.266 -0.053 6.133 1 93.06 365 ALA B C 1
ATOM 5677 O O . ALA B 1 365 ? 9.711 0.138 7.219 1 93.06 365 ALA B O 1
ATOM 5678 N N . HIS B 1 366 ? 11.32 0.597 5.781 1 93.81 366 HIS B N 1
ATOM 5679 C CA . HIS B 1 366 ? 11.953 1.604 6.625 1 93.81 366 HIS B CA 1
ATOM 5680 C C . HIS B 1 366 ? 11.516 3.01 6.23 1 93.81 366 HIS B C 1
ATOM 5682 O O . HIS B 1 366 ? 12.109 3.996 6.668 1 93.81 366 HIS B O 1
ATOM 5688 N N . GLY B 1 367 ? 10.516 3.055 5.359 1 91.19 367 GLY B N 1
ATOM 5689 C CA . GLY B 1 367 ? 10.023 4.344 4.906 1 91.19 367 GLY B CA 1
ATOM 5690 C C . GLY B 1 367 ? 10.898 4.977 3.838 1 91.19 367 GLY B C 1
ATOM 5691 O O . GLY B 1 367 ? 10.797 6.172 3.57 1 91.19 367 GLY B O 1
ATOM 5692 N N . GLY B 1 368 ? 11.781 4.258 3.342 1 95.12 368 GLY B N 1
ATOM 5693 C CA . GLY B 1 368 ? 12.664 4.688 2.27 1 95.12 368 GLY B CA 1
ATOM 5694 C C . GLY B 1 368 ? 12.414 3.963 0.961 1 95.12 368 GLY B C 1
ATOM 5695 O O . GLY B 1 368 ? 11.305 3.486 0.715 1 95.12 368 GLY B O 1
ATOM 5696 N N . ASN B 1 369 ? 13.43 4.031 0.148 1 95.94 369 ASN B N 1
ATOM 5697 C CA . ASN B 1 369 ? 13.312 3.402 -1.163 1 95.94 369 ASN B CA 1
ATOM 5698 C C . ASN B 1 369 ? 14.672 3.008 -1.728 1 95.94 369 ASN B C 1
ATOM 5700 O O . ASN B 1 369 ? 15.711 3.379 -1.175 1 95.94 369 ASN B O 1
ATOM 5704 N N . LEU B 1 370 ? 14.617 2.135 -2.703 1 96.69 370 LEU B N 1
ATOM 5705 C CA . LEU B 1 370 ? 15.773 1.771 -3.514 1 96.69 370 LEU B CA 1
ATOM 5706 C C . LEU B 1 370 ? 15.5 2.018 -4.992 1 96.69 370 LEU B C 1
ATOM 5708 O O . LEU B 1 370 ? 14.523 1.499 -5.543 1 96.69 370 LEU B O 1
ATOM 5712 N N . GLY B 1 371 ? 16.375 2.82 -5.586 1 93.38 371 GLY B N 1
ATOM 5713 C CA . GLY B 1 371 ? 16.172 3.117 -6.996 1 93.38 371 GLY B CA 1
ATOM 5714 C C . GLY B 1 371 ? 17.453 3.027 -7.805 1 93.38 371 GLY B C 1
ATOM 5715 O O . GLY B 1 371 ? 18.547 2.902 -7.238 1 93.38 371 GLY B O 1
ATOM 5716 N N . LEU B 1 372 ? 17.219 2.98 -9.141 1 92.56 372 LEU B N 1
ATOM 5717 C CA . LEU B 1 372 ? 18.312 3.049 -10.109 1 92.56 372 LEU B CA 1
ATOM 5718 C C . LEU B 1 372 ? 18.516 4.477 -10.602 1 92.56 372 LEU B C 1
ATOM 5720 O O . LEU B 1 372 ? 17.562 5.137 -11.016 1 92.56 372 LEU B O 1
ATOM 5724 N N . LEU B 1 373 ? 19.719 4.922 -10.406 1 89.69 373 LEU B N 1
ATOM 5725 C CA . LEU B 1 373 ? 20.031 6.266 -10.883 1 89.69 373 LEU B CA 1
ATOM 5726 C C . LEU B 1 373 ? 20.75 6.219 -12.227 1 89.69 373 LEU B C 1
ATOM 5728 O O . LEU B 1 373 ? 21.531 5.309 -12.484 1 89.69 373 LEU B O 1
ATOM 5732 N N . ASP B 1 374 ? 20.344 7.199 -13.047 1 78.81 374 ASP B N 1
ATOM 5733 C CA . ASP B 1 374 ? 21.047 7.328 -14.328 1 78.81 374 ASP B CA 1
ATOM 5734 C C . ASP B 1 374 ? 22.266 8.234 -14.195 1 78.81 374 ASP B C 1
ATOM 5736 O O . ASP B 1 374 ? 22.141 9.43 -13.914 1 78.81 374 ASP B O 1
ATOM 5740 N N . GLU B 1 375 ? 23.359 7.625 -14.109 1 75.19 375 GLU B N 1
ATOM 5741 C CA . GLU B 1 375 ? 24.578 8.43 -14.047 1 75.19 375 GLU B CA 1
ATOM 5742 C C . GLU B 1 375 ? 25.531 8.07 -15.18 1 75.19 375 GLU B C 1
ATOM 5744 O O . GLU B 1 375 ? 25.828 6.898 -15.398 1 75.19 375 GLU B O 1
ATOM 5749 N N . PRO B 1 376 ? 25.875 9.078 -15.883 1 67.88 376 PRO B N 1
ATOM 5750 C CA . PRO B 1 376 ? 26.766 8.836 -17.016 1 67.88 376 PRO B CA 1
ATOM 5751 C C . PRO B 1 376 ? 28.078 8.172 -16.625 1 67.88 376 PRO B C 1
ATOM 5753 O O . PRO B 1 376 ? 28.625 7.383 -17.391 1 67.88 376 PRO B O 1
ATOM 5756 N N . SER B 1 377 ? 28.594 8.539 -15.516 1 67.56 377 SER B N 1
ATOM 5757 C CA . SER B 1 377 ? 29.953 8.117 -15.164 1 67.56 377 SER B CA 1
ATOM 5758 C C . SER B 1 377 ? 29.984 6.664 -14.719 1 67.56 377 SER B C 1
ATOM 5760 O O . SER B 1 377 ? 31.047 6.043 -14.672 1 67.56 377 SER B O 1
ATOM 5762 N N . ALA B 1 378 ? 28.875 6.172 -14.305 1 68.94 378 ALA B N 1
ATOM 5763 C CA . ALA B 1 378 ? 28.828 4.797 -13.805 1 68.94 378 ALA B CA 1
ATOM 5764 C C . ALA B 1 378 ? 27.953 3.924 -14.695 1 68.94 378 ALA B C 1
ATOM 5766 O O . ALA B 1 378 ? 27.094 4.43 -15.414 1 68.94 378 ALA B O 1
ATOM 5767 N N . SER B 1 379 ? 28.391 2.645 -14.703 1 79.38 379 SER B N 1
ATOM 5768 C CA . SER B 1 379 ? 27.547 1.712 -15.445 1 79.38 379 SER B CA 1
ATOM 5769 C C . SER B 1 379 ? 26.219 1.491 -14.742 1 79.38 379 SER B C 1
ATOM 5771 O O . SER B 1 379 ? 25.172 1.478 -15.391 1 79.38 379 SER B O 1
ATOM 5773 N N . THR B 1 380 ? 26.344 1.352 -13.422 1 92.75 380 THR B N 1
ATOM 5774 C CA . THR B 1 380 ? 25.109 1.157 -12.656 1 92.75 380 THR B CA 1
ATOM 5775 C C . THR B 1 380 ? 25.203 1.838 -11.297 1 92.75 380 THR B C 1
ATOM 5777 O O . THR B 1 380 ? 26.203 1.703 -10.594 1 92.75 380 THR B O 1
ATOM 5780 N N . VAL B 1 381 ? 24.234 2.621 -10.945 1 95.94 381 VAL B N 1
ATOM 5781 C CA . VAL B 1 381 ? 24.188 3.254 -9.633 1 95.94 381 VAL B CA 1
ATOM 5782 C C . VAL B 1 381 ? 22.844 2.969 -8.969 1 95.94 381 VAL B C 1
ATOM 5784 O O . VAL B 1 381 ? 21.797 3.402 -9.453 1 95.94 381 VAL B O 1
ATOM 5787 N N . PHE B 1 382 ? 22.938 2.248 -7.898 1 96.69 382 PHE B N 1
ATOM 5788 C CA . PHE B 1 382 ? 21.766 2.078 -7.043 1 96.69 382 PHE B CA 1
ATOM 5789 C C . PHE B 1 382 ? 21.812 3.033 -5.855 1 96.69 382 PHE B C 1
ATOM 5791 O O . PHE B 1 382 ? 22.891 3.297 -5.312 1 96.69 382 PHE B O 1
ATOM 5798 N N . ALA B 1 383 ? 20.672 3.531 -5.469 1 97.69 383 ALA B N 1
ATOM 5799 C CA . ALA B 1 383 ? 20.656 4.473 -4.348 1 97.69 383 ALA B CA 1
ATOM 5800 C C . ALA B 1 383 ? 19.547 4.117 -3.357 1 97.69 383 ALA B C 1
ATOM 5802 O O . ALA B 1 383 ? 18.375 4.043 -3.727 1 97.69 383 ALA B O 1
ATOM 5803 N N . PHE B 1 384 ? 19.953 3.914 -2.092 1 98.06 384 PHE B N 1
ATOM 5804 C CA . PHE B 1 384 ? 19.016 3.842 -0.986 1 98.06 384 PHE B CA 1
ATOM 5805 C C . PHE B 1 384 ? 18.672 5.238 -0.473 1 98.06 384 PHE B C 1
ATOM 5807 O O . PHE B 1 384 ? 19.547 6.098 -0.377 1 98.06 384 PHE B O 1
ATOM 5814 N N . THR B 1 385 ? 17.453 5.41 -0.158 1 96.56 385 THR B N 1
ATOM 5815 C CA . THR B 1 385 ? 17.031 6.582 0.602 1 96.56 385 THR B CA 1
ATOM 5816 C C . THR B 1 385 ? 16.328 6.164 1.893 1 96.56 385 THR B C 1
ATOM 5818 O O . THR B 1 385 ? 15.531 5.227 1.896 1 96.56 385 THR B O 1
ATOM 5821 N N . PHE B 1 386 ? 16.719 6.809 3.027 1 95.88 386 PHE B N 1
ATOM 5822 C CA . PHE B 1 386 ? 16.078 6.613 4.324 1 95.88 386 PHE B CA 1
ATOM 5823 C C . PHE B 1 386 ? 15.688 7.945 4.945 1 95.88 386 PHE B C 1
ATOM 5825 O O . PHE B 1 386 ? 16.484 8.883 4.973 1 95.88 386 PHE B O 1
ATOM 5832 N N . PRO B 1 387 ? 14.477 7.996 5.41 1 90.31 387 PRO B N 1
ATOM 5833 C CA . PRO B 1 387 ? 14.016 9.281 5.945 1 90.31 387 PRO B CA 1
ATOM 5834 C C . PRO B 1 387 ? 14.766 9.688 7.215 1 90.31 387 PRO B C 1
ATOM 5836 O O . PRO B 1 387 ? 15.086 8.836 8.047 1 90.31 387 PRO B O 1
ATOM 5839 N N . VAL B 1 388 ? 15.109 11.055 7.191 1 85.88 388 VAL B N 1
ATOM 5840 C CA . VAL B 1 388 ? 15.703 11.633 8.391 1 85.88 388 VAL B CA 1
ATOM 5841 C C . VAL B 1 388 ? 14.609 11.93 9.414 1 85.88 388 VAL B C 1
ATOM 5843 O O . VAL B 1 388 ? 13.531 12.414 9.062 1 85.88 388 VAL B O 1
ATOM 5846 N N . THR B 1 389 ? 14.43 11.102 10.461 1 63.62 389 THR B N 1
ATOM 5847 C CA . THR B 1 389 ? 13.414 11.391 11.469 1 63.62 389 THR B CA 1
ATOM 5848 C C . THR B 1 389 ? 13.609 12.789 12.047 1 63.62 389 THR B C 1
ATOM 5850 O O . THR B 1 389 ? 14.703 13.125 12.508 1 63.62 389 THR B O 1
ATOM 5853 N N . GLY B 1 390 ? 13.008 13.836 11.438 1 52.47 390 GLY B N 1
ATOM 5854 C CA . GLY B 1 390 ? 13.016 15.109 12.148 1 52.47 390 GLY B CA 1
ATOM 5855 C C . GLY B 1 390 ? 12.008 15.164 13.289 1 52.47 390 GLY B C 1
ATOM 5856 O O . GLY B 1 390 ? 11.094 14.336 13.352 1 52.47 390 GLY B O 1
#

Nearest PDB structures (foldseek):
  8a7f-assembly1_A  TM=4.695E-01  e=9.374E-21  Pseudomonas putida KT2440
  4gcz-assembly1_A  TM=4.395E-01  e=2.015E-20  Bacillus subtilis subsp. subtilis str. 168
  8a6x-assembly1_B  TM=4.557E-01  e=3.459E-19  Pseudomonas putida KT2440
  6azr-assembly1_C  TM=6.073E-01  e=1.716E-12  Thermotoga maritima MSB8
  6rh7-assembly1_B  TM=6.050E-01  e=5.409E-12  Thermotoga maritima

Foldseek 3Di:
DPDPVVVVLVVLVVVLVVLVVQLVVCVVVVVVVSNVVSVVVNVVSVCVNVVVPVVPPPPPVVVPVVVCCVVVQVVQQVDLWWKWKADVPDFIWTRYPNVCVQQVHDIGRDAQRVQVVVCVDPVHPLWGDGPNFIWGKDWDWDQDPVGIIIMITTDTCLLVVLQVVLLVLLVVLQVVLVVVCVPLVVQLVVLVVVLVVLVPPDDDVSVVSNVVSVVSNVVSVVVNLQSVLSNVSSPDDQADWDWDQVLVLLVVLVCVQCVDPVNVQAAEAEEEDPPRGTAIGRSVQLSLLSNLVVVVQQVQCVPPPDHWYWYWYWDDDPWKIKIKIFTAGPADDPVCQVCLQPGLDDPDPPRSSNSNNSSQSRLSSQSWGKHWDDDPVGRTMIMIIHTDPD/DPDPVVVVLVVLVVVLVVLVVQLVVCVVVVVVVSNVVSVVVNVVSVCVNVVVPVVPPPPPVVVPVVVCCVVVQVVQQVDLWWKWKADVPDFIWTRYPNVCVQQVHDIGRDAQRVQVVQCVDPVHPLWGDGPNFIWGKDWDWDQDPVGIIIMITTDTCLLVVLQVVLLVLLVVLQVVLVVVCVPLVVQLVVLVVVLVVLVPPDDDVSVVSNVVSVVSNVVSVVVNLQSVLSNVSSPDDQADWDWDQVLVLLVVLVCVQCVDPVNVQAAEAEEEDPPRGTAIGRSVQLSLLSNLVVVVQQVQCVPPPDHWYWYWYWDDDPWKIKIKIFTAGPADDPVCQVCLQPGLDDPDPPRSSNSNNSSQSRLSSQSWGKHWDDDPVGRTMIMIIHTDPD

Sequence (780 aa):
MVSEPRLRQGLALLALALSAAFVGDAVNRALWANAALGALVCLILFAYLMSGDRAAAAASPPSAPTGHSDPVHVFLDQIPLPLISLAPGGMPQAVNRAARALFETDDAIVRGREALLSALTPPNEPRLDLFGRRYALTLNEVQTEDGAFRLATLTDVQSEIYRVEAATLRDTLQVLGHEIMNSLTPISSLADIARDYLSPMSGEAADHARDALTTLSRRSASLTRFIDAYRALARLPAPQLQPVHPGRLVEDVLSFFTRNPAMADIRFDLEIETGVPWVALDEAQVGQALINIITNAVEATESNTGLRQVSLQVSHTPHDVVIRIADNGEGIAESVRAGLFMTFTTTKPHGSGTGLNLARQIALAHGGNLGLLDEPSASTVFAFTFPVTGMVSEPRLRQGLALLALALSAAFVGDAVNRALWANAALGALVCLILFAYLMSGDRAAAAASPPSAPTGHSDPVHVFLDQIPLPLISLAPGGMPQAVNRAARALFETDDAIVRGREALLSALTPPNEPRLDLFGRRYALTLNEVQTEDGAFRLATLTDVQSEIYRVEAATLRDTLQVLGHEIMNSLTPISSLADIARDYLSPMSGEAADHARDALTTLSRRSASLTRFIDAYRALARLPAPQLQPVHPGRLVEDVLSFFTRNPAMADIRFDLEIETGVPWVALDEAQVGQALINIITNAVEATESNTGLRQVSLQVSHTPHDVVIRIADNGEGIAESVRAGLFMTFTTTKPHGSGTGLNLARQIALAHGGNLGLLDEPSASTVFAFTFPVTG

Radius of gyration: 40.17 Å; Cα contacts (8 Å, |Δi|>4): 1235; chains: 2; bounding box: 82×147×80 Å